Protein AF-A0A931RVU5-F1 (afdb_monomer)

Sequence (579 aa):
MENQNVIKNFRHVGLVVRNIKKSLDFYQNFLGLTIARQDTETGDFISHLAGIDNVTIEWIKLNIPGGGLLELIQHHSHPDPRTNQKPDLSLTNQLGCSHPAFTVSDLQALHDHLTRNGYQCLSEPLHSPDGKVKVLFAYDPDGILLELVEEKAQRGGSKVRIKTKHRIIKDGFVLEKGDLYYQLYEMEPHSAAQAIPITWSKAKDFSVYDDQGNKWIDMTSGIFVANAGHANPAIKAAIQKQLDDDLLFAYNYPTTIRRDLVSRLLSLSSPHFTKVALLNSGSEAVDLAYKLIKNWGNRTNRRHIISLRGSYHGRGLSNDLICGNKNKADWSGVSDPGIHFIDFPYKESDEFNPDHLPPAKDITAFFLETFQGWGAWFYPPKFITKLYDFAKQNGILICFDEMQSGFYRIGPLYGYMTYGEIEPDILCLGKGMASSLPLSAVLSRDEIIDYDKKADLHGTHSGNPLCSAAGLASLNFLSDPKQIEKRTEVMNVFQSELSKLSEFSSIKQVNARGMIAGLIFNESDTATKVALGCINRGVLVVCTFRESIKLAPPLTITADAVYEAVGVIRDCIANTEKA

Foldseek 3Di:
DPDDPQFPDFAAWEAEDADVVVVCCCCCVVVVWAWPDKDKDFDDQVCQQLVHPGKIKIKTWTADVVGHIYIYIYIDPDDDPPDPDDDPDDLCNDGTGSETETEGDDQQVVVVVCVVVPWDWSHHFDADPVRQKTWTWTADPVRRIYIYIYGPPPLPQPCDADDDPQWTDDGSDDQDADPVLVVCCVVDDVVVSPDRRAAFPDFWFQWTAGPVGTIFREQCLVVQQQQVGGPNVLLVVLLVVLVVDPQQFDFPDDDPLLVLLFVLVCVQDDVQFPDKWKDFAQLLLQVLVLVLLVLQCVVLVAQAEEAEQLAARDQDLSRQQRHNDPPSNVVPVDHRPRYHYDYAPQDLPDAADCPPPDDLSRARAYEYECAGSLFRRHHNLRNVVRVQVSCVVSVHAYEYEQANAALCLQQGRGSVVVSPPHDGAKYKYFRLQLSHGGMIMITHHCCRNCVPVPDDSGDRCGSRSSSSSSNSSSSVSSPPPVLSVQLVVLQVLLQVLQVVLVVFPQFPDWDGGRQKIKGFGPFLVLLVQLQVQLVSNRYHWDNSSGRIIMGHGHSSDHSVSSVVSSVSSSVSSVVSVVD

Secondary structure (DSSP, 8-state):
--S---EEEEEEEEEE-S-HHHHHHIIIIIT--EEEEEEEEESHHHHHHHT-TT-EEEEEEEEPTTS-EEEEEEE-SS--TTSSS-----GGG-SEEEEEEEEES-HHHHHHHHHHTT--BSSS-EE-TTSSEEEEEEE-TT--EEEEEEE-----S-S--EE-SS-EE-TT------HHHHHHHHHS-TTT----S----EEEBTEEE-TTS-EEEESSHHHHT-TT-BT-HHHHHHHHHHHSSS-S--TTS--HHHHHHHHHHHHHS-TT--EEEEESSHHHHHHHHHHHHHHHHHHHT--EEEEEBT----SSHHHHHHSBSTTTTGGGT---TTEEEEPP--STT-----TTSSPGGGEEEEEEESEETTTTEEPPHHHHHHHHHHHHHTT-EEEEE-TTTTTTTTSSSSGGGGGSS---SEEEE-GGGTSSS--EEEEE-HHHHTS-TT-----TTTT-HHHHHHHHHHHHHHT-HHHHHHHHHHHHHHHHHHHGGGGSTTEEEEEEETTEEEEEES-HHHHHHHHHHHHHTTEE-EE-SSSEEEE---TT--HHHHHHHHHHHHHHHHHHH--

Radius of gyration: 30.49 Å; Cα contacts (8 Å, |Δi|>4): 1199; chains: 1; bounding box: 70×75×79 Å

Structure (mmCIF, N/CA/C/O backbone):
data_AF-A0A931RVU5-F1
#
_entry.id   AF-A0A931RVU5-F1
#
loop_
_atom_site.group_PDB
_atom_site.id
_atom_site.type_symbol
_atom_site.label_atom_id
_atom_site.label_alt_id
_atom_site.label_comp_id
_atom_site.label_asym_id
_atom_site.label_entity_id
_atom_site.label_seq_id
_atom_site.pdbx_PDB_ins_code
_atom_site.Cartn_x
_atom_site.Cartn_y
_atom_site.Cartn_z
_atom_site.occupancy
_atom_site.B_iso_or_equiv
_atom_site.auth_seq_id
_atom_site.auth_comp_id
_atom_site.auth_asym_id
_atom_site.auth_atom_id
_atom_site.pdbx_PDB_model_num
ATOM 1 N N . MET A 1 1 ? -2.841 25.266 -37.027 1.00 50.09 1 MET A N 1
ATOM 2 C CA . MET A 1 1 ? -2.258 24.774 -35.769 1.00 50.09 1 MET A CA 1
ATOM 3 C C . MET A 1 1 ? -2.836 25.640 -34.675 1.00 50.09 1 MET A C 1
ATOM 5 O O . MET A 1 1 ? -2.288 26.691 -34.395 1.00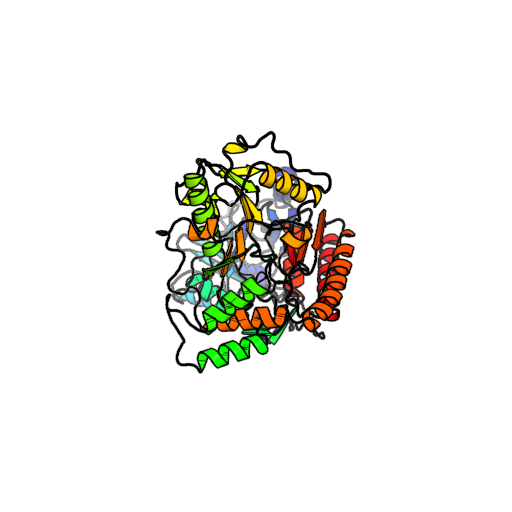 50.09 1 MET A O 1
ATOM 9 N N . GLU A 1 2 ? -4.000 25.267 -34.160 1.00 38.00 2 GLU A N 1
ATOM 10 C CA . GLU A 1 2 ? -4.543 25.867 -32.942 1.00 38.00 2 GLU A CA 1
ATOM 11 C C . GLU A 1 2 ? -4.303 24.844 -31.825 1.00 38.00 2 GLU A C 1
ATOM 13 O O . GLU A 1 2 ? -4.740 23.701 -31.935 1.00 38.00 2 GLU A O 1
ATOM 18 N N . ASN A 1 3 ? -3.526 25.252 -30.816 1.00 42.97 3 ASN A N 1
ATOM 19 C CA . ASN A 1 3 ? -3.247 24.558 -29.551 1.00 42.97 3 ASN A CA 1
ATOM 20 C C . ASN A 1 3 ? -2.567 23.174 -29.594 1.00 42.97 3 ASN A C 1
ATOM 22 O O . ASN A 1 3 ? -3.032 22.229 -28.968 1.00 42.97 3 ASN A O 1
ATOM 26 N N . GLN A 1 4 ? -1.395 23.067 -30.225 1.00 51.97 4 GLN A N 1
ATOM 27 C CA . GLN A 1 4 ? -0.410 22.043 -29.844 1.00 51.97 4 GLN A CA 1
ATOM 28 C C . GLN A 1 4 ? 0.787 22.723 -29.174 1.00 51.97 4 GLN A C 1
ATOM 30 O O . GLN A 1 4 ? 1.226 23.777 -29.632 1.00 51.97 4 GLN A O 1
ATOM 35 N N . ASN A 1 5 ? 1.327 22.128 -28.105 1.00 60.03 5 ASN A N 1
ATOM 36 C CA . ASN A 1 5 ? 2.589 22.554 -27.492 1.00 60.03 5 ASN A CA 1
ATOM 37 C C . ASN A 1 5 ? 3.745 22.306 -28.477 1.00 60.03 5 ASN A C 1
ATOM 39 O O . ASN A 1 5 ? 4.387 21.257 -28.460 1.00 60.03 5 ASN A O 1
ATOM 43 N N . VAL A 1 6 ? 3.973 23.266 -29.375 1.00 78.19 6 VAL A N 1
ATOM 44 C CA . VAL A 1 6 ? 5.024 23.233 -30.404 1.00 78.19 6 VAL A CA 1
ATOM 45 C C . VAL A 1 6 ? 6.414 23.125 -29.768 1.00 78.19 6 VAL A C 1
ATOM 47 O O . VAL A 1 6 ? 7.282 22.411 -30.272 1.00 78.19 6 VAL A O 1
ATOM 50 N N . ILE A 1 7 ? 6.616 23.808 -28.639 1.00 82.62 7 ILE A N 1
ATOM 51 C CA . ILE A 1 7 ? 7.854 23.768 -27.861 1.00 82.62 7 ILE A CA 1
ATOM 52 C C . ILE A 1 7 ? 7.801 22.592 -26.879 1.00 82.62 7 ILE A C 1
ATOM 54 O O . ILE A 1 7 ? 6.942 22.542 -26.002 1.00 82.62 7 ILE A O 1
ATOM 58 N N . LYS A 1 8 ? 8.752 21.661 -27.000 1.00 80.00 8 LYS A N 1
ATOM 59 C CA . LYS A 1 8 ? 8.914 20.505 -26.104 1.00 80.00 8 LYS A CA 1
ATOM 60 C C . LYS A 1 8 ? 9.754 20.827 -24.871 1.00 80.00 8 LYS A C 1
ATOM 62 O O . LYS A 1 8 ? 9.466 20.318 -23.792 1.00 80.00 8 LYS A O 1
ATOM 67 N N . ASN A 1 9 ? 10.829 21.598 -25.038 1.00 81.44 9 ASN A N 1
ATOM 68 C CA . ASN A 1 9 ? 11.761 21.908 -23.955 1.00 81.44 9 ASN A CA 1
ATOM 69 C C . ASN A 1 9 ? 12.603 23.157 -24.259 1.00 81.44 9 ASN A C 1
ATOM 71 O O . ASN A 1 9 ? 12.844 23.479 -25.424 1.00 81.44 9 ASN A O 1
ATOM 75 N N . PHE A 1 10 ? 13.117 23.798 -23.210 1.00 84.69 10 PHE A N 1
ATOM 76 C CA . PHE A 1 10 ? 14.217 24.753 -23.309 1.00 84.69 10 PHE A CA 1
ATOM 77 C C . PHE A 1 10 ? 15.541 23.998 -23.488 1.00 84.69 10 PHE A C 1
ATOM 79 O O . PHE A 1 10 ? 15.830 23.061 -22.742 1.00 84.69 10 PHE A O 1
ATOM 86 N N . ARG A 1 11 ? 16.340 24.375 -24.490 1.00 86.62 11 ARG A N 1
ATOM 87 C CA . ARG A 1 11 ? 17.546 23.634 -24.883 1.00 86.62 11 ARG A CA 1
ATOM 88 C C . ARG A 1 11 ? 18.805 24.248 -24.278 1.00 86.62 11 ARG A C 1
ATOM 90 O O . ARG A 1 11 ? 19.521 23.555 -23.562 1.00 86.62 11 ARG A O 1
ATOM 97 N N . HIS A 1 12 ? 19.091 25.510 -24.590 1.00 91.88 12 HIS A N 1
ATOM 98 C CA . HIS A 1 12 ? 20.263 26.242 -24.097 1.00 91.88 12 HIS A CA 1
ATOM 99 C C . HIS A 1 12 ? 20.146 27.753 -24.360 1.00 91.88 12 HIS A C 1
ATOM 101 O O . HIS A 1 12 ? 19.219 28.201 -25.034 1.00 91.88 12 HIS A O 1
ATOM 107 N N . VAL A 1 13 ? 21.093 28.527 -23.823 1.00 92.69 13 VAL A N 1
ATOM 108 C CA . VAL A 1 13 ? 21.330 29.937 -24.189 1.00 92.69 13 VAL A CA 1
ATOM 109 C C . VAL A 1 13 ? 22.665 30.049 -24.921 1.00 92.69 13 VAL A C 1
ATOM 111 O O . VAL A 1 13 ? 23.670 29.563 -24.401 1.00 92.69 13 VAL A O 1
ATOM 114 N N . GLY A 1 14 ? 22.687 30.718 -26.074 1.00 91.94 14 GLY A N 1
ATOM 115 C CA . GLY A 1 14 ? 23.895 31.005 -26.849 1.00 91.94 14 GLY A CA 1
ATOM 116 C C . GLY A 1 14 ? 24.477 32.391 -26.560 1.00 91.94 14 GLY A C 1
ATOM 117 O O . GLY A 1 14 ? 23.832 33.419 -26.797 1.00 91.94 14 GLY A O 1
ATOM 118 N N . LEU A 1 15 ? 25.724 32.438 -26.087 1.00 91.31 15 LEU A N 1
ATOM 119 C CA . LEU A 1 15 ? 26.508 33.653 -25.876 1.00 91.31 15 LEU A CA 1
ATOM 120 C C . LEU A 1 15 ? 27.627 33.762 -26.911 1.00 91.31 15 LEU A C 1
ATOM 122 O O . LEU A 1 15 ? 28.592 32.996 -26.881 1.00 91.31 15 LEU A O 1
ATOM 126 N N . VAL A 1 16 ? 27.567 34.780 -27.765 1.00 88.56 16 VAL A N 1
ATOM 127 C CA . VAL A 1 16 ? 28.699 35.110 -28.634 1.00 88.56 16 VAL A CA 1
ATOM 128 C C . VAL A 1 16 ? 29.755 35.831 -27.802 1.00 88.56 16 VAL A C 1
ATOM 130 O O . VAL A 1 16 ? 29.465 36.813 -27.110 1.00 88.56 16 VAL A O 1
ATOM 133 N N . VAL A 1 17 ? 30.993 35.346 -27.866 1.00 88.31 17 VAL A N 1
ATOM 134 C CA . VAL A 1 17 ? 32.137 35.822 -27.090 1.00 88.31 17 VAL A CA 1
ATOM 135 C C . VAL A 1 17 ? 33.296 36.229 -27.993 1.00 88.31 17 VAL A C 1
ATOM 137 O O . VAL A 1 17 ? 33.533 35.678 -29.061 1.00 88.31 17 VAL A O 1
ATOM 140 N N . ARG A 1 18 ? 34.071 37.211 -27.523 1.00 84.06 18 ARG A N 1
ATOM 141 C CA . ARG A 1 18 ? 35.236 37.745 -28.248 1.00 84.06 18 ARG A CA 1
ATOM 142 C C . ARG A 1 18 ? 36.437 36.800 -28.245 1.00 84.06 18 ARG A C 1
ATOM 144 O O . ARG A 1 18 ? 37.265 36.854 -29.145 1.00 84.06 18 ARG A O 1
ATOM 151 N N . ASN A 1 19 ? 36.599 36.041 -27.167 1.00 87.19 19 ASN A N 1
ATOM 152 C CA . ASN A 1 19 ? 37.714 35.124 -26.982 1.00 87.19 19 ASN A CA 1
ATOM 153 C C . ASN A 1 19 ? 37.222 33.945 -26.151 1.00 87.19 19 ASN A C 1
ATOM 155 O O . ASN A 1 19 ? 37.153 34.025 -24.922 1.00 87.19 19 ASN A O 1
ATOM 159 N N . ILE A 1 20 ? 36.874 32.868 -26.839 1.00 92.62 20 ILE A N 1
ATOM 160 C CA . ILE A 1 20 ? 36.232 31.704 -26.247 1.00 92.62 20 ILE A CA 1
ATOM 161 C C . ILE A 1 20 ? 37.121 31.024 -25.214 1.00 92.62 20 ILE A C 1
ATOM 163 O O . ILE A 1 20 ? 36.619 30.589 -24.188 1.00 92.62 20 ILE A O 1
ATOM 167 N N . LYS A 1 21 ? 38.448 31.057 -25.388 1.00 92.00 21 LYS A N 1
ATOM 168 C CA . LYS A 1 21 ? 39.402 30.518 -24.411 1.00 92.00 21 LYS A CA 1
ATOM 169 C C . LYS A 1 21 ? 39.398 31.298 -23.092 1.00 92.00 21 LYS A C 1
ATOM 171 O O . LYS A 1 21 ? 39.395 30.692 -22.027 1.00 92.00 21 LYS A O 1
ATOM 176 N N . LYS A 1 22 ? 39.377 32.636 -23.147 1.00 92.00 22 LYS A N 1
ATOM 177 C CA . LYS A 1 22 ? 39.280 33.487 -21.944 1.00 92.00 22 LYS A CA 1
ATOM 178 C C . LYS A 1 22 ? 37.919 33.360 -21.268 1.00 92.00 22 LYS A C 1
ATOM 180 O O . LYS A 1 22 ? 37.848 33.330 -20.046 1.00 92.00 22 LYS A O 1
ATOM 185 N N . SER A 1 23 ? 36.847 33.297 -22.054 1.00 93.19 23 SER A N 1
ATOM 186 C CA . SER A 1 23 ? 35.505 33.080 -21.518 1.00 93.19 23 SER A CA 1
ATOM 187 C C . SER A 1 23 ? 35.396 31.706 -20.862 1.00 93.19 23 SER A C 1
ATOM 189 O O . SER A 1 23 ? 34.924 31.622 -19.735 1.00 93.19 23 SER A O 1
ATOM 191 N N . LEU A 1 24 ? 35.893 30.650 -21.509 1.00 93.50 24 LEU A N 1
ATOM 192 C CA . LEU A 1 24 ? 35.914 29.301 -20.955 1.00 93.50 24 LEU A CA 1
ATOM 193 C C . LEU A 1 24 ? 36.654 29.249 -19.617 1.00 93.50 24 LEU A C 1
ATOM 195 O O . LEU A 1 24 ? 36.116 28.692 -18.671 1.00 93.50 24 LEU A O 1
ATOM 199 N N . ASP A 1 25 ? 37.835 29.863 -19.519 1.00 92.56 25 ASP A N 1
ATOM 200 C CA . ASP A 1 25 ? 38.594 29.945 -18.264 1.00 92.56 25 ASP A CA 1
ATOM 201 C C . ASP A 1 25 ? 37.758 30.571 -17.134 1.00 92.56 25 ASP A C 1
ATOM 203 O O . ASP A 1 25 ? 37.659 30.009 -16.046 1.00 92.56 25 ASP A O 1
ATOM 207 N N . PHE A 1 26 ? 37.059 31.675 -17.412 1.00 93.81 26 PHE A N 1
ATOM 208 C CA . PHE A 1 26 ? 36.139 32.287 -16.452 1.00 93.81 26 PHE A CA 1
ATOM 209 C C . PHE A 1 26 ? 34.999 31.338 -16.047 1.00 93.81 26 PHE A C 1
ATOM 211 O O . PHE A 1 26 ? 34.789 31.063 -14.866 1.00 93.81 26 PHE A O 1
ATOM 218 N N . TYR A 1 27 ? 34.264 30.804 -17.020 1.00 93.50 27 TYR A N 1
ATOM 219 C CA . TYR A 1 27 ? 33.088 29.982 -16.746 1.00 93.50 27 TYR A CA 1
ATOM 220 C C . TYR A 1 27 ? 33.432 28.639 -16.087 1.00 93.50 27 TYR A C 1
ATOM 222 O O . TYR A 1 27 ? 32.703 28.180 -15.210 1.00 93.50 27 TYR A O 1
ATOM 230 N N . GLN A 1 28 ? 34.547 28.021 -16.465 1.00 89.19 28 GLN A N 1
ATOM 231 C CA . GLN A 1 28 ? 34.982 26.744 -15.915 1.00 89.19 28 GLN A CA 1
ATOM 232 C C . GLN A 1 28 ? 35.682 26.916 -14.569 1.00 89.19 28 GLN A C 1
ATOM 234 O O . GLN A 1 28 ? 35.285 26.301 -13.583 1.00 89.19 28 GLN A O 1
ATOM 239 N N . ASN A 1 29 ? 36.711 27.762 -14.508 1.00 82.62 29 ASN A N 1
ATOM 240 C CA . ASN A 1 29 ? 37.612 27.793 -13.358 1.00 82.62 29 ASN A CA 1
ATOM 241 C C . ASN A 1 29 ? 37.131 28.732 -12.250 1.00 82.62 29 ASN A C 1
ATOM 243 O O . ASN A 1 29 ? 37.433 28.488 -11.085 1.00 82.62 29 ASN A O 1
ATOM 247 N N . PHE A 1 30 ? 36.361 29.775 -12.584 1.00 83.75 30 PHE A N 1
ATOM 248 C CA . PHE A 1 30 ? 35.812 30.695 -11.582 1.00 83.75 30 PHE A CA 1
ATOM 249 C C . PHE A 1 30 ? 34.357 30.396 -11.233 1.00 83.75 30 PHE A C 1
ATOM 251 O O . PHE A 1 30 ? 33.985 30.507 -10.067 1.00 83.75 30 PHE A O 1
ATOM 258 N N . LEU A 1 31 ? 33.535 30.013 -12.215 1.00 85.94 31 LEU A N 1
ATOM 259 C CA . LEU A 1 31 ? 32.118 29.705 -11.981 1.00 85.94 31 LEU A CA 1
ATOM 260 C C . LEU A 1 31 ? 31.820 28.205 -11.826 1.00 85.94 31 LEU A C 1
ATOM 262 O O . LEU A 1 31 ? 30.695 27.850 -11.481 1.00 85.94 31 LEU A O 1
ATOM 266 N N . GLY A 1 32 ? 32.804 27.326 -12.035 1.00 85.50 32 GLY A N 1
ATOM 267 C CA . GLY A 1 32 ? 32.663 25.887 -11.794 1.00 85.50 32 GLY A CA 1
ATOM 268 C C . GLY A 1 32 ? 31.808 25.142 -12.823 1.00 85.50 32 GLY A C 1
ATOM 269 O O . GLY A 1 32 ? 31.351 24.033 -12.542 1.00 85.50 32 GLY A O 1
ATOM 270 N N . LEU A 1 33 ? 31.558 25.724 -14.002 1.00 92.25 33 LEU A N 1
ATOM 271 C CA . LEU A 1 33 ? 30.842 25.038 -15.079 1.00 92.25 33 LEU A CA 1
ATOM 272 C C . LEU A 1 33 ? 31.722 23.946 -15.701 1.00 92.25 33 LEU A C 1
ATOM 274 O O . LEU A 1 33 ? 32.941 24.077 -15.785 1.00 92.25 33 LEU A O 1
ATOM 278 N N . THR A 1 34 ? 31.113 22.866 -16.186 1.00 88.94 34 THR A N 1
ATOM 279 C CA . THR A 1 34 ? 31.856 21.762 -16.822 1.00 88.94 34 THR A CA 1
ATOM 280 C C . THR A 1 34 ? 31.587 21.706 -18.316 1.00 88.94 34 THR A C 1
ATOM 282 O O . THR A 1 34 ? 30.470 21.964 -18.760 1.00 88.94 34 THR A O 1
ATOM 285 N N . ILE A 1 35 ? 32.605 21.367 -19.110 1.00 92.12 35 ILE A N 1
ATOM 286 C CA . ILE A 1 35 ? 32.458 21.235 -20.563 1.00 92.12 35 ILE A CA 1
ATOM 287 C C . ILE A 1 35 ? 31.606 20.006 -20.873 1.00 92.12 35 ILE A C 1
ATOM 289 O O . ILE A 1 35 ? 31.959 18.888 -20.507 1.00 92.12 35 ILE A O 1
ATOM 293 N N . ALA A 1 36 ? 30.499 20.226 -21.574 1.00 87.56 36 ALA A N 1
ATOM 294 C CA . ALA A 1 36 ? 29.643 19.176 -22.107 1.00 87.56 36 ALA A CA 1
ATOM 295 C C . ALA A 1 36 ? 30.113 18.740 -23.500 1.00 87.56 36 ALA A C 1
ATOM 297 O O . ALA A 1 36 ? 30.217 17.548 -23.786 1.00 87.56 36 ALA A O 1
ATOM 298 N N . ARG A 1 37 ? 30.388 19.710 -24.380 1.00 88.00 37 ARG A N 1
ATOM 299 C CA . ARG A 1 37 ? 30.850 19.477 -25.753 1.00 88.00 37 ARG A CA 1
ATOM 300 C C . ARG A 1 37 ? 31.546 20.722 -26.295 1.00 88.00 37 ARG A C 1
ATOM 302 O O . ARG A 1 37 ? 31.205 21.824 -25.893 1.00 88.00 37 ARG A O 1
ATOM 309 N N . GLN A 1 38 ? 32.479 20.548 -27.219 1.00 90.56 38 GLN A N 1
ATOM 310 C CA . GLN A 1 38 ? 33.113 21.635 -27.962 1.00 90.56 38 GLN A CA 1
ATOM 311 C C . GLN A 1 38 ? 33.357 21.187 -29.398 1.00 90.56 38 GLN A C 1
ATOM 313 O O . GLN A 1 38 ? 33.625 20.002 -29.614 1.00 90.56 38 GLN A O 1
ATOM 318 N N . ASP A 1 39 ? 33.247 22.104 -30.352 1.00 89.44 39 ASP A N 1
ATOM 319 C CA . ASP A 1 39 ? 33.468 21.805 -31.765 1.00 89.44 39 ASP A CA 1
ATOM 320 C C . ASP A 1 39 ? 33.829 23.065 -32.565 1.00 89.44 39 ASP A C 1
ATOM 322 O O . ASP A 1 39 ? 33.677 24.199 -32.098 1.00 89.44 39 ASP A O 1
ATOM 326 N N . THR A 1 40 ? 34.306 22.858 -33.790 1.00 88.94 40 THR A N 1
ATOM 327 C CA . THR A 1 40 ? 34.477 23.921 -34.785 1.00 88.94 40 THR A CA 1
ATOM 328 C C . THR A 1 40 ? 33.674 23.565 -36.025 1.00 88.94 40 THR A C 1
ATOM 330 O O . THR A 1 40 ? 33.887 22.519 -36.634 1.00 88.94 40 THR A O 1
ATOM 333 N N . GLU A 1 41 ? 32.771 24.455 -36.421 1.00 85.12 41 GLU A N 1
ATOM 334 C CA . GLU A 1 41 ? 31.923 24.286 -37.595 1.00 85.12 41 GLU A CA 1
ATOM 335 C C . GLU A 1 41 ? 32.356 25.230 -38.711 1.00 85.12 41 GLU A C 1
ATOM 337 O O . GLU A 1 41 ? 32.598 26.419 -38.502 1.00 85.12 41 GLU A O 1
ATOM 342 N N . THR A 1 42 ? 32.460 24.678 -39.916 1.00 85.69 42 THR A N 1
ATOM 343 C CA . THR A 1 42 ? 32.822 25.396 -41.137 1.00 85.69 42 THR A CA 1
ATOM 344 C C . THR A 1 42 ? 32.111 24.758 -42.331 1.00 85.69 42 THR A C 1
ATOM 346 O O . THR A 1 42 ? 31.774 23.571 -42.295 1.00 85.69 42 THR A O 1
ATOM 349 N N . GLY A 1 43 ? 31.890 25.536 -43.389 1.00 82.69 43 GLY A N 1
ATOM 350 C CA . GLY A 1 43 ? 31.294 25.074 -44.645 1.00 82.69 43 GLY A CA 1
ATOM 351 C C . GLY A 1 43 ? 29.806 25.393 -44.804 1.00 82.69 43 GLY A C 1
ATOM 352 O O . GLY A 1 43 ? 29.201 26.089 -43.988 1.00 82.69 43 GLY A O 1
ATOM 353 N N . ASP A 1 44 ? 29.219 24.871 -45.883 1.00 81.94 44 ASP A N 1
ATOM 354 C CA . ASP A 1 44 ? 27.913 25.305 -46.392 1.00 81.94 44 ASP A CA 1
ATOM 355 C C . ASP A 1 44 ? 26.799 25.240 -45.346 1.00 81.94 44 ASP A C 1
ATOM 357 O O . ASP A 1 44 ? 25.992 26.159 -45.269 1.00 81.94 44 ASP A O 1
ATOM 361 N N . PHE A 1 45 ? 26.762 24.198 -44.510 1.00 83.50 45 PHE A N 1
ATOM 362 C CA . PHE A 1 45 ? 25.720 24.048 -43.492 1.00 83.50 45 PHE A CA 1
ATOM 363 C C . PHE A 1 45 ? 25.632 25.267 -42.568 1.00 83.50 45 PHE A C 1
ATOM 365 O O . PHE A 1 45 ? 24.565 25.867 -42.447 1.00 83.50 45 PHE A O 1
ATOM 372 N N . ILE A 1 46 ? 26.749 25.649 -41.943 1.00 81.94 46 ILE A N 1
ATOM 373 C CA . ILE A 1 46 ? 26.741 26.744 -40.973 1.00 81.94 46 ILE A CA 1
ATOM 374 C C . ILE A 1 46 ? 26.585 28.099 -41.665 1.00 81.94 46 ILE A C 1
ATOM 376 O O . ILE A 1 46 ? 25.946 28.995 -41.120 1.00 81.94 46 ILE A O 1
ATOM 380 N N . SER A 1 47 ? 27.075 28.224 -42.900 1.00 80.50 47 SER A N 1
ATOM 381 C CA . SER A 1 47 ? 26.865 29.422 -43.707 1.00 80.50 47 SER A CA 1
ATOM 382 C C . SER A 1 47 ? 25.400 29.668 -44.047 1.00 80.50 47 SER A C 1
ATOM 384 O O . SER A 1 47 ? 24.910 30.780 -43.854 1.00 80.50 47 SER A O 1
ATOM 386 N N . HIS A 1 48 ? 24.675 28.633 -44.474 1.00 81.06 48 HIS A N 1
ATOM 387 C CA . HIS A 1 48 ? 23.242 28.741 -44.748 1.00 81.06 48 HIS A CA 1
ATOM 388 C C . HIS A 1 48 ? 22.430 28.916 -43.462 1.00 81.06 48 HIS A C 1
ATOM 390 O O . HIS A 1 48 ? 21.487 29.702 -43.437 1.00 81.06 48 HIS A O 1
ATOM 396 N N . LEU A 1 49 ? 22.804 28.218 -42.385 1.00 81.44 49 LEU A N 1
ATOM 397 C CA . LEU A 1 49 ? 22.087 28.293 -41.116 1.00 81.44 49 LEU A CA 1
ATOM 398 C C . LEU A 1 49 ? 22.204 29.683 -40.474 1.00 81.44 49 LEU A C 1
ATOM 400 O O . LEU A 1 49 ? 21.199 30.252 -40.054 1.00 81.44 49 LEU A O 1
ATOM 404 N N . ALA A 1 50 ? 23.417 30.236 -40.412 1.00 75.88 50 ALA A N 1
ATOM 405 C CA . ALA A 1 50 ? 23.677 31.542 -39.811 1.00 75.88 50 ALA A CA 1
ATOM 406 C C . ALA A 1 50 ? 23.356 32.723 -40.745 1.00 75.88 50 ALA A C 1
ATOM 408 O O . ALA A 1 50 ? 23.359 33.870 -40.287 1.00 75.88 50 ALA A O 1
ATOM 409 N N . GLY A 1 51 ? 23.118 32.454 -42.036 1.00 72.44 51 GLY A N 1
ATOM 410 C CA . GLY A 1 51 ? 22.951 33.470 -43.077 1.00 72.44 51 GLY A CA 1
ATOM 411 C C . GLY A 1 51 ? 24.234 34.265 -43.354 1.00 72.44 51 GLY A C 1
ATOM 412 O O . GLY A 1 51 ? 24.158 35.461 -43.622 1.00 72.44 51 GLY A O 1
ATOM 413 N N . ILE A 1 52 ? 25.410 33.636 -43.218 1.00 73.19 52 ILE A N 1
ATOM 414 C CA . ILE A 1 52 ? 26.729 34.277 -43.368 1.00 73.19 52 ILE A CA 1
ATOM 415 C C . ILE A 1 52 ? 27.628 33.419 -44.267 1.00 73.19 52 ILE A C 1
ATOM 417 O O . ILE A 1 52 ? 28.009 32.304 -43.904 1.00 73.19 52 ILE A O 1
ATOM 421 N N . ASP A 1 53 ? 28.042 33.957 -45.411 1.00 72.62 53 ASP A N 1
ATOM 422 C CA . ASP A 1 53 ? 28.903 33.244 -46.359 1.00 72.62 53 ASP A CA 1
ATOM 423 C C . ASP A 1 53 ? 30.301 32.948 -45.787 1.00 72.62 53 ASP A C 1
ATOM 425 O O . ASP A 1 53 ? 30.950 33.810 -45.194 1.00 72.62 53 ASP A O 1
ATOM 429 N N . ASN A 1 54 ? 30.790 31.723 -46.017 1.00 75.19 54 ASN A N 1
ATOM 430 C CA . ASN A 1 54 ? 32.123 31.237 -45.632 1.00 75.19 54 ASN A CA 1
ATOM 431 C C . ASN A 1 54 ? 32.470 31.417 -44.139 1.00 75.19 54 ASN A C 1
ATOM 433 O O . ASN A 1 54 ? 33.616 31.715 -43.784 1.00 75.19 54 ASN A O 1
ATOM 437 N N . VAL A 1 55 ? 31.489 31.240 -43.250 1.00 77.44 55 VAL A N 1
ATOM 438 C CA . VAL A 1 55 ? 31.687 31.400 -41.807 1.00 77.44 55 VAL A CA 1
ATOM 439 C C . VAL A 1 55 ? 3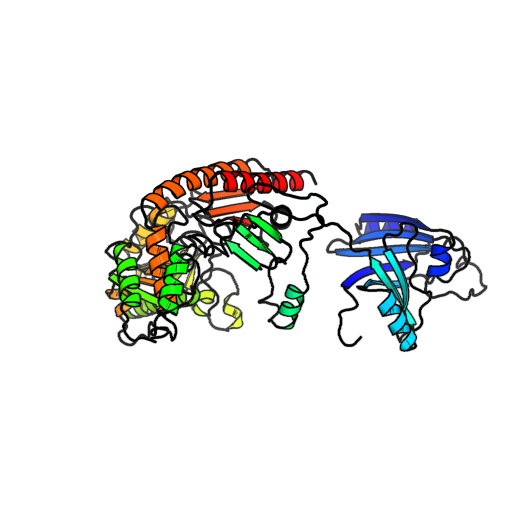2.382 30.176 -41.208 1.00 77.44 55 VAL A C 1
ATOM 441 O O . VAL A 1 55 ? 32.096 29.029 -41.550 1.00 77.44 55 VAL A O 1
ATOM 444 N N . THR A 1 56 ? 33.300 30.432 -40.280 1.00 83.56 56 THR A N 1
ATOM 445 C CA . THR A 1 56 ? 33.838 29.418 -39.370 1.00 83.56 56 THR A CA 1
ATOM 446 C C . THR A 1 56 ? 33.513 29.856 -37.958 1.00 83.56 56 THR A C 1
ATOM 448 O O . THR A 1 56 ? 33.829 30.991 -37.591 1.00 83.56 56 THR A O 1
ATOM 451 N N . ILE A 1 57 ? 32.905 28.973 -37.173 1.00 88.25 57 ILE A N 1
ATOM 452 C CA . ILE A 1 57 ? 32.580 29.218 -35.770 1.00 88.25 57 ILE A CA 1
ATOM 453 C C . ILE A 1 57 ? 33.216 28.154 -34.886 1.00 88.25 57 ILE A C 1
ATOM 455 O O . ILE A 1 57 ? 33.297 26.985 -35.248 1.00 88.25 57 ILE A O 1
ATOM 459 N N . GLU A 1 58 ? 33.651 28.562 -33.707 1.00 91.19 58 GLU A N 1
ATOM 460 C CA . GLU A 1 58 ? 34.024 27.668 -32.619 1.00 91.19 58 GLU A CA 1
ATOM 461 C C . GLU A 1 58 ? 32.986 27.813 -31.518 1.00 91.19 58 GLU A C 1
ATOM 463 O O . GLU A 1 58 ? 32.651 28.936 -31.135 1.00 91.19 58 GLU A O 1
ATOM 468 N N . TRP A 1 59 ? 32.477 26.695 -31.010 1.00 92.75 59 TRP A N 1
ATOM 469 C CA . TRP A 1 59 ? 31.485 26.717 -29.947 1.00 92.75 59 TRP A CA 1
ATOM 470 C C . TRP A 1 59 ? 31.789 25.713 -28.837 1.00 92.75 59 TRP A C 1
ATOM 472 O O . TRP A 1 59 ? 32.378 24.653 -29.059 1.00 92.75 59 TRP A O 1
ATOM 482 N N . ILE A 1 60 ? 31.384 26.057 -27.611 1.00 94.19 60 ILE A N 1
ATOM 483 C CA . ILE A 1 60 ? 31.570 25.241 -26.406 1.00 94.19 60 ILE A CA 1
ATOM 484 C C . ILE A 1 60 ? 30.284 25.242 -25.582 1.00 94.19 60 ILE A C 1
ATOM 486 O O . ILE A 1 60 ? 29.845 26.287 -25.112 1.00 94.19 60 ILE A O 1
ATOM 490 N N . LYS A 1 61 ? 29.714 24.059 -25.346 1.00 93.81 61 LYS A N 1
ATOM 491 C CA . LYS A 1 61 ? 28.579 23.834 -24.443 1.00 93.81 61 LYS A CA 1
ATOM 492 C C . LYS A 1 61 ? 29.068 23.502 -23.045 1.00 93.81 61 LYS A C 1
ATOM 494 O O . LYS A 1 61 ? 29.901 22.611 -22.870 1.00 93.81 61 LYS A O 1
ATOM 499 N N . LEU A 1 62 ? 28.505 24.181 -22.056 1.00 92.75 62 LEU A N 1
ATOM 500 C CA . LEU A 1 62 ? 28.827 24.068 -20.642 1.00 92.75 62 LEU A CA 1
ATOM 501 C C . LEU A 1 62 ? 27.587 23.636 -19.849 1.00 92.75 62 LEU A C 1
ATOM 503 O O . LEU A 1 62 ? 26.504 24.194 -20.034 1.00 92.75 62 LEU A O 1
ATOM 507 N N . ASN A 1 63 ? 27.752 22.666 -18.949 1.00 87.31 63 ASN A N 1
ATOM 508 C CA . ASN A 1 63 ? 26.714 22.240 -18.010 1.00 87.31 63 ASN A CA 1
ATOM 509 C C . ASN A 1 63 ? 26.644 23.199 -16.821 1.00 87.31 63 ASN A C 1
ATOM 511 O O . ASN A 1 63 ? 27.670 23.471 -16.188 1.00 87.31 63 ASN A O 1
ATOM 515 N N . ILE A 1 64 ? 25.430 23.636 -16.479 1.00 86.81 64 ILE A N 1
ATOM 516 C CA . ILE A 1 64 ? 25.156 24.463 -15.301 1.00 86.81 64 ILE A CA 1
ATOM 517 C C . ILE A 1 64 ? 24.749 23.573 -14.114 1.00 86.81 64 ILE A C 1
ATOM 519 O O . ILE A 1 64 ? 23.834 22.754 -14.256 1.00 86.81 64 ILE A O 1
ATOM 523 N N . PRO A 1 65 ? 25.390 23.706 -12.934 1.00 71.00 65 PRO A N 1
ATOM 524 C CA . PRO A 1 65 ? 24.944 23.034 -11.717 1.00 71.00 65 PRO A CA 1
ATOM 525 C C . PRO A 1 65 ? 23.483 23.375 -11.400 1.00 71.00 65 PRO A C 1
ATOM 527 O O . PRO A 1 65 ? 23.117 24.544 -11.321 1.00 71.00 65 PRO A O 1
ATOM 530 N N . GLY A 1 66 ? 22.642 22.354 -11.224 1.00 63.75 66 GLY A N 1
ATOM 531 C CA . GLY A 1 66 ? 21.195 22.527 -11.035 1.00 63.75 66 GLY A CA 1
ATOM 532 C C . GLY A 1 66 ? 20.364 22.485 -12.325 1.00 63.75 66 GLY A C 1
ATOM 533 O O . GLY A 1 66 ? 19.139 22.482 -12.242 1.00 63.75 66 GLY A O 1
ATOM 534 N N . GLY A 1 67 ? 21.005 22.367 -13.494 1.00 75.19 67 GLY A N 1
ATOM 535 C CA . GLY A 1 67 ? 20.352 22.138 -14.785 1.00 75.19 67 GLY A CA 1
ATOM 536 C C . GLY A 1 67 ? 20.500 23.297 -15.774 1.00 75.19 67 GLY A C 1
ATOM 537 O O . GLY A 1 67 ? 20.713 24.445 -15.394 1.00 75.19 67 GLY A O 1
ATOM 538 N N . GLY A 1 68 ? 20.367 22.980 -17.064 1.00 82.31 68 GLY A N 1
ATOM 539 C CA . GLY A 1 68 ? 20.522 23.927 -18.171 1.00 82.31 68 GLY A CA 1
ATOM 540 C C . GLY A 1 68 ? 21.885 23.845 -18.863 1.00 82.31 68 GLY A C 1
ATOM 541 O O . GLY A 1 68 ? 22.848 23.273 -18.346 1.00 82.31 68 GLY A O 1
ATOM 542 N N . LEU A 1 69 ? 21.942 24.413 -20.066 1.00 90.75 69 LEU A N 1
ATOM 543 C CA . LEU A 1 69 ? 23.127 24.439 -20.917 1.00 90.75 69 LEU A CA 1
ATOM 544 C C . LEU A 1 69 ? 23.422 25.874 -21.357 1.00 90.75 69 LEU A C 1
ATOM 546 O O . LEU A 1 69 ? 22.520 26.606 -21.771 1.00 90.75 69 LEU A O 1
ATOM 550 N N . LEU A 1 70 ? 24.698 26.244 -21.289 1.00 92.31 70 LEU A N 1
ATOM 551 C CA . LEU A 1 70 ? 25.232 27.490 -21.830 1.00 92.31 70 LEU A CA 1
ATOM 552 C C . LEU A 1 70 ? 26.112 27.163 -23.033 1.00 92.31 70 LEU A C 1
ATOM 554 O O . LEU A 1 70 ? 27.025 26.354 -22.902 1.00 92.31 70 LEU A O 1
ATOM 558 N N . GLU A 1 71 ? 25.875 27.783 -24.180 1.00 94.94 71 GLU A N 1
ATOM 559 C CA . GLU A 1 71 ? 26.759 27.686 -25.341 1.00 94.94 71 GLU A CA 1
ATOM 560 C C . GLU A 1 71 ? 27.558 28.983 -25.482 1.00 94.94 71 GLU A C 1
ATOM 562 O O . GLU A 1 71 ? 26.997 30.073 -25.487 1.00 94.94 71 GLU A O 1
ATOM 567 N N . LEU A 1 72 ? 28.880 28.874 -25.563 1.00 93.69 72 LEU A N 1
ATOM 568 C CA . LEU A 1 72 ? 29.772 29.968 -25.935 1.00 93.69 72 LEU A CA 1
ATOM 569 C C . LEU A 1 72 ? 30.099 29.830 -27.415 1.00 93.69 72 LEU A C 1
ATOM 571 O O . LEU A 1 72 ? 30.426 28.729 -27.838 1.00 93.69 72 LEU A O 1
ATOM 575 N N . ILE A 1 73 ? 30.062 30.922 -28.174 1.00 91.25 73 ILE A N 1
ATOM 576 C CA . ILE A 1 73 ? 30.287 30.917 -29.626 1.00 91.25 73 ILE A CA 1
ATOM 577 C C . ILE A 1 73 ? 31.300 32.002 -29.984 1.00 91.25 73 ILE A C 1
ATOM 579 O O . ILE A 1 73 ? 31.165 33.147 -29.560 1.00 91.25 73 ILE A O 1
ATOM 583 N N . GLN A 1 74 ? 32.301 31.676 -30.790 1.00 89.00 74 GLN A N 1
ATOM 584 C CA . GLN A 1 74 ? 33.228 32.637 -31.378 1.00 89.00 74 GLN A CA 1
ATOM 585 C C . GLN A 1 74 ? 33.258 32.464 -32.897 1.00 89.00 74 GLN A C 1
ATOM 587 O O . GLN A 1 74 ? 33.534 31.380 -33.402 1.00 89.00 74 GLN A O 1
ATOM 592 N N . HIS A 1 75 ? 33.033 33.554 -33.627 1.00 83.94 75 HIS A N 1
ATOM 593 C CA . HIS A 1 75 ? 33.151 33.596 -35.086 1.00 83.94 75 HIS A CA 1
ATOM 594 C C . HIS A 1 75 ? 34.594 33.922 -35.501 1.00 83.94 75 HIS A C 1
ATOM 596 O O . HIS A 1 75 ? 35.197 34.863 -34.983 1.00 83.94 75 HIS A O 1
ATOM 602 N N . HIS A 1 76 ? 35.154 33.148 -36.435 1.00 77.25 76 HIS A N 1
ATOM 603 C CA . HIS A 1 76 ? 36.552 33.241 -36.885 1.00 77.25 76 HIS A CA 1
ATOM 604 C C . HIS A 1 76 ? 36.724 33.854 -38.287 1.00 77.25 76 HIS A C 1
ATOM 606 O O . HIS A 1 76 ? 37.747 34.491 -38.533 1.00 77.25 76 HIS A O 1
ATOM 612 N N . SER A 1 77 ? 35.758 33.694 -39.205 1.00 64.25 77 SER A N 1
ATOM 613 C CA . SER A 1 77 ? 35.947 34.009 -40.644 1.00 64.25 77 SER A CA 1
ATOM 614 C C . SER A 1 77 ? 35.161 35.212 -41.205 1.00 64.25 77 SER A C 1
ATOM 616 O O . SER A 1 77 ? 35.297 35.486 -42.393 1.00 64.25 77 SER A O 1
ATOM 618 N N . HIS A 1 78 ? 34.406 35.979 -40.401 1.00 56.16 78 HIS A N 1
ATOM 619 C CA . HIS A 1 78 ? 33.783 37.256 -40.822 1.00 56.16 78 HIS A CA 1
ATOM 620 C C . HIS A 1 78 ? 33.350 38.148 -39.625 1.00 56.16 78 HIS A C 1
ATOM 622 O O . HIS A 1 78 ? 32.842 37.623 -38.634 1.00 56.16 78 HIS A O 1
ATOM 628 N N . PRO A 1 79 ? 33.481 39.487 -39.733 1.00 51.25 79 PRO A N 1
ATOM 629 C CA . PRO A 1 79 ? 34.740 40.176 -39.527 1.00 51.25 79 PRO A CA 1
ATOM 630 C C . PRO A 1 79 ? 35.059 40.429 -38.042 1.00 51.25 79 PRO A C 1
ATOM 632 O O . PRO A 1 79 ? 34.228 40.516 -37.140 1.00 51.25 79 PRO A O 1
ATOM 635 N N . ASP A 1 80 ? 36.341 40.639 -37.838 1.00 48.81 80 ASP A N 1
ATOM 636 C CA . ASP A 1 80 ? 36.954 41.156 -36.635 1.00 48.81 80 ASP A CA 1
ATOM 637 C C . ASP A 1 80 ? 36.283 42.458 -36.116 1.00 48.81 80 ASP A C 1
ATOM 639 O O . ASP A 1 80 ? 36.262 43.456 -36.849 1.00 48.81 80 ASP A O 1
ATOM 643 N N . PRO A 1 81 ? 35.826 42.529 -34.844 1.00 46.75 81 PRO A N 1
ATOM 644 C CA . PRO A 1 81 ? 35.256 43.743 -34.240 1.00 46.75 81 PRO A CA 1
ATOM 645 C C . PRO A 1 81 ? 36.236 44.936 -34.139 1.00 46.75 81 PRO A C 1
ATOM 647 O O . PRO A 1 81 ? 35.906 45.957 -33.537 1.00 46.75 81 PRO A O 1
ATOM 650 N N . ARG A 1 82 ? 37.452 44.829 -34.694 1.00 48.41 82 ARG A N 1
ATOM 651 C CA . ARG A 1 82 ? 38.484 45.878 -34.741 1.00 48.41 82 ARG A CA 1
ATOM 652 C C . ARG A 1 82 ? 38.456 46.768 -35.995 1.00 48.41 82 ARG A C 1
ATOM 654 O O . ARG A 1 82 ? 39.207 47.740 -36.028 1.00 48.41 82 ARG A O 1
ATOM 661 N N . THR A 1 83 ? 37.641 46.491 -37.019 1.00 42.03 83 THR A N 1
ATOM 662 C CA . THR A 1 83 ? 37.610 47.311 -38.252 1.00 42.03 83 THR A CA 1
ATOM 663 C C . THR A 1 83 ? 36.393 48.244 -38.291 1.00 42.03 83 THR A C 1
ATOM 665 O O . THR A 1 83 ? 35.261 47.822 -38.110 1.00 42.03 83 THR A O 1
ATOM 668 N N . ASN A 1 84 ? 36.619 49.543 -38.519 1.00 42.12 84 ASN A N 1
ATOM 669 C CA . ASN A 1 84 ? 35.591 50.600 -38.518 1.00 42.12 84 ASN A CA 1
ATOM 670 C C . ASN A 1 84 ? 34.670 50.593 -39.765 1.00 42.12 84 ASN A C 1
ATOM 672 O O . ASN A 1 84 ? 34.004 51.586 -40.054 1.00 42.12 84 ASN A O 1
ATOM 676 N N . GLN A 1 85 ? 34.637 49.498 -40.526 1.00 39.62 85 GLN A N 1
ATOM 677 C CA . GLN A 1 85 ? 33.605 49.266 -41.532 1.00 39.62 85 GLN A CA 1
ATOM 678 C C . GLN A 1 85 ? 32.483 48.504 -40.843 1.00 39.62 85 GLN A C 1
ATOM 680 O O . GLN A 1 85 ? 32.724 47.399 -40.377 1.00 39.62 85 GLN A O 1
ATOM 685 N N . LYS A 1 86 ? 31.279 49.087 -40.761 1.00 39.59 86 LYS A N 1
ATOM 686 C CA . LYS A 1 86 ? 30.087 48.341 -40.344 1.00 39.59 86 LYS A CA 1
ATOM 687 C C . LYS A 1 86 ? 29.891 47.189 -41.331 1.00 39.59 86 LYS A C 1
ATOM 689 O O . LYS A 1 86 ? 29.538 47.465 -42.478 1.00 39.59 86 LYS A O 1
ATOM 694 N N . PRO A 1 87 ? 30.089 45.932 -40.923 1.00 43.12 87 PRO A N 1
ATOM 695 C CA . PRO A 1 87 ? 29.474 44.835 -41.637 1.00 43.12 87 PRO A CA 1
ATOM 696 C C . PRO A 1 87 ? 27.979 44.951 -41.343 1.00 43.12 87 PRO A C 1
ATOM 698 O O . PRO A 1 87 ? 27.587 45.417 -40.267 1.00 43.12 87 PRO A O 1
ATOM 701 N N . ASP A 1 88 ? 27.137 44.545 -42.274 1.00 49.56 88 ASP A N 1
ATOM 702 C CA . ASP A 1 88 ? 25.737 44.285 -41.964 1.00 49.56 88 ASP A CA 1
ATOM 703 C C . ASP A 1 88 ? 25.701 43.054 -41.036 1.00 49.56 88 ASP A C 1
ATOM 705 O O . ASP A 1 88 ? 25.653 41.912 -41.484 1.00 49.56 88 ASP A O 1
ATOM 709 N N . LEU A 1 89 ? 25.957 43.265 -39.738 1.00 51.12 89 LEU A N 1
ATOM 710 C CA . LEU A 1 89 ? 26.049 42.195 -38.750 1.00 51.12 89 LEU A CA 1
ATOM 711 C C . LEU A 1 89 ? 24.632 41.697 -38.483 1.00 51.12 89 LEU A C 1
ATOM 713 O O . LEU A 1 89 ? 23.857 42.364 -37.797 1.00 51.12 89 LEU A O 1
ATOM 717 N N . SER A 1 90 ? 24.311 40.512 -38.991 1.00 57.91 90 SER A N 1
ATOM 718 C CA . SER A 1 90 ? 23.155 39.760 -38.521 1.00 57.91 90 SER A CA 1
ATOM 719 C C . SER A 1 90 ? 23.282 39.507 -37.009 1.00 57.91 90 SER A C 1
ATOM 721 O O . SER A 1 90 ? 24.382 39.345 -36.466 1.00 57.91 90 SER A O 1
ATOM 723 N N . LEU A 1 91 ? 22.144 39.471 -36.304 1.00 64.12 91 LEU A N 1
ATOM 724 C CA . LEU A 1 91 ? 22.071 39.250 -34.847 1.00 64.12 91 LEU A CA 1
ATOM 725 C C . LEU A 1 91 ? 22.795 37.966 -34.377 1.00 64.12 91 LEU A C 1
ATOM 727 O O . LEU A 1 91 ? 23.166 37.862 -33.211 1.00 64.12 91 LEU A O 1
ATOM 731 N N . THR A 1 92 ? 23.063 37.018 -35.281 1.00 69.38 92 THR A N 1
ATOM 732 C CA . THR A 1 92 ? 23.760 35.746 -35.015 1.00 69.38 92 THR A CA 1
ATOM 733 C C . THR A 1 92 ? 25.240 35.910 -34.623 1.00 69.38 92 THR A C 1
ATOM 735 O O . THR A 1 92 ? 25.826 34.986 -34.056 1.00 69.38 92 THR A O 1
ATOM 738 N N . ASN A 1 93 ? 25.863 37.067 -34.889 1.00 72.12 93 ASN A N 1
ATOM 739 C CA . ASN A 1 93 ? 27.281 37.343 -34.588 1.00 72.12 93 ASN A CA 1
ATOM 740 C C . ASN A 1 93 ? 27.477 38.557 -33.648 1.00 72.12 93 ASN A C 1
ATOM 742 O O . ASN A 1 93 ? 28.571 39.109 -33.519 1.00 72.12 93 ASN A O 1
ATOM 746 N N . GLN A 1 94 ? 26.420 39.013 -32.967 1.00 75.75 94 GLN A N 1
ATOM 747 C CA . GLN A 1 94 ? 26.532 40.118 -32.014 1.00 75.75 94 GLN A CA 1
ATOM 748 C C . GLN A 1 94 ? 27.043 39.631 -30.652 1.00 75.75 94 GLN A C 1
ATOM 750 O O . GLN A 1 94 ? 26.477 38.719 -30.060 1.00 75.75 94 GLN A O 1
ATOM 755 N N . LEU A 1 95 ? 28.085 40.281 -30.118 1.00 79.44 95 LEU A N 1
ATOM 756 C CA . LEU A 1 95 ? 28.639 39.973 -28.794 1.00 79.44 95 LEU A CA 1
ATOM 757 C C . LEU A 1 95 ? 27.567 40.058 -27.691 1.00 79.44 95 LEU A C 1
ATOM 759 O O . LEU A 1 95 ? 26.950 41.109 -27.520 1.00 79.44 95 LEU A O 1
ATOM 763 N N . GLY A 1 96 ? 27.441 39.008 -26.876 1.00 80.69 96 GLY A N 1
ATOM 764 C CA . GLY A 1 96 ? 26.466 38.928 -25.784 1.00 80.69 96 GLY A CA 1
ATOM 765 C C . GLY A 1 96 ? 25.488 37.766 -25.951 1.00 80.69 96 GLY A C 1
ATOM 766 O O . GLY A 1 96 ? 25.787 36.796 -26.643 1.00 80.69 96 GLY A O 1
ATOM 767 N N . CYS A 1 97 ? 24.335 37.845 -25.277 1.00 78.12 97 CYS A N 1
ATOM 768 C CA . CYS A 1 97 ? 23.258 36.872 -25.466 1.00 78.12 97 CYS A CA 1
ATOM 769 C C . CYS A 1 97 ? 22.692 37.022 -26.874 1.00 78.12 97 CYS A C 1
ATOM 771 O O . CYS A 1 97 ? 22.137 38.067 -27.202 1.00 78.12 97 CYS A O 1
ATOM 773 N N . SER A 1 98 ? 22.887 35.990 -27.689 1.00 80.56 98 SER A N 1
ATOM 774 C CA . SER A 1 98 ? 22.572 36.018 -29.116 1.00 80.56 98 SER A CA 1
ATOM 775 C C . SER A 1 98 ? 21.272 35.288 -29.435 1.00 80.56 98 SER A C 1
ATOM 777 O O . SER A 1 98 ? 20.528 35.752 -30.290 1.00 80.56 98 SER A O 1
ATOM 779 N N . HIS A 1 99 ? 20.973 34.188 -28.733 1.00 87.94 99 HIS A N 1
ATOM 780 C CA . HIS A 1 99 ? 19.721 33.453 -28.903 1.00 87.94 99 HIS A CA 1
ATOM 781 C C . HIS A 1 99 ? 19.392 32.546 -27.701 1.00 87.94 99 HIS A C 1
ATOM 783 O O . HIS A 1 99 ? 20.290 31.945 -27.099 1.00 87.94 99 HIS A O 1
ATOM 789 N N . PRO A 1 100 ? 18.105 32.390 -27.352 1.00 90.19 100 PRO A N 1
ATOM 790 C CA . PRO A 1 100 ? 17.597 31.200 -26.689 1.00 90.19 100 PRO A CA 1
ATOM 791 C C . PRO A 1 100 ? 17.312 30.090 -27.711 1.00 90.19 100 PRO A C 1
ATOM 793 O O . PRO A 1 100 ? 16.860 30.347 -28.830 1.00 90.19 100 PRO A O 1
ATOM 796 N N . ALA A 1 101 ? 17.526 28.847 -27.290 1.00 92.31 101 ALA A N 1
ATOM 797 C CA . ALA A 1 101 ? 17.276 27.670 -28.105 1.00 92.31 101 ALA A CA 1
ATOM 798 C C . ALA A 1 101 ? 16.161 26.800 -27.521 1.00 92.31 101 ALA A C 1
ATOM 800 O O . ALA A 1 101 ? 16.155 26.496 -26.323 1.00 92.31 101 ALA A O 1
ATOM 801 N N . PHE A 1 102 ? 15.261 26.323 -28.377 1.00 92.12 102 PHE A N 1
ATOM 802 C CA . PHE A 1 102 ? 14.133 25.474 -28.003 1.00 92.12 102 PHE A CA 1
ATOM 803 C C . PHE A 1 102 ? 14.115 24.175 -28.802 1.00 92.12 102 PHE A C 1
ATOM 805 O O . PHE A 1 102 ? 14.412 24.150 -29.995 1.00 92.12 102 PHE A O 1
ATOM 812 N N . THR A 1 103 ? 13.711 23.087 -28.148 1.00 89.25 103 THR A N 1
ATOM 813 C CA . THR A 1 103 ? 13.402 21.833 -28.839 1.00 89.25 103 THR A CA 1
ATOM 814 C C . THR A 1 103 ? 11.943 21.847 -29.278 1.00 89.25 103 THR A C 1
ATOM 816 O O . THR A 1 103 ? 11.068 22.103 -28.449 1.00 89.25 103 THR A O 1
ATOM 819 N N . VAL A 1 104 ? 11.666 21.524 -30.541 1.00 89.38 104 VAL A N 1
ATOM 820 C CA . VAL A 1 104 ? 10.309 21.510 -31.111 1.00 89.38 104 VAL A CA 1
ATOM 821 C C . VAL A 1 104 ? 9.881 20.119 -31.577 1.00 89.38 104 VAL A C 1
ATOM 823 O O . VAL A 1 104 ? 10.703 19.214 -31.738 1.00 89.38 104 VAL A O 1
ATOM 826 N N . SER A 1 105 ? 8.572 19.915 -31.728 1.00 81.00 105 SER A N 1
ATOM 827 C CA . SER A 1 105 ? 7.985 18.630 -32.129 1.00 81.00 105 SER A CA 1
ATOM 828 C C . SER A 1 105 ? 8.091 18.331 -33.626 1.00 81.00 105 SER A C 1
ATOM 830 O O . SER A 1 105 ? 8.395 17.192 -33.972 1.00 81.00 105 SER A O 1
ATOM 832 N N . ASP A 1 106 ? 7.849 19.335 -34.467 1.00 85.44 106 ASP A N 1
ATOM 833 C CA . ASP A 1 106 ? 7.874 19.268 -35.930 1.00 85.44 106 ASP A CA 1
ATOM 834 C C . ASP A 1 106 ? 8.360 20.620 -36.468 1.00 85.44 106 ASP A C 1
ATOM 836 O O . ASP A 1 106 ? 7.642 21.625 -36.417 1.00 85.44 106 ASP A O 1
ATOM 840 N N . LEU A 1 107 ? 9.614 20.666 -36.923 1.00 88.12 107 LEU A N 1
ATOM 841 C CA . LEU A 1 107 ? 10.246 21.919 -37.321 1.00 88.12 107 LEU A CA 1
ATOM 842 C C . LEU A 1 107 ? 9.758 22.413 -38.682 1.00 88.12 107 LEU A C 1
ATOM 844 O O . LEU A 1 107 ? 9.698 23.622 -38.889 1.00 88.12 107 LEU A O 1
ATOM 848 N N . GLN A 1 108 ? 9.366 21.508 -39.587 1.00 88.56 108 GLN A N 1
ATOM 849 C CA . GLN A 1 108 ? 8.851 21.902 -40.900 1.00 88.56 108 GLN A CA 1
ATOM 850 C C . GLN A 1 108 ? 7.455 22.509 -40.775 1.00 88.56 108 GLN A C 1
ATOM 852 O O . GLN A 1 108 ? 7.199 23.582 -41.314 1.00 88.56 108 GLN A O 1
ATOM 857 N N . ALA A 1 109 ? 6.566 21.875 -40.007 1.00 83.94 109 ALA A N 1
ATOM 858 C CA . ALA A 1 109 ? 5.234 22.425 -39.776 1.00 83.94 109 ALA A CA 1
ATOM 859 C C . ALA A 1 109 ? 5.298 23.800 -39.090 1.00 83.94 109 ALA A C 1
ATOM 861 O O . ALA A 1 109 ? 4.517 24.699 -39.425 1.00 83.94 109 ALA A O 1
ATOM 862 N N . LEU A 1 110 ? 6.233 23.970 -38.145 1.00 87.75 110 LEU A N 1
ATOM 863 C CA . LEU A 1 110 ? 6.471 25.245 -37.476 1.00 87.75 110 LEU A CA 1
ATOM 864 C C . LEU A 1 110 ? 6.999 26.307 -38.441 1.00 87.75 110 LEU A C 1
ATOM 866 O O . LEU A 1 110 ? 6.451 27.407 -38.456 1.00 87.75 110 LEU A O 1
ATOM 870 N N . HIS A 1 111 ? 7.997 25.976 -39.263 1.00 91.25 111 HIS A N 1
ATOM 871 C CA . HIS A 1 111 ? 8.509 26.867 -40.303 1.00 91.25 111 HIS A CA 1
ATOM 872 C C . HIS A 1 111 ? 7.372 27.386 -41.195 1.00 91.25 111 HIS A C 1
ATOM 874 O O . HIS A 1 111 ? 7.110 28.587 -41.236 1.00 91.25 111 HIS A O 1
ATOM 880 N N . ASP A 1 112 ? 6.591 26.481 -41.791 1.00 85.81 112 ASP A N 1
ATOM 881 C CA . ASP A 1 112 ? 5.487 26.839 -42.686 1.00 85.81 112 ASP A CA 1
ATOM 882 C C . ASP A 1 112 ? 4.440 27.722 -41.994 1.00 85.81 112 ASP A C 1
ATOM 884 O O . ASP A 1 112 ? 3.727 28.502 -42.629 1.00 85.81 112 ASP A O 1
ATOM 888 N N . HIS A 1 113 ? 4.265 27.570 -40.682 1.00 85.12 113 HIS A N 1
ATOM 889 C CA . HIS A 1 113 ? 3.351 28.395 -39.904 1.00 85.12 113 HIS A CA 1
ATOM 890 C C . HIS A 1 113 ? 3.914 29.779 -39.597 1.00 85.12 113 HIS A C 1
ATOM 892 O O . HIS A 1 113 ? 3.173 30.751 -39.735 1.00 85.12 113 HIS A O 1
ATOM 898 N N . LEU A 1 114 ? 5.191 29.880 -39.231 1.00 87.56 114 LEU A N 1
ATOM 899 C CA . LEU A 1 114 ? 5.872 31.156 -39.025 1.00 87.56 114 LEU A CA 1
ATOM 900 C C . LEU A 1 114 ? 5.826 31.989 -40.311 1.00 87.56 114 LEU A C 1
ATOM 902 O O . LEU A 1 114 ? 5.300 33.103 -40.296 1.00 87.56 114 LEU A O 1
ATOM 906 N N . THR A 1 115 ? 6.228 31.406 -41.442 1.00 87.81 115 THR A N 1
ATOM 907 C CA . THR A 1 115 ? 6.239 32.086 -42.744 1.00 87.81 115 THR A CA 1
ATOM 908 C C . THR A 1 115 ? 4.838 32.520 -43.180 1.00 87.81 115 THR A C 1
ATOM 910 O O . THR A 1 115 ? 4.649 33.654 -43.619 1.00 87.81 115 THR A O 1
ATOM 913 N N . ARG A 1 116 ? 3.815 31.663 -43.016 1.00 88.25 116 ARG A N 1
ATOM 914 C CA . ARG A 1 116 ? 2.418 32.016 -43.354 1.00 88.25 116 ARG A CA 1
ATOM 915 C C . ARG A 1 116 ? 1.864 33.178 -42.535 1.00 88.25 116 ARG A C 1
ATOM 917 O O . ARG A 1 116 ? 0.969 33.865 -43.019 1.00 88.25 116 ARG A O 1
ATOM 924 N N . ASN A 1 117 ? 2.363 33.383 -41.319 1.00 85.75 117 ASN A N 1
ATOM 925 C CA . ASN A 1 117 ? 1.951 34.485 -40.449 1.00 85.75 117 ASN A CA 1
ATOM 926 C C . ASN A 1 117 ? 2.891 35.699 -40.542 1.00 85.75 117 ASN A C 1
ATOM 928 O O . ASN A 1 117 ? 2.761 36.630 -39.753 1.00 85.75 117 ASN A O 1
ATOM 932 N N . GLY A 1 118 ? 3.809 35.715 -41.514 1.00 88.06 118 GLY A N 1
ATOM 933 C CA . GLY A 1 118 ? 4.689 36.853 -41.775 1.00 88.06 118 GLY A CA 1
ATOM 934 C C . GLY A 1 118 ? 5.895 36.962 -40.842 1.00 88.06 118 GLY A C 1
ATOM 935 O O . GLY A 1 118 ? 6.564 37.993 -40.859 1.00 88.06 118 GLY A O 1
ATOM 936 N N . TYR A 1 119 ? 6.195 35.929 -40.050 1.00 88.25 119 TYR A N 1
ATOM 937 C CA . TYR A 1 119 ? 7.424 35.874 -39.257 1.00 88.25 119 TYR A CA 1
ATOM 938 C C . TYR A 1 119 ? 8.615 35.484 -40.133 1.00 88.25 119 TYR A C 1
ATOM 940 O O . TYR A 1 119 ? 8.502 34.643 -41.028 1.00 88.25 119 TYR A O 1
ATOM 948 N N . GLN A 1 120 ? 9.766 36.102 -39.869 1.00 86.38 120 GLN A N 1
ATOM 949 C CA . GLN A 1 120 ? 10.978 35.895 -40.652 1.00 86.38 120 GLN A CA 1
ATOM 950 C C . GLN A 1 120 ? 11.767 34.681 -40.144 1.00 86.38 120 GLN A C 1
ATOM 952 O O . GLN A 1 120 ? 12.116 34.596 -38.966 1.00 86.38 120 GLN A O 1
ATOM 957 N N . CYS A 1 121 ? 12.114 33.785 -41.065 1.00 87.56 121 CYS A N 1
ATOM 958 C CA . CYS A 1 121 ? 13.046 32.678 -40.867 1.00 87.56 121 CYS A CA 1
ATOM 959 C C . CYS A 1 121 ? 14.327 32.938 -41.675 1.00 87.56 121 CYS A C 1
ATOM 961 O O . CYS A 1 121 ? 14.252 33.462 -42.786 1.00 87.56 121 CYS A O 1
ATOM 963 N N . LEU A 1 122 ? 15.499 32.611 -41.119 1.00 83.62 122 LEU A N 1
ATOM 964 C CA . LEU A 1 122 ? 16.790 32.829 -41.796 1.00 83.62 122 LEU A CA 1
ATOM 965 C C . LEU A 1 122 ? 17.072 31.797 -42.893 1.00 83.62 122 LEU A C 1
ATOM 967 O O . LEU A 1 122 ? 17.787 32.086 -43.847 1.00 83.62 122 LEU A O 1
ATOM 971 N N . SER A 1 123 ? 16.516 30.600 -42.755 1.00 83.38 123 SER A N 1
ATOM 972 C CA . SER A 1 123 ? 16.623 29.506 -43.717 1.00 83.38 123 SER A CA 1
ATOM 973 C C . SER A 1 123 ? 15.385 28.615 -43.624 1.00 83.38 123 SER A C 1
ATOM 975 O O . SER A 1 123 ? 14.585 28.757 -42.704 1.00 83.38 123 SER A O 1
ATOM 977 N N . GLU A 1 124 ? 15.221 27.698 -44.574 1.00 88.44 124 GLU A N 1
ATOM 978 C CA . GLU A 1 124 ? 14.377 26.514 -44.366 1.00 88.44 124 GLU A CA 1
ATOM 979 C C . GLU A 1 124 ? 15.015 25.605 -43.297 1.00 88.44 124 GLU A C 1
ATOM 981 O O . GLU A 1 124 ? 16.220 25.706 -43.064 1.00 88.44 124 GLU A O 1
ATOM 986 N N . PRO A 1 125 ? 14.280 24.675 -42.666 1.00 90.62 125 PRO A N 1
ATOM 987 C CA . PRO A 1 125 ? 14.866 23.712 -41.734 1.00 90.62 125 PRO A CA 1
ATOM 988 C C . PRO A 1 125 ? 16.044 22.928 -42.342 1.00 90.62 125 PRO A C 1
ATOM 990 O O . PRO A 1 125 ? 15.882 22.164 -43.296 1.00 90.62 125 PRO A O 1
ATOM 993 N N . LEU A 1 126 ? 17.237 23.067 -41.757 1.00 89.31 126 LEU A N 1
ATOM 994 C CA . LEU A 1 126 ? 18.464 22.424 -42.236 1.00 89.31 126 LEU A CA 1
ATOM 995 C C . LEU A 1 126 ? 18.858 21.245 -41.352 1.00 89.31 126 LEU A C 1
ATOM 997 O O . LEU A 1 126 ? 18.834 21.324 -40.126 1.00 89.31 126 LEU A O 1
ATOM 1001 N N . HIS A 1 127 ? 19.288 20.147 -41.967 1.00 84.56 127 HIS A N 1
ATOM 1002 C CA . HIS A 1 127 ? 19.865 19.021 -41.238 1.00 84.56 127 HIS A CA 1
ATOM 1003 C C . HIS A 1 127 ? 21.306 19.312 -40.821 1.00 84.56 127 HIS A C 1
ATOM 1005 O O . HIS A 1 127 ? 22.110 19.720 -41.657 1.00 84.56 127 HIS A O 1
ATOM 1011 N N . SER A 1 128 ? 21.648 19.015 -39.562 1.00 81.69 128 SER A N 1
ATOM 1012 C CA . SER A 1 128 ? 23.043 19.039 -39.110 1.00 81.69 128 SER A CA 1
ATOM 1013 C C . SER A 1 128 ? 23.919 18.103 -39.957 1.00 81.69 128 SER A C 1
ATOM 1015 O O . SER A 1 128 ? 23.412 17.101 -40.472 1.00 81.69 128 SER A O 1
ATOM 1017 N N . PRO A 1 129 ? 25.242 18.342 -40.062 1.00 74.81 129 PRO A N 1
ATOM 1018 C CA . PRO A 1 129 ? 26.146 17.495 -40.847 1.00 74.81 129 PRO A CA 1
ATOM 1019 C C . PRO A 1 129 ? 26.137 16.015 -40.430 1.00 74.81 129 PRO A C 1
ATOM 1021 O O . PRO A 1 129 ? 26.342 15.129 -41.254 1.00 74.81 129 PRO A O 1
ATOM 1024 N N . ASP A 1 130 ? 25.853 15.725 -39.155 1.00 71.69 130 ASP A N 1
ATOM 1025 C CA . ASP A 1 130 ? 25.702 14.359 -38.637 1.00 71.69 130 ASP A CA 1
ATOM 1026 C C . ASP A 1 130 ? 24.281 13.777 -38.805 1.00 71.69 130 ASP A C 1
ATOM 1028 O O . ASP A 1 130 ? 24.015 12.639 -38.409 1.00 71.69 130 ASP A O 1
ATOM 1032 N N . GLY A 1 131 ? 23.357 14.552 -39.379 1.00 76.38 131 GLY A N 1
ATOM 1033 C CA . GLY A 1 131 ? 21.976 14.186 -39.678 1.00 76.38 131 GLY A CA 1
ATOM 1034 C C . GLY A 1 131 ? 21.110 13.879 -38.454 1.00 76.38 131 GLY A C 1
ATOM 1035 O O . GLY A 1 131 ? 20.052 13.248 -38.609 1.00 76.38 131 GLY A O 1
ATOM 1036 N N . LYS A 1 132 ? 21.560 14.244 -37.243 1.00 73.56 132 LYS A N 1
ATOM 1037 C CA . LYS A 1 132 ? 20.874 13.932 -35.977 1.00 73.56 132 LYS A CA 1
ATOM 1038 C C . LYS A 1 132 ? 19.807 14.949 -35.603 1.00 73.56 132 LYS A C 1
ATOM 1040 O O . LYS A 1 132 ? 18.821 14.566 -34.975 1.00 73.56 132 LYS A O 1
ATOM 1045 N N . VAL A 1 133 ? 19.985 16.206 -35.986 1.00 84.50 133 VAL A N 1
ATOM 1046 C CA . VAL A 1 133 ? 19.024 17.272 -35.700 1.00 84.50 133 VAL A CA 1
ATOM 1047 C C . VAL A 1 133 ? 18.652 18.010 -36.981 1.00 84.50 133 VAL A C 1
ATOM 1049 O O . VAL A 1 133 ? 19.404 17.989 -37.959 1.00 84.50 133 VAL A O 1
ATOM 1052 N N . LYS A 1 134 ? 17.475 18.631 -36.980 1.00 90.38 134 LYS A N 1
ATOM 1053 C CA . LYS A 1 134 ? 17.138 19.732 -37.878 1.00 90.38 134 LYS A CA 1
ATOM 1054 C C . LYS A 1 134 ? 17.169 21.021 -37.074 1.00 90.38 134 LYS A C 1
ATOM 1056 O O . LYS A 1 134 ? 16.702 21.031 -35.935 1.00 90.38 134 LYS A O 1
ATOM 1061 N N . VAL A 1 135 ? 17.709 22.076 -37.661 1.00 91.31 135 VAL A N 1
ATOM 1062 C CA . VAL A 1 135 ? 17.866 23.380 -37.022 1.00 91.31 135 VAL A CA 1
ATOM 1063 C C . VAL A 1 135 ? 17.302 24.452 -37.939 1.00 91.31 135 VAL A C 1
ATOM 1065 O O . VAL A 1 135 ? 17.404 24.359 -39.162 1.00 91.31 135 VAL A O 1
ATOM 1068 N N . LEU A 1 136 ? 16.689 25.453 -37.325 1.00 90.75 136 LEU A N 1
ATOM 1069 C CA . LEU A 1 136 ? 16.132 26.629 -37.966 1.00 90.75 136 LEU A CA 1
ATOM 1070 C C . LEU A 1 136 ? 16.353 27.827 -37.046 1.00 90.75 136 LEU A C 1
ATOM 1072 O O . LEU A 1 136 ? 16.094 27.735 -35.847 1.00 90.75 136 LEU A O 1
ATOM 1076 N N . PHE A 1 137 ? 16.740 28.961 -37.617 1.00 90.88 137 PHE A N 1
ATOM 1077 C CA . PHE A 1 137 ? 16.695 30.243 -36.924 1.00 90.88 137 PHE A CA 1
ATOM 1078 C C . PHE A 1 137 ? 15.496 31.073 -37.391 1.00 90.88 137 PHE A C 1
ATOM 1080 O O . PHE A 1 137 ? 15.250 31.202 -38.593 1.00 90.88 137 PHE A O 1
ATOM 1087 N N . ALA A 1 138 ? 14.768 31.657 -36.441 1.00 90.75 138 ALA A N 1
ATOM 1088 C CA . ALA A 1 138 ? 13.619 32.524 -36.698 1.00 90.75 138 ALA A CA 1
ATOM 1089 C C . ALA A 1 138 ? 13.649 33.769 -35.805 1.00 90.75 138 ALA A C 1
ATOM 1091 O O . ALA A 1 138 ? 14.293 33.761 -34.759 1.00 90.75 138 ALA A O 1
ATOM 1092 N N . TYR A 1 139 ? 12.940 34.820 -36.211 1.00 87.12 139 TYR A N 1
ATOM 1093 C CA . TYR A 1 139 ? 12.780 36.040 -35.422 1.00 87.12 139 TYR A CA 1
ATOM 1094 C C . TYR A 1 139 ? 11.405 36.105 -34.768 1.00 87.12 139 TYR A C 1
ATOM 1096 O O . TYR A 1 139 ? 10.385 35.810 -35.399 1.00 87.12 139 TYR A O 1
ATOM 1104 N N . ASP A 1 140 ? 11.384 36.515 -33.504 1.00 85.88 140 ASP A N 1
ATOM 1105 C CA . ASP A 1 140 ? 10.152 36.854 -32.799 1.00 85.88 140 ASP A CA 1
ATOM 1106 C C . ASP A 1 140 ? 9.628 38.257 -33.211 1.00 85.88 140 ASP A C 1
ATOM 1108 O O . ASP A 1 140 ? 10.272 38.950 -34.008 1.00 85.88 140 ASP A O 1
ATOM 1112 N N . PRO A 1 141 ? 8.452 38.697 -32.715 1.00 83.38 141 PRO A N 1
ATOM 1113 C CA . PRO A 1 141 ? 7.898 40.012 -33.051 1.00 83.38 141 PRO A CA 1
ATOM 1114 C C . PRO A 1 141 ? 8.800 41.205 -32.698 1.00 83.38 141 PRO A C 1
ATOM 1116 O O . PRO A 1 141 ? 8.660 42.264 -33.310 1.00 83.38 141 PRO A O 1
ATOM 1119 N N . ASP A 1 142 ? 9.701 41.042 -31.728 1.00 82.62 142 ASP A N 1
ATOM 1120 C CA . ASP A 1 142 ? 10.608 42.081 -31.238 1.00 82.62 142 ASP A CA 1
ATOM 1121 C C . ASP A 1 142 ? 11.992 42.011 -31.916 1.00 82.62 142 ASP A C 1
ATOM 1123 O O . ASP A 1 142 ? 12.886 42.809 -31.621 1.00 82.62 142 ASP A O 1
ATOM 1127 N N . GLY A 1 143 ? 12.174 41.081 -32.861 1.00 78.38 143 GLY A N 1
ATOM 1128 C CA . GLY A 1 143 ? 13.419 40.876 -33.594 1.00 78.38 143 GLY A CA 1
ATOM 1129 C C . GLY A 1 143 ? 14.458 40.055 -32.831 1.00 78.38 143 GLY A C 1
ATOM 1130 O O . GLY A 1 143 ? 15.622 40.043 -33.227 1.00 78.38 143 GLY A O 1
ATOM 1131 N N . ILE A 1 144 ? 14.079 39.357 -31.758 1.00 81.81 144 ILE A N 1
ATOM 1132 C CA . ILE A 1 144 ? 14.967 38.439 -31.039 1.00 81.81 144 ILE A CA 1
ATOM 1133 C C . ILE A 1 144 ? 15.141 37.171 -31.872 1.00 81.81 144 ILE A C 1
ATOM 1135 O O . ILE A 1 144 ? 14.176 36.559 -32.331 1.00 81.81 144 ILE A O 1
ATOM 1139 N N . LEU A 1 145 ? 16.396 36.769 -32.056 1.00 86.88 145 LEU A N 1
ATOM 1140 C CA . LEU A 1 145 ? 16.755 35.546 -32.757 1.00 86.88 145 LEU A CA 1
ATOM 1141 C C . LEU A 1 145 ? 16.472 34.322 -31.877 1.00 86.88 145 LEU A C 1
ATOM 1143 O O . LEU A 1 145 ? 16.983 34.234 -30.765 1.00 86.88 145 LEU A O 1
ATOM 1147 N N . LEU A 1 146 ? 15.720 33.357 -32.397 1.00 91.00 146 LEU A N 1
ATOM 1148 C CA . LEU A 1 146 ? 15.404 32.083 -31.754 1.00 91.00 146 LEU A CA 1
ATOM 1149 C C . LEU A 1 146 ? 16.054 30.930 -32.521 1.00 91.00 146 LEU A C 1
ATOM 1151 O O . LEU A 1 146 ? 15.888 30.839 -33.738 1.00 91.00 146 LEU A O 1
ATOM 1155 N N . GLU A 1 147 ? 16.724 30.015 -31.816 1.00 92.69 147 GLU A N 1
ATOM 1156 C CA . GLU A 1 147 ? 17.128 28.723 -32.385 1.00 92.69 147 GLU A CA 1
ATOM 1157 C C . GLU A 1 147 ? 16.040 27.677 -32.117 1.00 92.69 147 GLU A C 1
ATOM 1159 O O . GLU A 1 147 ? 15.651 27.421 -30.973 1.00 92.69 147 GLU A O 1
ATOM 1164 N N . LEU A 1 148 ? 15.547 27.043 -33.173 1.00 92.88 148 LEU A N 1
ATOM 1165 C CA . LEU A 1 148 ? 14.508 26.025 -33.114 1.00 92.88 148 LEU A CA 1
ATOM 1166 C C . LEU A 1 148 ? 15.088 24.707 -33.616 1.00 92.88 148 LEU A C 1
ATOM 1168 O O . LEU A 1 148 ? 15.533 24.599 -34.759 1.00 92.88 148 LEU A O 1
ATOM 1172 N N . VAL A 1 149 ? 15.088 23.699 -32.747 1.00 91.62 149 VAL A N 1
ATOM 1173 C CA . VAL A 1 149 ? 15.743 22.417 -33.010 1.00 91.62 149 VAL A CA 1
ATOM 1174 C C . VAL A 1 149 ? 14.734 21.282 -32.934 1.00 91.62 149 VAL A C 1
ATOM 1176 O O . VAL A 1 149 ? 14.135 21.032 -31.891 1.00 91.62 149 VAL A O 1
ATOM 1179 N N . GLU A 1 150 ? 14.585 20.531 -34.018 1.00 89.50 150 GLU A N 1
ATOM 1180 C CA . GLU A 1 150 ? 13.940 19.219 -33.990 1.00 89.50 150 GLU A CA 1
ATOM 1181 C C . GLU A 1 150 ? 15.040 18.170 -33.897 1.00 89.50 150 GLU A C 1
ATOM 1183 O O . GLU A 1 150 ? 15.815 17.940 -34.828 1.00 89.50 150 GLU A O 1
ATOM 1188 N N . GLU A 1 151 ? 15.124 17.509 -32.751 1.00 82.06 151 GLU A N 1
ATOM 1189 C CA . GLU A 1 151 ? 15.939 16.310 -32.658 1.00 82.06 151 GLU A CA 1
ATOM 1190 C C . GLU A 1 151 ? 15.203 15.176 -33.362 1.00 82.06 151 GLU A C 1
ATOM 1192 O O . GLU A 1 151 ? 14.012 14.963 -33.111 1.00 82.06 151 GLU A O 1
ATOM 1197 N N . LYS A 1 152 ? 15.908 14.378 -34.181 1.00 61.56 152 LYS A N 1
ATOM 1198 C CA . LYS A 1 152 ? 15.405 13.026 -34.442 1.00 61.56 152 LYS A CA 1
ATOM 1199 C C . LYS A 1 152 ? 15.162 12.423 -33.077 1.00 61.56 152 LYS A C 1
ATOM 1201 O O . LYS A 1 152 ? 16.112 12.397 -32.294 1.00 61.56 152 LYS A O 1
ATOM 1206 N N . ALA A 1 153 ? 13.932 11.962 -32.825 1.00 46.56 153 ALA A N 1
ATOM 1207 C CA . ALA A 1 153 ? 13.594 11.212 -31.627 1.00 46.56 153 ALA A CA 1
ATOM 1208 C C . ALA A 1 153 ? 14.780 10.303 -31.334 1.00 46.56 153 ALA A C 1
ATOM 1210 O O . ALA A 1 153 ? 15.081 9.400 -32.131 1.00 46.56 153 ALA A O 1
ATOM 1211 N N . GLN A 1 154 ? 15.545 10.623 -30.283 1.00 38.09 154 GLN A N 1
ATOM 1212 C CA . GLN A 1 154 ? 16.609 9.735 -29.892 1.00 38.09 154 GLN A CA 1
ATOM 1213 C C . GLN A 1 154 ? 15.864 8.455 -29.576 1.00 38.09 154 GLN A C 1
ATOM 1215 O O . GLN A 1 154 ? 15.110 8.381 -28.611 1.00 38.09 154 GLN A O 1
ATOM 1220 N N . ARG A 1 155 ? 16.054 7.438 -30.417 1.00 39.22 155 ARG A N 1
ATOM 1221 C CA . ARG A 1 155 ? 15.791 6.050 -30.063 1.00 39.22 155 ARG A CA 1
ATOM 1222 C C . ARG A 1 155 ? 16.800 5.680 -28.965 1.00 39.22 155 ARG A C 1
ATOM 1224 O O . ARG A 1 155 ? 17.671 4.847 -29.173 1.00 39.22 155 ARG A O 1
ATOM 1231 N N . GLY A 1 156 ? 16.717 6.376 -27.833 1.00 36.44 156 GLY A N 1
ATOM 1232 C CA . GLY A 1 156 ? 17.240 6.003 -26.531 1.00 36.44 156 GLY A CA 1
ATOM 1233 C C . GLY A 1 156 ? 16.303 5.009 -25.850 1.00 36.44 156 GLY A C 1
ATOM 1234 O O . GLY A 1 156 ? 16.509 4.658 -24.695 1.00 36.44 156 GLY A O 1
ATOM 1235 N N . GLY A 1 157 ? 15.296 4.510 -26.574 1.00 40.44 157 GLY A N 1
ATOM 1236 C CA . GLY A 1 157 ? 14.677 3.247 -26.239 1.00 40.44 157 GLY A CA 1
ATOM 1237 C C . GLY A 1 157 ? 15.760 2.187 -26.228 1.00 40.44 157 GLY A C 1
ATOM 1238 O O . GLY A 1 157 ? 16.589 2.118 -27.141 1.00 40.44 157 GLY A O 1
ATOM 1239 N N . SER A 1 158 ? 15.782 1.397 -25.163 1.00 43.19 158 SER A N 1
ATOM 1240 C CA . SER A 1 158 ? 16.654 0.240 -25.055 1.00 43.19 158 SER A CA 1
ATOM 1241 C C . SER A 1 158 ? 16.636 -0.521 -26.390 1.00 43.19 158 SER A C 1
ATOM 1243 O O . SER A 1 158 ? 15.610 -1.073 -26.783 1.00 43.19 158 SER A O 1
ATOM 1245 N N . LYS A 1 159 ? 17.776 -0.578 -27.100 1.00 46.19 159 LYS A N 1
ATOM 1246 C CA . LYS A 1 159 ? 17.964 -1.464 -28.272 1.00 46.19 159 LYS A CA 1
ATOM 1247 C C . LYS A 1 159 ? 17.882 -2.951 -27.894 1.00 46.19 159 LYS A C 1
ATOM 1249 O O . LYS A 1 159 ? 18.133 -3.819 -28.724 1.00 46.19 159 LYS A O 1
ATOM 1254 N N . VAL A 1 160 ? 17.603 -3.254 -26.629 1.00 59.81 160 VAL A N 1
ATOM 1255 C CA . VAL A 1 160 ? 17.487 -4.606 -26.115 1.00 59.81 160 VAL A CA 1
ATOM 1256 C C . VAL A 1 160 ? 16.024 -5.010 -26.167 1.00 59.81 160 VAL A C 1
ATOM 1258 O O . VAL A 1 160 ? 15.254 -4.707 -25.254 1.00 59.81 160 VAL A O 1
ATOM 1261 N N . ARG A 1 161 ? 15.666 -5.769 -27.205 1.00 84.00 161 ARG A N 1
ATOM 1262 C CA . ARG A 1 161 ? 14.506 -6.651 -27.151 1.00 84.00 161 ARG A CA 1
ATOM 1263 C C . ARG A 1 161 ? 14.635 -7.546 -25.930 1.00 84.00 161 ARG A C 1
ATOM 1265 O O . ARG A 1 161 ? 15.548 -8.367 -25.845 1.00 84.00 161 ARG A O 1
ATOM 1272 N N . ILE A 1 162 ? 13.689 -7.450 -25.012 1.00 93.44 162 ILE A N 1
ATOM 1273 C CA . ILE A 1 162 ? 13.588 -8.393 -23.905 1.00 93.44 162 ILE A CA 1
ATOM 1274 C C . ILE A 1 162 ? 12.444 -9.336 -24.231 1.00 93.44 162 ILE A C 1
ATOM 1276 O O . ILE A 1 162 ? 11.316 -8.915 -24.471 1.00 93.44 162 ILE A O 1
ATOM 1280 N N . LYS A 1 163 ? 12.724 -10.635 -24.240 1.00 96.12 163 LYS A N 1
ATOM 1281 C CA . LYS A 1 163 ? 11.688 -11.661 -24.292 1.00 96.12 163 LYS A CA 1
ATOM 1282 C C . LYS A 1 163 ? 12.131 -12.834 -23.440 1.00 96.12 163 LYS A C 1
ATOM 1284 O O . LYS A 1 163 ? 12.998 -13.603 -23.839 1.00 96.12 163 LYS A O 1
ATOM 1289 N N . THR A 1 164 ? 11.519 -12.959 -22.277 1.00 96.56 164 THR A N 1
ATOM 1290 C CA . THR A 1 164 ? 11.744 -14.064 -21.347 1.00 96.56 164 THR A CA 1
ATOM 1291 C C . THR A 1 164 ? 10.422 -14.779 -21.079 1.00 96.56 164 THR A C 1
ATOM 1293 O O . THR A 1 164 ? 9.415 -14.536 -21.753 1.00 96.56 164 THR A O 1
ATOM 1296 N N . LYS A 1 165 ? 10.409 -15.677 -20.091 1.00 95.56 165 LYS A N 1
ATOM 1297 C CA . LYS A 1 165 ? 9.183 -16.329 -19.630 1.00 95.56 165 LYS A CA 1
ATOM 1298 C C . LYS A 1 165 ? 8.188 -15.309 -19.060 1.00 95.56 165 LYS A C 1
ATOM 1300 O O . LYS A 1 165 ? 6.990 -15.373 -19.359 1.00 95.56 165 LYS A O 1
ATOM 1305 N N . HIS A 1 166 ? 8.673 -14.347 -18.273 1.00 98.06 166 HIS A N 1
ATOM 1306 C CA . HIS A 1 166 ? 7.805 -13.476 -17.480 1.00 98.06 166 HIS A CA 1
ATOM 1307 C C . HIS A 1 166 ? 7.716 -12.032 -17.970 1.00 98.06 166 HIS A C 1
ATOM 1309 O O . HIS A 1 166 ? 6.736 -11.373 -17.639 1.00 98.06 166 HIS A O 1
ATOM 1315 N N . ARG A 1 167 ? 8.624 -11.566 -18.834 1.00 97.19 167 ARG A N 1
ATOM 1316 C CA . ARG A 1 167 ? 8.615 -10.190 -19.366 1.00 97.19 167 ARG A CA 1
ATOM 1317 C C . ARG A 1 167 ? 8.873 -10.126 -20.868 1.00 97.19 167 ARG A C 1
ATOM 1319 O O . ARG A 1 167 ? 9.565 -10.963 -21.450 1.00 97.19 167 ARG A O 1
ATOM 1326 N N . ILE A 1 168 ? 8.296 -9.109 -21.497 1.00 97.56 16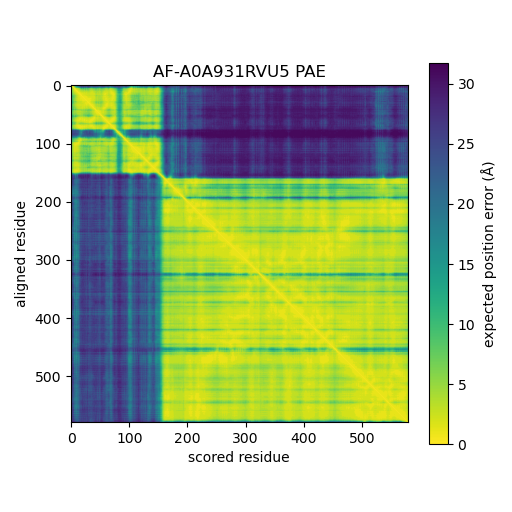8 ILE A N 1
ATOM 1327 C CA . ILE A 1 168 ? 8.455 -8.789 -22.914 1.00 97.56 168 ILE A CA 1
ATOM 1328 C C . ILE A 1 168 ? 8.616 -7.275 -23.008 1.00 97.56 168 ILE A C 1
ATOM 1330 O O . ILE A 1 168 ? 7.686 -6.561 -22.672 1.00 97.56 168 ILE A O 1
ATOM 1334 N N . ILE A 1 169 ? 9.757 -6.787 -23.480 1.00 95.69 169 ILE A N 1
ATOM 1335 C CA . ILE A 1 169 ? 9.938 -5.375 -23.833 1.00 95.69 169 ILE A CA 1
ATOM 1336 C C . ILE A 1 169 ? 10.340 -5.325 -25.300 1.00 95.69 169 ILE A C 1
ATOM 1338 O O . ILE A 1 169 ? 11.307 -5.967 -25.721 1.00 95.69 169 ILE A O 1
ATOM 1342 N N . LYS A 1 170 ? 9.512 -4.652 -26.092 1.00 91.94 170 LYS A N 1
ATOM 1343 C CA . LYS A 1 170 ? 9.648 -4.511 -27.536 1.00 91.94 170 LYS A CA 1
ATOM 1344 C C . LYS A 1 170 ? 10.833 -3.613 -27.865 1.00 91.94 170 LYS A C 1
ATOM 1346 O O . LYS A 1 170 ? 11.203 -2.728 -27.098 1.00 91.94 170 LYS A O 1
ATOM 1351 N N . ASP A 1 171 ? 11.410 -3.857 -29.035 1.00 84.56 171 ASP A N 1
ATOM 1352 C CA . ASP A 1 171 ? 12.480 -3.020 -29.562 1.00 84.56 171 ASP A CA 1
ATOM 1353 C C . ASP A 1 171 ? 12.018 -1.571 -29.691 1.00 84.56 171 ASP A C 1
ATOM 1355 O O . ASP A 1 171 ? 10.959 -1.302 -30.257 1.00 84.56 171 ASP A O 1
ATOM 1359 N N . GLY A 1 172 ? 12.832 -0.648 -29.181 1.00 75.19 172 GLY A N 1
ATOM 1360 C CA . GLY A 1 172 ? 12.529 0.778 -29.237 1.00 75.19 172 GLY A CA 1
ATOM 1361 C C . GLY A 1 172 ? 11.523 1.259 -28.193 1.00 75.19 172 GLY A C 1
ATOM 1362 O O . GLY A 1 172 ? 11.143 2.421 -28.269 1.00 75.19 172 GLY A O 1
ATOM 1363 N N . PHE A 1 173 ? 11.127 0.429 -27.218 1.00 85.12 173 PHE A N 1
ATOM 1364 C CA . PHE A 1 173 ? 10.376 0.907 -26.055 1.00 85.12 173 PHE A CA 1
ATOM 1365 C C . PHE A 1 173 ? 11.160 2.008 -25.328 1.00 85.12 173 PHE A C 1
ATOM 1367 O O . PHE A 1 173 ? 12.332 1.819 -24.983 1.00 85.12 173 PHE A O 1
ATOM 1374 N N . VAL A 1 174 ? 10.489 3.130 -25.076 1.00 79.69 174 VAL A N 1
ATOM 1375 C CA . VAL A 1 174 ? 10.977 4.253 -24.274 1.00 79.69 174 VAL A CA 1
ATOM 1376 C C . VAL A 1 174 ? 9.996 4.455 -23.127 1.00 79.69 174 VAL A C 1
ATOM 1378 O O . VAL A 1 174 ? 8.787 4.507 -23.344 1.00 79.69 174 VAL A O 1
ATOM 1381 N N . LEU A 1 175 ? 10.509 4.590 -21.905 1.00 84.50 175 LEU A N 1
ATOM 1382 C CA . LEU A 1 175 ? 9.703 5.022 -20.768 1.00 84.50 175 LEU A CA 1
ATOM 1383 C C . LEU A 1 175 ? 9.451 6.535 -20.858 1.00 84.50 175 LEU A C 1
ATOM 1385 O O . LEU A 1 175 ? 10.123 7.328 -20.200 1.00 84.50 175 LEU A O 1
ATOM 1389 N N . GLU A 1 176 ? 8.500 6.928 -21.698 1.00 81.12 176 GLU A N 1
ATOM 1390 C CA . GLU A 1 176 ? 8.117 8.319 -21.933 1.00 81.12 176 GLU A CA 1
ATOM 1391 C C . GLU A 1 176 ? 6.601 8.504 -21.910 1.00 81.12 176 GLU A C 1
ATOM 1393 O O . GLU A 1 176 ? 5.827 7.562 -22.076 1.00 81.12 176 GLU A O 1
ATOM 1398 N N . LYS A 1 177 ? 6.172 9.744 -21.665 1.00 79.19 177 LYS A N 1
ATOM 1399 C CA . LYS A 1 177 ? 4.755 10.113 -21.648 1.00 79.19 177 LYS A CA 1
ATOM 1400 C C . LYS A 1 177 ? 4.185 9.939 -23.057 1.00 79.19 177 LYS A C 1
ATOM 1402 O O . LYS A 1 177 ? 4.580 10.660 -23.965 1.00 79.19 177 LYS A O 1
ATOM 1407 N N . GLY A 1 178 ? 3.279 8.979 -23.224 1.00 74.50 178 GLY A N 1
ATOM 1408 C CA . GLY A 1 178 ? 2.515 8.800 -24.460 1.00 74.50 178 GLY A CA 1
ATOM 1409 C C . GLY A 1 178 ? 1.270 9.690 -24.516 1.00 74.50 178 GLY A C 1
ATOM 1410 O O . GLY A 1 178 ? 0.925 10.357 -23.539 1.00 74.50 178 GLY A O 1
ATOM 1411 N N . ASP A 1 179 ? 0.552 9.647 -25.637 1.00 81.50 179 ASP A N 1
ATOM 1412 C CA . ASP A 1 179 ? -0.622 10.497 -25.895 1.00 81.50 179 ASP A CA 1
ATOM 1413 C C . ASP A 1 179 ? -1.690 10.404 -24.798 1.00 81.50 179 ASP A C 1
ATOM 1415 O O . ASP A 1 179 ? -2.180 11.427 -24.327 1.00 81.50 179 ASP A O 1
ATOM 1419 N N . LEU A 1 180 ? -1.999 9.190 -24.320 1.00 82.75 180 LEU A N 1
ATOM 1420 C CA . LEU A 1 180 ? -2.975 8.988 -23.241 1.00 82.75 180 LEU A CA 1
ATOM 1421 C C . LEU A 1 180 ? -2.568 9.712 -21.949 1.00 82.75 180 LEU A C 1
ATOM 1423 O O . LEU A 1 180 ? -3.419 10.256 -21.249 1.00 82.75 180 LEU A O 1
ATOM 1427 N N . TYR A 1 181 ? -1.270 9.737 -21.634 1.00 82.56 181 TYR A N 1
ATOM 1428 C CA . TYR A 1 181 ? -0.777 10.446 -20.458 1.00 82.56 181 TYR A CA 1
ATOM 1429 C C . TYR A 1 181 ? -1.010 11.955 -20.600 1.00 82.56 181 TYR A C 1
ATOM 1431 O O . TYR A 1 181 ? -1.451 12.591 -19.648 1.00 82.56 181 TYR A O 1
ATOM 1439 N N . TYR A 1 182 ? -0.735 12.532 -21.775 1.00 80.62 182 TYR A N 1
ATOM 1440 C CA . TYR A 1 182 ? -0.958 13.960 -22.019 1.00 80.62 182 TYR A CA 1
ATOM 1441 C C . TYR A 1 182 ? -2.441 14.325 -22.012 1.00 80.62 182 TYR A C 1
ATOM 1443 O O . TYR A 1 182 ? -2.811 15.308 -21.380 1.00 80.62 182 TYR A O 1
ATOM 1451 N N . GLN A 1 183 ? -3.292 13.491 -22.612 1.00 85.75 183 GLN A N 1
ATOM 1452 C CA . GLN A 1 183 ? -4.744 13.662 -22.557 1.00 85.75 183 GLN A CA 1
ATOM 1453 C C . GLN A 1 183 ? -5.246 13.696 -21.106 1.00 85.75 183 GLN A C 1
ATOM 1455 O O . GLN A 1 183 ? -6.002 14.589 -20.734 1.00 85.75 183 GLN A O 1
ATOM 1460 N N . LEU A 1 184 ? -4.801 12.761 -20.258 1.00 84.44 184 LEU A N 1
ATOM 1461 C CA . LEU A 1 184 ? -5.149 12.778 -18.834 1.00 84.44 184 LEU A CA 1
ATOM 1462 C C . LEU A 1 184 ? -4.570 13.997 -18.116 1.00 84.44 184 LEU A C 1
ATOM 1464 O O . LEU A 1 184 ? -5.263 14.598 -17.310 1.00 84.44 184 LEU A O 1
ATOM 1468 N N . TYR A 1 185 ? -3.335 14.396 -18.420 1.00 82.88 185 TYR A N 1
ATOM 1469 C CA . TYR A 1 185 ? -2.715 15.577 -17.819 1.00 82.88 185 TYR A CA 1
ATOM 1470 C C . TYR A 1 185 ? -3.483 16.875 -18.122 1.00 82.88 185 TYR A C 1
ATOM 1472 O O . TYR A 1 185 ? -3.518 17.767 -17.281 1.00 82.88 185 TYR A O 1
ATOM 1480 N N . GLU A 1 186 ? -4.106 16.976 -19.298 1.00 85.94 186 GLU A N 1
ATOM 1481 C CA . GLU A 1 186 ? -4.958 18.109 -19.681 1.00 85.94 186 GLU A CA 1
ATOM 1482 C C . GLU A 1 186 ? -6.343 18.073 -19.015 1.00 85.94 186 GLU A C 1
ATOM 1484 O O . GLU A 1 186 ? -6.925 19.123 -18.744 1.00 85.94 186 GLU A O 1
ATOM 1489 N N . MET A 1 187 ? -6.884 16.877 -18.762 1.00 89.56 187 MET A N 1
ATOM 1490 C CA . MET A 1 187 ? -8.243 16.693 -18.232 1.00 89.56 187 MET A CA 1
ATOM 1491 C C . MET A 1 187 ? -8.304 16.556 -16.705 1.00 89.56 187 MET A C 1
ATOM 1493 O O . MET A 1 187 ? -9.335 16.856 -16.101 1.00 89.56 187 MET A O 1
ATOM 1497 N N . GLU A 1 188 ? -7.231 16.089 -16.070 1.00 90.12 188 GLU A N 1
ATOM 1498 C CA . GLU A 1 188 ? -7.145 15.862 -14.630 1.00 90.12 188 GLU A CA 1
ATOM 1499 C C . GLU A 1 188 ? -6.310 16.943 -13.931 1.00 90.12 188 GLU A C 1
ATOM 1501 O O . GLU A 1 188 ? -5.386 17.516 -14.511 1.00 90.12 188 GLU A O 1
ATOM 1506 N N . PRO A 1 189 ? -6.558 17.201 -12.633 1.00 87.62 189 PRO A N 1
ATOM 1507 C CA . PRO A 1 189 ? -5.666 18.039 -11.847 1.00 87.62 189 PRO A CA 1
ATOM 1508 C C . PRO A 1 189 ? -4.221 17.524 -11.911 1.00 87.62 189 PRO A C 1
ATOM 1510 O O . PRO A 1 189 ? -3.966 16.338 -11.699 1.00 87.62 189 PRO A O 1
ATOM 1513 N N . HIS A 1 190 ? -3.246 18.422 -12.092 1.00 80.44 190 HIS A N 1
ATOM 1514 C CA . HIS A 1 190 ? -1.824 18.051 -12.187 1.00 80.44 190 HIS A CA 1
ATOM 1515 C C . HIS A 1 190 ? -1.323 17.198 -11.003 1.00 80.44 190 HIS A C 1
ATOM 1517 O O . HIS A 1 190 ? -0.400 16.398 -11.150 1.00 80.44 190 HIS A O 1
ATOM 1523 N N . SER A 1 191 ? -1.916 17.365 -9.817 1.00 80.88 191 SER A N 1
ATOM 1524 C CA . SER A 1 191 ? -1.588 16.602 -8.606 1.00 80.88 191 SER A CA 1
ATOM 1525 C C . SER A 1 191 ? -2.105 15.155 -8.616 1.00 80.88 191 SER A C 1
ATOM 1527 O O . SER A 1 191 ? -1.613 14.344 -7.829 1.00 80.88 191 SER A O 1
ATOM 1529 N N . ALA A 1 192 ? -3.056 14.821 -9.492 1.00 79.19 192 ALA A N 1
ATOM 1530 C CA . ALA A 1 192 ? -3.539 13.462 -9.738 1.00 79.19 192 ALA A CA 1
ATOM 1531 C C . ALA A 1 192 ? -2.713 12.742 -10.824 1.00 79.19 192 ALA A C 1
ATOM 1533 O O . ALA A 1 192 ? -2.487 11.538 -10.726 1.00 79.19 192 ALA A O 1
ATOM 1534 N N . ALA A 1 193 ? -2.157 13.487 -11.784 1.00 61.94 193 ALA A N 1
ATOM 1535 C CA . ALA A 1 193 ? -1.461 12.953 -12.959 1.00 61.94 193 ALA A CA 1
ATOM 1536 C C . ALA A 1 193 ? 0.013 12.515 -12.729 1.00 61.94 193 ALA A C 1
ATOM 1538 O O . ALA A 1 193 ? 0.781 12.342 -13.681 1.00 61.94 193 ALA A O 1
ATOM 1539 N N . GLN A 1 194 ? 0.461 12.314 -11.483 1.00 63.00 194 GLN A N 1
ATOM 1540 C CA . GLN A 1 194 ? 1.849 11.920 -11.161 1.00 63.00 194 GLN A CA 1
ATOM 1541 C C . GLN A 1 194 ? 2.095 10.404 -11.292 1.00 63.00 194 GLN A C 1
ATOM 1543 O O . GLN A 1 194 ? 2.518 9.740 -10.345 1.00 63.00 194 GLN A O 1
ATOM 1548 N N . ALA A 1 195 ? 1.824 9.841 -12.469 1.00 68.81 195 ALA A N 1
ATOM 1549 C CA . ALA A 1 195 ? 2.066 8.429 -12.754 1.00 68.81 195 ALA A CA 1
ATOM 1550 C C . ALA A 1 195 ? 3.409 8.195 -13.465 1.00 68.81 195 ALA A C 1
ATOM 1552 O O . ALA A 1 195 ? 3.872 9.022 -14.254 1.00 68.81 195 ALA A O 1
ATOM 1553 N N . ILE A 1 196 ? 4.008 7.022 -13.228 1.00 82.44 196 ILE A N 1
ATOM 1554 C CA . ILE A 1 196 ? 5.018 6.462 -14.137 1.00 82.44 196 ILE A CA 1
ATOM 1555 C C . ILE A 1 196 ? 4.363 6.354 -15.524 1.00 82.44 196 ILE A C 1
ATOM 1557 O O . ILE A 1 196 ? 3.242 5.844 -15.593 1.00 82.44 196 ILE A O 1
ATOM 1561 N N . PRO A 1 197 ? 5.008 6.814 -16.611 1.00 83.81 197 PRO A N 1
ATOM 1562 C CA . PRO A 1 197 ? 4.362 6.944 -17.914 1.00 83.81 197 PRO A CA 1
ATOM 1563 C C . PRO A 1 197 ? 4.250 5.588 -18.632 1.00 83.81 197 PRO A C 1
ATOM 1565 O O . PRO A 1 197 ? 4.910 5.330 -19.631 1.00 83.81 197 PRO A O 1
ATOM 1568 N N . ILE A 1 198 ? 3.430 4.692 -18.084 1.00 87.75 198 ILE A N 1
ATOM 1569 C CA . ILE A 1 198 ? 3.089 3.392 -18.663 1.00 87.75 198 ILE A CA 1
ATOM 1570 C C . ILE A 1 198 ? 1.575 3.271 -18.700 1.00 87.75 198 ILE A C 1
ATOM 1572 O O . ILE A 1 198 ? 0.913 3.281 -17.662 1.00 87.75 198 ILE A O 1
ATOM 1576 N N . THR A 1 199 ? 1.041 3.073 -19.898 1.00 89.50 199 THR A N 1
ATOM 1577 C CA . THR A 1 199 ? -0.364 2.730 -20.093 1.00 89.50 199 THR A CA 1
ATOM 1578 C C . THR A 1 199 ? -0.590 1.270 -19.724 1.00 89.50 199 THR A C 1
ATOM 1580 O O . THR A 1 199 ? 0.025 0.375 -20.297 1.00 89.50 199 THR A O 1
ATOM 1583 N N . TRP A 1 200 ? -1.490 1.003 -18.780 1.00 92.62 200 TRP A N 1
ATOM 1584 C CA . TRP A 1 200 ? -1.940 -0.359 -18.493 1.00 92.62 200 TRP A CA 1
ATOM 1585 C C . TRP A 1 200 ? -3.153 -0.674 -19.367 1.00 92.62 200 TRP A C 1
ATOM 1587 O O . TRP A 1 200 ? -4.220 -0.098 -19.176 1.00 92.62 200 TRP A O 1
ATOM 1597 N N . SER A 1 201 ? -3.016 -1.617 -20.296 1.00 94.94 201 SER A N 1
ATOM 1598 C CA . SER A 1 201 ? -4.145 -2.131 -21.086 1.00 94.94 201 SER A CA 1
ATOM 1599 C C . SER A 1 201 ? -4.765 -3.374 -20.445 1.00 94.94 201 SER A C 1
ATOM 1601 O O . SER A 1 201 ? -5.952 -3.663 -20.611 1.00 94.94 201 SER A O 1
ATOM 1603 N N . LYS A 1 202 ? -3.951 -4.146 -19.714 1.00 96.62 202 LYS A N 1
ATOM 1604 C CA . LYS A 1 202 ? -4.340 -5.423 -19.116 1.00 96.62 202 LYS A CA 1
ATOM 1605 C C . LYS A 1 202 ? -3.414 -5.782 -17.963 1.00 96.62 202 LYS A C 1
ATOM 1607 O O . LYS A 1 202 ? -2.206 -5.595 -18.043 1.00 96.62 202 LYS A O 1
ATOM 1612 N N . ALA A 1 203 ? -3.963 -6.431 -16.943 1.00 97.88 203 ALA A N 1
ATOM 1613 C CA . ALA A 1 203 ? -3.184 -7.119 -15.923 1.00 97.88 203 ALA A CA 1
ATOM 1614 C C . ALA A 1 203 ? -3.770 -8.512 -15.659 1.00 97.88 203 ALA A C 1
ATOM 1616 O O . ALA A 1 203 ? -4.985 -8.716 -15.712 1.00 97.88 203 ALA A O 1
ATOM 1617 N N . LYS A 1 204 ? -2.902 -9.500 -15.435 1.00 97.88 204 LYS A N 1
ATOM 1618 C CA . LYS A 1 204 ? -3.286 -10.875 -15.101 1.00 97.88 204 LYS A CA 1
ATOM 1619 C C . LYS A 1 204 ? -2.256 -11.472 -14.160 1.00 97.88 204 LYS A C 1
ATOM 1621 O O . LYS A 1 204 ? -1.080 -11.541 -14.512 1.00 97.88 204 LYS A O 1
ATOM 1626 N N . ASP A 1 205 ? -2.728 -11.972 -13.027 1.00 98.12 205 ASP A N 1
ATOM 1627 C CA . ASP A 1 205 ? -1.905 -12.530 -11.963 1.00 98.12 205 ASP A CA 1
ATOM 1628 C C . ASP A 1 205 ? -0.836 -11.518 -11.506 1.00 98.12 205 ASP A C 1
ATOM 1630 O O . ASP A 1 205 ? -1.200 -10.471 -10.982 1.00 98.12 205 ASP A O 1
ATOM 1634 N N . PHE A 1 206 ? 0.447 -11.759 -11.775 1.00 98.38 206 PHE A N 1
ATOM 1635 C CA . PHE A 1 206 ? 1.567 -10.844 -11.507 1.00 98.38 206 PHE A CA 1
ATOM 1636 C C . PHE A 1 206 ? 2.148 -10.205 -12.779 1.00 98.38 206 PHE A C 1
ATOM 1638 O O . PHE A 1 206 ? 3.282 -9.736 -12.781 1.00 98.38 206 PHE A O 1
ATOM 1645 N N . SER A 1 207 ? 1.415 -10.227 -13.894 1.00 98.56 207 SER A N 1
ATOM 1646 C CA . SER A 1 207 ? 1.842 -9.629 -15.163 1.00 98.56 207 SER A CA 1
ATOM 1647 C C . SER A 1 207 ? 0.990 -8.423 -15.536 1.00 98.56 207 SER A C 1
ATOM 1649 O O . SER A 1 207 ? -0.239 -8.507 -15.522 1.00 98.56 207 SER A O 1
ATOM 1651 N N . VAL A 1 208 ? 1.647 -7.354 -15.971 1.00 98.31 208 VAL A N 1
ATOM 1652 C CA . VAL A 1 208 ? 1.024 -6.135 -16.506 1.00 98.31 208 VAL A CA 1
ATOM 1653 C C . VAL A 1 208 ? 1.409 -5.979 -17.967 1.00 98.31 208 VAL A C 1
ATOM 1655 O O . VAL A 1 208 ? 2.527 -6.320 -18.341 1.00 98.31 208 VAL A O 1
ATOM 1658 N N . TYR A 1 209 ? 0.488 -5.486 -18.784 1.00 97.44 209 TYR A N 1
ATOM 1659 C CA . TYR A 1 209 ? 0.655 -5.299 -20.217 1.00 97.44 209 TYR A CA 1
ATOM 1660 C C . TYR A 1 209 ? 0.209 -3.894 -20.609 1.00 97.44 209 TYR A C 1
ATOM 1662 O O . TYR A 1 209 ? -0.771 -3.380 -20.061 1.00 97.44 209 TYR A O 1
ATOM 1670 N N . ASP A 1 210 ? 0.893 -3.321 -21.591 1.00 94.44 210 ASP A N 1
ATOM 1671 C CA . ASP A 1 210 ? 0.440 -2.122 -22.290 1.00 94.44 210 ASP A CA 1
ATOM 1672 C C . ASP A 1 210 ? -0.296 -2.492 -23.585 1.00 94.44 210 ASP A C 1
ATOM 1674 O O . ASP A 1 210 ? -0.544 -3.665 -23.887 1.00 94.44 210 ASP A O 1
ATOM 1678 N N . ASP A 1 211 ? -0.730 -1.488 -24.331 1.00 90.19 211 ASP A N 1
ATOM 1679 C CA . ASP A 1 211 ? -1.396 -1.620 -25.627 1.00 90.19 211 ASP A CA 1
ATOM 1680 C C . ASP A 1 211 ? -0.422 -1.881 -26.794 1.00 90.19 211 ASP A C 1
ATOM 1682 O O . ASP A 1 211 ? -0.851 -2.267 -27.881 1.00 90.19 211 ASP A O 1
ATOM 1686 N N . GLN A 1 212 ? 0.889 -1.775 -26.561 1.00 89.69 212 GLN A N 1
ATOM 1687 C CA . GLN A 1 212 ? 1.955 -2.018 -27.544 1.00 89.69 212 GLN A CA 1
ATOM 1688 C C . GLN A 1 212 ? 2.525 -3.449 -27.472 1.00 89.69 212 GLN A C 1
ATOM 1690 O O . GLN A 1 212 ? 3.400 -3.851 -28.252 1.00 89.69 212 GLN A O 1
ATOM 1695 N N . GLY A 1 213 ? 2.005 -4.270 -26.556 1.00 92.56 213 GLY A N 1
ATOM 1696 C CA . GLY A 1 213 ? 2.384 -5.670 -26.389 1.00 92.56 213 GLY A CA 1
ATOM 1697 C C . GLY A 1 213 ? 3.664 -5.875 -25.579 1.00 92.56 213 GLY A C 1
ATOM 1698 O O . GLY A 1 213 ? 4.290 -6.938 -25.697 1.00 92.56 213 GLY A O 1
ATOM 1699 N N . ASN A 1 214 ? 4.054 -4.885 -24.779 1.00 96.25 214 ASN A N 1
ATOM 1700 C CA . ASN A 1 214 ? 5.005 -5.053 -23.693 1.00 96.25 214 ASN A CA 1
ATOM 1701 C C . ASN A 1 214 ? 4.334 -5.780 -22.514 1.00 96.25 214 ASN A C 1
ATOM 1703 O O .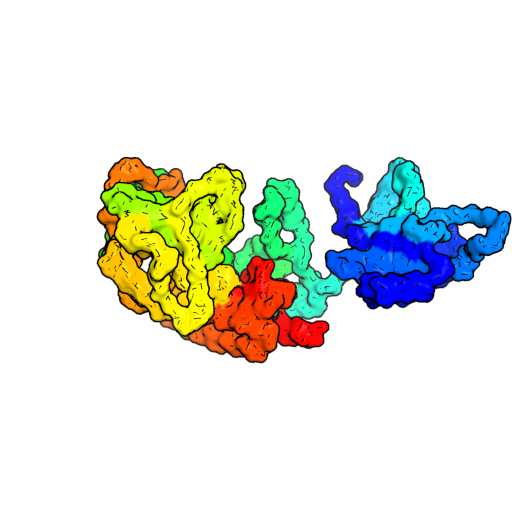 ASN A 1 214 ? 3.111 -5.796 -22.357 1.00 96.25 214 ASN A O 1
ATOM 1707 N N . LYS A 1 215 ? 5.152 -6.444 -21.702 1.00 97.75 215 LYS A N 1
ATOM 1708 C CA . LYS A 1 215 ? 4.760 -7.244 -20.545 1.00 97.75 215 LYS A CA 1
ATOM 1709 C C . LYS A 1 215 ? 5.787 -7.048 -19.437 1.00 97.75 215 LYS A C 1
ATOM 1711 O O . LYS A 1 215 ? 6.956 -7.393 -19.622 1.00 97.75 215 LYS A O 1
ATOM 1716 N N . TRP A 1 216 ? 5.328 -6.608 -18.275 1.00 98.44 216 TRP A N 1
ATOM 1717 C CA . TRP A 1 216 ? 6.134 -6.461 -17.071 1.00 98.44 216 TRP A CA 1
ATOM 1718 C C . TRP A 1 216 ? 5.786 -7.510 -16.020 1.00 98.44 216 TRP A C 1
ATOM 1720 O O . TRP A 1 216 ? 4.628 -7.917 -15.897 1.00 98.44 216 TRP A O 1
ATOM 1730 N N . ILE A 1 217 ? 6.785 -7.883 -15.217 1.00 98.81 217 ILE A N 1
ATOM 1731 C CA . ILE A 1 217 ? 6.566 -8.498 -13.905 1.00 98.81 217 ILE A CA 1
ATOM 1732 C C . ILE A 1 217 ? 6.134 -7.388 -12.944 1.00 98.81 217 ILE A C 1
ATOM 1734 O O . ILE A 1 217 ? 6.843 -6.393 -12.794 1.00 98.81 217 ILE A O 1
ATOM 1738 N N . ASP A 1 218 ? 4.983 -7.546 -12.299 1.00 98.62 218 ASP A N 1
ATOM 1739 C CA . ASP A 1 218 ? 4.454 -6.583 -11.339 1.00 98.62 218 ASP A CA 1
ATOM 1740 C C . ASP A 1 218 ? 4.934 -6.883 -9.916 1.00 98.62 218 ASP A C 1
ATOM 1742 O O . ASP A 1 218 ? 4.419 -7.781 -9.248 1.00 98.62 218 ASP A O 1
ATOM 1746 N N . MET A 1 219 ? 5.890 -6.086 -9.430 1.00 98.50 219 MET A N 1
ATOM 1747 C CA . MET A 1 219 ? 6.343 -6.100 -8.037 1.00 98.50 219 MET A CA 1
ATOM 1748 C C . MET A 1 219 ? 5.650 -5.023 -7.194 1.00 98.50 219 MET A C 1
ATOM 1750 O O . MET A 1 219 ? 6.131 -4.692 -6.117 1.00 98.50 219 MET A O 1
ATOM 1754 N N . THR A 1 220 ? 4.533 -4.454 -7.654 1.00 97.06 220 THR A N 1
ATOM 1755 C CA . THR A 1 220 ? 3.798 -3.373 -6.971 1.00 97.06 220 THR A CA 1
ATOM 1756 C C . THR A 1 220 ? 2.431 -3.809 -6.454 1.00 97.06 220 THR A C 1
ATOM 1758 O O . THR A 1 220 ? 1.936 -3.216 -5.493 1.00 97.06 220 THR A O 1
ATOM 1761 N N . SER A 1 221 ? 1.809 -4.794 -7.119 1.00 96.88 221 SER A N 1
ATOM 1762 C CA . SER A 1 221 ? 0.412 -5.210 -6.930 1.00 96.88 221 SER A CA 1
ATOM 1763 C C . SER A 1 221 ? -0.580 -4.039 -6.892 1.00 96.88 221 SER A C 1
ATOM 1765 O O . SER A 1 221 ? -1.552 -4.060 -6.135 1.00 96.88 221 SER A O 1
ATOM 1767 N N . GLY A 1 222 ? -0.330 -2.991 -7.687 1.00 94.25 222 GLY A N 1
ATOM 1768 C CA . GLY A 1 222 ? -1.166 -1.787 -7.708 1.00 94.25 222 GLY A CA 1
ATOM 1769 C C . GLY A 1 222 ? -1.177 -1.060 -6.362 1.00 94.25 222 GLY A C 1
ATOM 1770 O O . GLY A 1 222 ? -2.237 -0.718 -5.849 1.00 94.25 222 GLY A O 1
ATOM 1771 N N . ILE A 1 223 ? 0.001 -0.887 -5.753 1.00 93.69 223 ILE A N 1
ATOM 1772 C CA . ILE A 1 223 ? 0.160 -0.379 -4.381 1.00 93.69 223 ILE A CA 1
ATOM 1773 C C . ILE A 1 223 ? -0.585 -1.276 -3.383 1.00 93.69 223 ILE A C 1
ATOM 1775 O O . ILE A 1 223 ? -1.369 -0.816 -2.557 1.00 93.69 223 ILE A O 1
ATOM 1779 N N . PHE A 1 224 ? -0.277 -2.574 -3.443 1.00 94.44 224 PHE A N 1
ATOM 1780 C CA . PHE A 1 224 ? -0.608 -3.580 -2.425 1.00 94.44 224 PHE A CA 1
ATOM 1781 C C . PHE A 1 224 ? -2.094 -3.956 -2.397 1.00 94.44 224 PHE A C 1
ATOM 1783 O O . PHE A 1 224 ? -2.604 -4.445 -1.390 1.00 94.44 224 PHE A O 1
ATOM 1790 N N . VAL A 1 225 ? -2.795 -3.710 -3.505 1.00 97.62 225 VAL A N 1
ATOM 1791 C CA . VAL A 1 225 ? -4.205 -4.056 -3.683 1.00 97.62 225 VAL A CA 1
ATOM 1792 C C . VAL A 1 225 ? -4.330 -5.487 -4.181 1.00 97.62 225 VAL A C 1
ATOM 1794 O O . VAL A 1 225 ? -5.032 -6.272 -3.564 1.00 97.62 225 VAL A O 1
ATOM 1797 N N . ALA A 1 226 ? -3.629 -5.870 -5.247 1.00 97.94 226 ALA A N 1
ATOM 1798 C CA . ALA A 1 226 ? -3.804 -7.160 -5.919 1.00 97.94 226 ALA A CA 1
ATOM 1799 C C . ALA A 1 226 ? -3.120 -8.339 -5.187 1.00 97.94 226 ALA A C 1
ATOM 1801 O O . ALA A 1 226 ? -2.387 -9.114 -5.801 1.00 97.94 226 ALA A O 1
ATOM 1802 N N . ASN A 1 227 ? -3.342 -8.499 -3.874 1.00 97.44 227 ASN A N 1
ATOM 1803 C CA . ASN A 1 227 ? -2.769 -9.595 -3.079 1.00 97.44 227 ASN A CA 1
ATOM 1804 C C . ASN A 1 227 ? -3.105 -10.968 -3.681 1.00 97.44 227 ASN A C 1
ATOM 1806 O O . ASN A 1 227 ? -2.214 -11.804 -3.804 1.00 97.44 227 ASN A O 1
ATOM 1810 N N . ALA A 1 228 ? -4.352 -11.189 -4.106 1.00 98.06 228 ALA A N 1
ATOM 1811 C CA . ALA A 1 228 ? -4.790 -12.441 -4.728 1.00 98.06 228 ALA A CA 1
ATOM 1812 C C . ALA A 1 228 ? -4.415 -12.586 -6.223 1.00 98.06 228 ALA A C 1
ATOM 1814 O O . ALA A 1 228 ? -4.851 -13.547 -6.862 1.00 98.06 228 ALA A O 1
ATOM 1815 N N . GLY A 1 229 ? -3.645 -11.652 -6.794 1.00 98.06 229 GLY A N 1
ATOM 1816 C CA . GLY A 1 229 ? -3.344 -11.603 -8.228 1.00 98.06 229 GLY A CA 1
ATOM 1817 C C . GLY A 1 229 ? -4.370 -10.809 -9.032 1.00 98.06 229 GLY A C 1
ATOM 1818 O O . GLY A 1 229 ? -5.575 -10.857 -8.776 1.00 98.06 229 GLY A O 1
ATOM 1819 N N . HIS A 1 230 ? -3.889 -10.085 -10.045 1.00 98.44 230 HIS A N 1
ATOM 1820 C CA . HIS A 1 230 ? -4.739 -9.328 -10.964 1.00 98.44 230 HIS A CA 1
ATOM 1821 C C . HIS A 1 230 ? -5.715 -10.251 -11.691 1.00 98.44 230 HIS A C 1
ATOM 1823 O O . HIS A 1 230 ? -5.323 -11.296 -12.216 1.00 98.44 230 HIS A O 1
ATOM 1829 N N . ALA A 1 231 ? -6.983 -9.845 -11.769 1.00 97.31 231 ALA A N 1
ATOM 1830 C CA . ALA A 1 231 ? -8.033 -10.600 -12.453 1.00 97.31 231 ALA A CA 1
ATOM 1831 C C . ALA A 1 231 ? -8.103 -12.085 -12.025 1.00 97.31 231 ALA A C 1
ATOM 1833 O O . ALA A 1 231 ? -8.289 -12.970 -12.867 1.00 97.31 231 ALA A O 1
ATOM 1834 N N . ASN A 1 232 ? -7.936 -12.359 -10.723 1.00 98.38 232 ASN A N 1
ATOM 1835 C CA . ASN A 1 232 ? -8.033 -13.707 -10.166 1.00 98.38 232 ASN A CA 1
ATOM 1836 C C . ASN A 1 232 ? -9.349 -14.389 -10.612 1.00 98.38 232 ASN A C 1
ATOM 1838 O O . ASN A 1 232 ? -10.420 -13.803 -10.421 1.00 98.38 232 ASN A O 1
ATOM 1842 N N . PRO A 1 233 ? -9.310 -15.611 -11.181 1.00 98.25 233 PRO A N 1
ATOM 1843 C CA . PRO A 1 233 ? -10.502 -16.271 -11.712 1.00 98.25 233 PRO A CA 1
ATOM 1844 C C . PRO A 1 233 ? -11.630 -16.473 -10.695 1.00 98.25 233 PRO A C 1
ATOM 1846 O O . PRO A 1 233 ? -12.792 -16.315 -11.058 1.00 98.25 233 PRO A O 1
ATOM 1849 N N . ALA A 1 234 ? -11.311 -16.780 -9.433 1.00 98.31 234 ALA A N 1
ATOM 1850 C CA . ALA A 1 234 ? -12.317 -16.990 -8.392 1.00 98.31 234 ALA A CA 1
ATOM 1851 C C . ALA A 1 234 ? -13.034 -15.679 -8.035 1.00 98.31 234 ALA A C 1
ATOM 1853 O O . ALA A 1 234 ? -14.259 -15.643 -7.935 1.00 98.31 234 ALA A O 1
ATOM 1854 N N . ILE A 1 235 ? -12.275 -14.586 -7.917 1.00 98.69 235 ILE A N 1
ATOM 1855 C CA . ILE A 1 235 ? -12.824 -13.251 -7.649 1.00 98.69 235 ILE A CA 1
ATOM 1856 C C . ILE A 1 235 ? -13.641 -12.766 -8.849 1.00 98.69 235 ILE A C 1
ATOM 1858 O O . ILE A 1 235 ? -14.763 -12.298 -8.683 1.00 98.69 235 ILE A O 1
ATOM 1862 N N . LYS A 1 236 ? -13.122 -12.934 -10.071 1.00 98.44 236 LYS A N 1
ATOM 1863 C CA . LYS A 1 236 ? -13.829 -12.553 -11.298 1.00 98.44 236 LYS A CA 1
ATOM 1864 C C . LYS A 1 236 ? -15.156 -13.299 -11.442 1.00 98.44 236 LYS A C 1
ATOM 1866 O O . LYS A 1 236 ? -16.156 -12.665 -11.757 1.00 98.44 236 LYS A O 1
ATOM 1871 N N . ALA A 1 237 ? -15.176 -14.604 -11.172 1.00 98.62 237 ALA A N 1
ATOM 1872 C CA . ALA A 1 237 ? -16.403 -15.395 -11.202 1.00 98.62 237 ALA A CA 1
ATOM 1873 C C . ALA A 1 237 ? -17.424 -14.915 -10.156 1.00 98.62 237 ALA A C 1
ATOM 1875 O O . ALA A 1 237 ? -18.611 -14.838 -10.460 1.00 98.62 237 ALA A O 1
ATOM 1876 N N . ALA A 1 238 ? -16.979 -14.544 -8.950 1.00 98.62 238 ALA A N 1
ATOM 1877 C CA . ALA A 1 238 ? -17.860 -13.991 -7.920 1.00 98.62 238 ALA A CA 1
ATOM 1878 C C . ALA A 1 238 ? -18.440 -12.622 -8.312 1.00 98.62 238 ALA A C 1
ATOM 1880 O O . ALA A 1 238 ? -19.629 -12.386 -8.113 1.00 98.62 238 ALA A O 1
ATOM 1881 N N . ILE A 1 239 ? -17.623 -11.750 -8.912 1.00 98.50 239 ILE A N 1
ATOM 1882 C CA . ILE A 1 239 ? -18.064 -10.457 -9.454 1.00 98.50 239 ILE A CA 1
ATOM 1883 C C . ILE A 1 239 ? -19.090 -10.675 -10.568 1.00 98.50 239 ILE A C 1
ATOM 1885 O O . ILE A 1 239 ? -20.158 -10.085 -10.517 1.00 98.50 239 ILE A O 1
ATOM 1889 N N . GLN A 1 240 ? -18.800 -11.541 -11.544 1.00 98.44 240 GLN A N 1
ATOM 1890 C CA . GLN A 1 240 ? -19.719 -11.849 -12.647 1.00 98.44 240 GLN A CA 1
ATOM 1891 C C . GLN A 1 240 ? -21.050 -12.391 -12.132 1.00 98.44 240 GLN A C 1
ATOM 1893 O O . GLN A 1 240 ? -22.094 -11.860 -12.479 1.00 98.44 240 GLN A O 1
ATOM 1898 N N . LYS A 1 241 ? -21.007 -13.358 -11.211 1.00 98.38 241 LYS A N 1
ATOM 1899 C CA . LYS A 1 241 ? -22.214 -13.898 -10.586 1.00 98.38 241 LYS A CA 1
ATOM 1900 C C . LYS A 1 241 ? -23.059 -12.810 -9.916 1.00 98.38 241 LYS A C 1
ATOM 1902 O O . LYS A 1 241 ? -24.275 -12.871 -9.994 1.00 98.38 241 LYS A O 1
ATOM 1907 N N . GLN A 1 242 ? -22.429 -11.851 -9.238 1.00 98.19 242 GLN A N 1
ATOM 1908 C CA . GLN A 1 242 ? -23.147 -10.756 -8.587 1.00 98.19 242 GLN A CA 1
ATOM 1909 C C . GLN A 1 242 ? -23.632 -9.688 -9.581 1.00 98.19 242 GLN A C 1
ATOM 1911 O O . GLN A 1 242 ? -24.614 -9.022 -9.279 1.00 98.19 242 GLN A O 1
ATOM 1916 N N . LEU A 1 243 ? -22.975 -9.521 -10.736 1.00 97.62 243 LEU A N 1
ATOM 1917 C CA . LEU A 1 243 ? -23.449 -8.669 -11.838 1.00 97.62 243 LEU A CA 1
ATOM 1918 C C . LEU A 1 243 ? -24.665 -9.261 -12.557 1.00 97.62 243 LEU A C 1
ATOM 1920 O O . LEU A 1 243 ? -25.502 -8.503 -13.032 1.00 97.62 243 LEU A O 1
ATOM 1924 N N . ASP A 1 244 ? -24.743 -10.589 -12.633 1.00 97.94 244 ASP A N 1
ATOM 1925 C CA . ASP A 1 244 ? -25.873 -11.319 -13.217 1.00 97.94 244 ASP A CA 1
ATOM 1926 C C . ASP A 1 244 ? -27.089 -11.395 -12.261 1.00 97.94 244 ASP A C 1
ATOM 1928 O O . ASP A 1 244 ? -28.132 -11.930 -12.631 1.00 97.94 244 ASP A O 1
ATOM 1932 N N . ASP A 1 245 ? -26.954 -10.891 -11.028 1.00 96.44 245 ASP A N 1
ATOM 1933 C CA . ASP A 1 245 ? -28.001 -10.817 -10.000 1.00 96.44 245 ASP A CA 1
ATOM 1934 C C . ASP A 1 245 ? -28.675 -9.427 -10.015 1.00 96.44 245 ASP A C 1
ATOM 1936 O O . ASP A 1 245 ? -28.047 -8.417 -10.337 1.00 96.44 245 ASP A O 1
ATOM 1940 N N . ASP A 1 246 ? -29.943 -9.351 -9.608 1.00 96.75 246 ASP A N 1
ATOM 1941 C CA . ASP A 1 246 ? -30.709 -8.101 -9.532 1.00 96.75 246 ASP A CA 1
ATOM 1942 C C . ASP A 1 246 ? -30.245 -7.184 -8.376 1.00 96.75 246 ASP A C 1
ATOM 1944 O O . ASP A 1 246 ? -30.496 -5.974 -8.376 1.00 96.75 246 ASP A O 1
ATOM 1948 N N . LEU A 1 247 ? -29.552 -7.729 -7.365 1.00 96.50 247 LEU A N 1
ATOM 1949 C CA . LEU A 1 247 ? -29.121 -6.994 -6.171 1.00 96.50 247 LEU A CA 1
ATOM 1950 C C . LEU A 1 247 ? -27.756 -6.302 -6.348 1.00 96.50 247 LEU A C 1
ATOM 1952 O O . LEU A 1 247 ? -26.769 -6.653 -5.704 1.00 96.50 247 LEU A O 1
ATOM 1956 N N . LEU A 1 248 ? -27.694 -5.261 -7.179 1.00 95.69 248 LEU A N 1
ATOM 1957 C CA . LEU A 1 248 ? -26.447 -4.512 -7.434 1.00 95.69 248 LEU A CA 1
ATOM 1958 C C . LEU A 1 248 ? -26.152 -3.405 -6.406 1.00 95.69 248 LEU A C 1
ATOM 1960 O O . LEU A 1 248 ? -25.008 -2.968 -6.240 1.00 95.69 248 LEU A O 1
ATOM 1964 N N . PHE A 1 249 ? -27.178 -2.943 -5.691 1.00 96.56 249 PHE A N 1
ATOM 1965 C CA . PHE A 1 249 ? -27.078 -1.884 -4.692 1.00 96.56 249 PHE A CA 1
ATOM 1966 C C . PHE A 1 249 ? -28.107 -2.094 -3.583 1.00 96.56 249 PHE A C 1
ATOM 1968 O O . PHE A 1 249 ? -29.238 -2.489 -3.849 1.00 96.56 249 PHE A O 1
ATOM 1975 N N . ALA A 1 250 ? -27.717 -1.817 -2.337 1.00 93.25 250 ALA A N 1
ATOM 1976 C CA . ALA A 1 250 ? -28.584 -2.048 -1.185 1.00 93.25 250 ALA A CA 1
ATOM 1977 C C . ALA A 1 250 ? -28.411 -1.031 -0.043 1.00 93.25 250 ALA A C 1
ATOM 1979 O O . ALA A 1 250 ? -28.827 -1.339 1.067 1.00 93.25 250 ALA A O 1
ATOM 1980 N N . TYR A 1 251 ? -27.818 0.153 -0.276 1.00 91.31 251 TYR A N 1
ATOM 1981 C CA . TYR A 1 251 ? -27.475 1.134 0.777 1.00 91.31 251 TYR A CA 1
ATOM 1982 C C . TYR A 1 251 ? -27.102 0.442 2.114 1.00 91.31 251 TYR A C 1
ATOM 1984 O O . TYR A 1 251 ? -26.243 -0.438 2.125 1.00 91.31 251 TYR A O 1
ATOM 1992 N N . ASN A 1 252 ? -27.786 0.753 3.222 1.00 87.50 252 ASN A N 1
ATOM 1993 C CA . ASN A 1 252 ? -27.585 0.106 4.517 1.00 87.50 252 ASN A CA 1
ATOM 1994 C C . ASN A 1 252 ? -28.531 -1.092 4.792 1.00 87.50 252 ASN A C 1
ATOM 1996 O O . ASN A 1 252 ? -28.485 -1.694 5.872 1.00 87.50 252 ASN A O 1
ATOM 2000 N N . TYR A 1 253 ? -29.380 -1.480 3.837 1.00 94.38 253 TYR A N 1
ATOM 2001 C CA . TYR A 1 253 ? -30.258 -2.639 3.997 1.00 94.38 253 TYR A CA 1
AT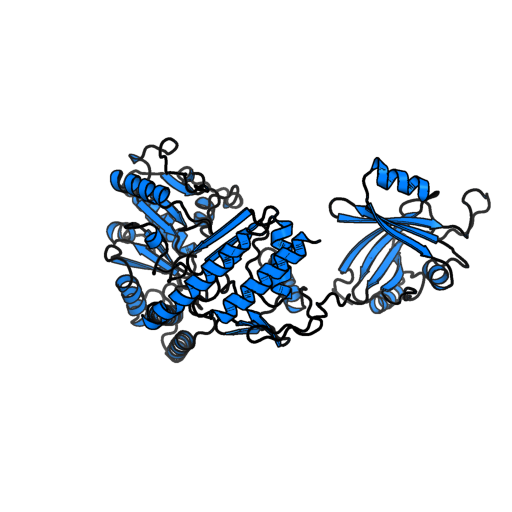OM 2002 C C . TYR A 1 253 ? -29.437 -3.935 4.110 1.00 94.38 253 TYR A C 1
ATOM 2004 O O . TYR A 1 253 ? -28.406 -4.095 3.451 1.00 94.38 253 TYR A O 1
ATOM 2012 N N . PRO A 1 254 ? -29.852 -4.879 4.971 1.00 95.44 254 PRO A N 1
ATOM 2013 C CA . PRO A 1 254 ? -29.158 -6.148 5.115 1.00 95.44 254 PRO A CA 1
ATOM 2014 C C . PRO A 1 254 ? -29.262 -6.979 3.838 1.00 95.44 254 PRO A C 1
ATOM 2016 O O . PRO A 1 254 ? -30.338 -7.153 3.276 1.00 95.44 254 PRO A O 1
ATOM 2019 N N . THR A 1 255 ? -28.132 -7.546 3.425 1.00 97.31 255 THR A N 1
ATOM 2020 C CA . THR A 1 255 ? -28.052 -8.502 2.321 1.00 97.31 255 THR A CA 1
ATOM 2021 C C . THR A 1 255 ? -27.295 -9.741 2.777 1.00 97.31 255 THR A C 1
ATOM 2023 O O . THR A 1 255 ? -26.425 -9.671 3.654 1.00 97.31 255 THR A O 1
ATOM 2026 N N . THR A 1 256 ? -27.610 -10.883 2.170 1.00 97.62 256 THR A N 1
ATOM 2027 C CA . THR A 1 256 ? -26.922 -12.151 2.439 1.00 97.62 256 THR A CA 1
ATOM 2028 C C . THR A 1 256 ? -25.422 -12.027 2.184 1.00 97.62 256 THR A C 1
ATOM 2030 O O . THR A 1 256 ? -24.628 -12.384 3.046 1.00 97.62 256 THR A O 1
ATOM 2033 N N . ILE A 1 257 ? -25.025 -11.423 1.060 1.00 98.12 257 ILE A N 1
ATOM 2034 C CA . ILE A 1 257 ? -23.609 -11.295 0.696 1.00 98.12 257 ILE A CA 1
ATOM 2035 C C . ILE A 1 257 ? -22.826 -10.374 1.644 1.00 98.12 257 ILE A C 1
ATOM 2037 O O . ILE A 1 257 ? -21.683 -10.675 1.989 1.00 98.12 257 ILE A O 1
ATOM 2041 N N . ARG A 1 258 ? -23.448 -9.290 2.138 1.00 97.88 258 ARG A N 1
ATOM 2042 C CA . ARG A 1 258 ? -22.845 -8.410 3.151 1.00 97.88 258 ARG A CA 1
ATOM 2043 C C . ARG A 1 258 ? -22.659 -9.148 4.474 1.00 97.88 258 ARG A C 1
ATOM 2045 O O . ARG A 1 258 ? -21.591 -9.063 5.075 1.00 97.88 258 ARG A O 1
ATOM 2052 N N . ARG A 1 259 ? -23.684 -9.888 4.918 1.00 98.19 259 ARG A N 1
ATOM 2053 C CA . ARG A 1 259 ? -23.607 -10.740 6.115 1.00 98.19 259 ARG A CA 1
ATOM 2054 C C . ARG A 1 259 ? -22.476 -11.758 5.977 1.00 98.19 259 ARG A C 1
ATOM 2056 O O . ARG A 1 259 ? -21.671 -11.871 6.890 1.00 98.19 259 ARG A O 1
ATOM 2063 N N . ASP A 1 260 ? -22.396 -12.457 4.850 1.00 98.69 260 ASP A N 1
ATOM 2064 C CA . ASP A 1 260 ? -21.411 -13.521 4.636 1.00 98.69 260 ASP A CA 1
ATOM 2065 C C . ASP A 1 260 ? -19.975 -12.986 4.654 1.00 98.69 260 ASP A C 1
ATOM 2067 O O . ASP A 1 260 ? -19.104 -13.596 5.275 1.00 98.69 260 ASP A O 1
ATOM 2071 N N . LEU A 1 261 ? -19.729 -11.812 4.060 1.00 98.69 261 LEU A N 1
ATOM 2072 C CA . LEU A 1 261 ? -18.440 -11.124 4.170 1.00 98.69 261 LEU A CA 1
ATOM 2073 C C . LEU A 1 261 ? -18.102 -10.769 5.628 1.00 98.69 261 LEU A C 1
ATOM 2075 O O . LEU A 1 261 ? -17.001 -11.072 6.089 1.00 98.69 261 LEU A O 1
ATOM 2079 N N . VAL A 1 262 ? -19.031 -10.142 6.359 1.00 98.50 262 VAL A N 1
ATOM 2080 C CA . VAL A 1 262 ? -18.819 -9.756 7.767 1.00 98.50 262 VAL A CA 1
ATOM 2081 C C . VAL A 1 262 ? -18.544 -10.983 8.634 1.00 98.50 262 VAL A C 1
ATOM 2083 O O . VAL A 1 262 ? -17.567 -11.004 9.382 1.00 98.50 262 VAL A O 1
ATOM 2086 N N . SER A 1 263 ? -19.356 -12.033 8.499 1.00 98.62 263 SER A N 1
ATOM 2087 C CA . SER A 1 263 ? -19.163 -13.296 9.211 1.00 98.62 263 SER A CA 1
ATOM 2088 C C . SER A 1 263 ? -17.822 -13.935 8.867 1.00 98.62 263 SER A C 1
ATOM 2090 O O . SER A 1 263 ? -17.142 -14.434 9.762 1.00 98.62 263 SER A O 1
ATOM 2092 N N . ARG A 1 264 ? -17.399 -13.883 7.598 1.00 98.62 264 ARG A N 1
ATOM 2093 C CA . ARG A 1 264 ? -16.100 -14.414 7.183 1.00 98.62 264 ARG A CA 1
ATOM 2094 C C . ARG A 1 264 ? -14.941 -13.645 7.818 1.00 98.62 264 ARG A C 1
ATOM 2096 O O . ARG A 1 264 ? -14.040 -14.288 8.349 1.00 98.62 264 ARG A O 1
ATOM 2103 N N . LEU A 1 265 ? -14.971 -12.311 7.806 1.00 98.38 265 LEU A N 1
ATOM 2104 C CA . LEU A 1 265 ? -13.946 -11.473 8.444 1.00 98.38 265 LEU A CA 1
ATOM 2105 C C . LEU A 1 265 ? -13.809 -11.778 9.939 1.00 98.38 265 LEU A C 1
ATOM 2107 O O . LEU A 1 265 ? -12.697 -12.015 10.407 1.00 98.38 265 LEU A O 1
ATOM 2111 N N . LEU A 1 266 ? -14.933 -11.834 10.660 1.00 98.56 266 LEU A N 1
ATOM 2112 C CA . LEU A 1 266 ? -14.955 -12.179 12.084 1.00 98.56 266 LEU A CA 1
ATOM 2113 C C . LEU A 1 266 ? -14.422 -13.594 12.332 1.00 98.56 266 LEU A C 1
ATOM 2115 O O . LEU A 1 266 ? -13.604 -13.782 13.220 1.00 98.56 266 LEU A O 1
ATOM 2119 N N . SER A 1 267 ? -14.814 -14.577 11.512 1.00 98.25 267 SER A N 1
ATOM 2120 C CA . SER A 1 267 ? -14.370 -15.971 11.676 1.00 98.25 267 SER A CA 1
ATOM 2121 C C . SER A 1 267 ? -12.870 -16.189 11.462 1.00 98.25 267 SER A C 1
ATOM 2123 O O . SER A 1 267 ? -12.311 -17.149 11.982 1.00 98.25 267 SER A O 1
ATOM 2125 N N . LEU A 1 268 ? -12.229 -15.333 10.660 1.00 97.50 268 LEU A N 1
ATOM 2126 C CA . LEU A 1 268 ? -10.793 -15.398 10.386 1.00 97.50 268 LEU A CA 1
ATOM 2127 C C . LEU A 1 268 ? -9.970 -14.599 11.405 1.00 97.50 268 LEU A C 1
ATOM 2129 O O . LEU A 1 268 ? -8.776 -14.846 11.559 1.00 97.50 268 LEU A O 1
ATOM 2133 N N . SER A 1 269 ? -10.603 -13.630 12.058 1.00 97.81 269 SER A N 1
ATOM 2134 C CA . SER A 1 269 ? -9.986 -12.740 13.035 1.00 97.81 269 SER A CA 1
ATOM 2135 C C . SER A 1 269 ? -9.933 -13.367 14.426 1.00 97.81 269 SER A C 1
ATOM 2137 O O . SER A 1 269 ? -10.628 -14.338 14.723 1.00 97.81 269 SER A O 1
ATOM 2139 N N . SER A 1 270 ? -9.113 -12.788 15.305 1.00 95.75 270 SER A N 1
ATOM 2140 C CA . SER A 1 270 ? -9.103 -13.166 16.718 1.00 95.75 270 SER A CA 1
ATOM 2141 C C . SER A 1 270 ? -10.493 -12.959 17.355 1.00 95.75 270 SER A C 1
ATOM 2143 O O . SER A 1 270 ? -11.134 -11.944 17.065 1.00 95.75 270 SER A O 1
ATOM 2145 N N . PRO A 1 271 ? -10.958 -13.859 18.247 1.00 96.19 271 PRO A N 1
ATOM 2146 C CA . PRO A 1 271 ? -12.329 -13.841 18.777 1.00 96.19 271 PRO A CA 1
ATOM 2147 C C . PRO A 1 271 ? -12.729 -12.585 19.562 1.00 96.19 271 PRO A C 1
ATOM 2149 O O . PRO A 1 271 ? -13.918 -12.353 19.773 1.00 96.19 271 PRO A O 1
ATOM 2152 N N . HIS A 1 272 ? -11.762 -11.784 20.020 1.00 96.06 272 HIS A N 1
ATOM 2153 C CA . HIS A 1 272 ? -12.034 -10.533 20.730 1.00 96.06 272 HIS A CA 1
ATOM 2154 C C . HIS A 1 272 ? -12.590 -9.437 19.810 1.00 96.06 272 HIS A C 1
ATOM 2156 O O . HIS A 1 272 ? -13.226 -8.499 20.291 1.00 96.06 272 HIS A O 1
ATOM 2162 N N . PHE A 1 273 ? -12.399 -9.551 18.492 1.00 98.19 273 PHE A N 1
ATOM 2163 C CA . PHE A 1 273 ? -13.114 -8.729 17.522 1.00 98.19 273 PHE A CA 1
ATOM 2164 C C . PHE A 1 273 ? -14.526 -9.271 17.339 1.00 98.19 273 PHE A C 1
ATOM 2166 O O . PHE A 1 273 ? -14.726 -10.346 16.781 1.00 98.19 273 PHE A O 1
ATOM 2173 N N . THR A 1 274 ? -15.520 -8.507 17.785 1.00 97.94 274 THR A N 1
ATOM 2174 C CA . THR A 1 274 ? -16.926 -8.934 17.763 1.00 97.94 274 THR A CA 1
ATOM 2175 C C . THR A 1 274 ? -17.761 -8.198 16.718 1.00 97.94 274 THR A C 1
ATOM 2177 O O . THR A 1 274 ? -18.898 -8.594 16.448 1.00 97.94 274 THR A O 1
ATOM 2180 N N . LYS A 1 275 ? -17.220 -7.136 16.105 1.00 97.56 275 LYS A N 1
ATOM 2181 C CA . LYS A 1 275 ? -17.945 -6.249 15.188 1.00 97.56 275 LYS A CA 1
ATOM 2182 C C . LYS A 1 275 ? -17.081 -5.782 14.017 1.00 97.56 275 LYS A C 1
ATOM 2184 O O . LYS A 1 275 ? -15.865 -5.637 14.134 1.00 97.56 275 LYS A O 1
ATOM 2189 N N . VAL A 1 276 ? -17.749 -5.515 12.894 1.00 97.50 276 VAL A N 1
ATOM 2190 C CA . VAL A 1 276 ? -17.163 -4.996 11.650 1.00 97.50 276 VAL A CA 1
ATOM 2191 C C . VAL A 1 276 ? -18.016 -3.837 11.147 1.00 97.50 276 VAL A C 1
ATOM 2193 O O . VAL A 1 276 ? -19.228 -3.996 10.996 1.00 97.50 276 VAL A O 1
ATOM 2196 N N . ALA A 1 277 ? -17.386 -2.716 10.808 1.00 97.31 277 ALA A N 1
ATOM 2197 C CA . ALA A 1 277 ? -17.981 -1.679 9.968 1.00 97.31 277 ALA A CA 1
ATOM 2198 C C . ALA A 1 277 ? -17.343 -1.731 8.575 1.00 97.31 277 ALA A C 1
ATOM 2200 O O . ALA A 1 277 ? -16.120 -1.695 8.469 1.00 97.31 277 ALA A O 1
ATOM 2201 N N . LEU A 1 278 ? -18.152 -1.841 7.516 1.00 97.75 278 LEU A N 1
ATOM 2202 C CA . LEU A 1 278 ? -17.678 -1.862 6.126 1.00 97.75 278 LEU A CA 1
ATOM 2203 C C . LEU A 1 278 ? -17.721 -0.461 5.509 1.00 97.75 278 LEU A C 1
ATOM 2205 O O . LEU A 1 278 ? -18.676 0.290 5.699 1.00 97.75 278 LEU A O 1
ATOM 2209 N N . LEU A 1 279 ? -16.695 -0.134 4.732 1.00 97.19 279 LEU A N 1
ATOM 2210 C CA . LEU A 1 279 ? -16.455 1.165 4.098 1.00 97.19 279 LEU A CA 1
ATOM 2211 C C . LEU A 1 279 ? -15.860 0.940 2.691 1.00 97.19 279 LEU A C 1
ATOM 2213 O O . LEU A 1 279 ? -15.783 -0.203 2.227 1.00 97.19 279 LEU A O 1
ATOM 2217 N N . ASN A 1 280 ? -15.480 2.002 1.976 1.00 96.12 280 ASN A N 1
ATOM 2218 C CA . ASN A 1 280 ? -15.031 1.907 0.579 1.00 96.12 280 ASN A CA 1
ATOM 2219 C C . ASN A 1 280 ? -13.507 2.039 0.453 1.00 96.12 280 ASN A C 1
ATOM 2221 O O . ASN A 1 280 ? -12.858 1.282 -0.270 1.00 96.12 280 ASN A O 1
ATOM 2225 N N . SER A 1 281 ? -12.927 3.014 1.149 1.00 97.00 281 SER A N 1
ATOM 2226 C CA . SER A 1 281 ? -11.518 3.388 1.061 1.00 97.00 281 SER A CA 1
ATOM 2227 C C . SER A 1 281 ? -10.794 3.240 2.395 1.00 97.00 281 SER A C 1
ATOM 2229 O O . SER A 1 281 ? -11.393 3.274 3.472 1.00 97.00 281 SER A O 1
ATOM 2231 N N . GLY A 1 282 ? -9.467 3.123 2.340 1.00 97.12 282 GLY A N 1
ATOM 2232 C CA . GLY A 1 282 ? -8.661 3.098 3.559 1.00 97.12 282 GLY A CA 1
ATOM 2233 C C . GLY A 1 282 ? -8.744 4.394 4.368 1.00 97.12 282 GLY A C 1
ATOM 2234 O O . GLY A 1 282 ? -8.710 4.344 5.593 1.00 97.12 282 GLY A O 1
ATOM 2235 N N . SER A 1 283 ? -8.917 5.540 3.699 1.00 96.94 283 SER A N 1
ATOM 2236 C CA . SER A 1 283 ? -9.066 6.827 4.385 1.00 96.94 283 SER A CA 1
ATOM 2237 C C . SER A 1 283 ? -10.345 6.897 5.215 1.00 96.94 283 SER A C 1
ATOM 2239 O O . SER A 1 283 ? -10.275 7.363 6.346 1.00 96.94 283 SER A O 1
ATOM 2241 N N . GLU A 1 284 ? -11.464 6.359 4.721 1.00 97.44 284 GLU A N 1
ATOM 2242 C CA . GLU A 1 284 ? -12.702 6.253 5.510 1.00 97.44 284 GLU A CA 1
ATOM 2243 C C . GLU A 1 284 ? -12.527 5.335 6.727 1.00 97.44 284 GLU A C 1
ATOM 2245 O O . GLU A 1 284 ? -13.020 5.649 7.805 1.00 97.44 284 GLU A O 1
ATOM 2250 N N . ALA A 1 285 ? -11.824 4.205 6.584 1.00 97.81 285 ALA A N 1
ATOM 2251 C CA . ALA A 1 285 ? -11.611 3.283 7.703 1.00 97.81 285 ALA A CA 1
ATOM 2252 C C . ALA A 1 285 ? -10.772 3.922 8.815 1.00 97.81 285 ALA A C 1
ATOM 2254 O O . ALA A 1 285 ? -11.099 3.802 9.994 1.00 97.81 285 ALA A O 1
ATOM 2255 N N . VAL A 1 286 ? -9.728 4.654 8.437 1.00 97.62 286 VAL A N 1
ATOM 2256 C CA . VAL A 1 286 ? -8.921 5.422 9.384 1.00 97.62 286 VAL A CA 1
ATOM 2257 C C . VAL A 1 286 ? -9.721 6.569 10.009 1.00 97.62 286 VAL A C 1
ATOM 2259 O O . VAL A 1 286 ? -9.610 6.783 11.214 1.00 97.62 286 VAL A O 1
ATOM 2262 N N . ASP A 1 287 ? -10.532 7.293 9.232 1.00 96.75 287 ASP A N 1
ATOM 2263 C CA . ASP A 1 287 ? -11.391 8.366 9.756 1.00 96.75 287 ASP A CA 1
ATOM 2264 C C . ASP A 1 287 ? -12.385 7.822 10.791 1.00 96.75 287 ASP A C 1
ATOM 2266 O O . ASP A 1 287 ? -12.516 8.365 11.892 1.00 96.75 287 ASP A O 1
ATOM 2270 N N . LEU A 1 288 ? -13.000 6.673 10.495 1.00 97.06 288 LEU A N 1
ATOM 2271 C CA . LEU A 1 288 ? -13.859 5.970 11.435 1.00 97.06 288 LEU A CA 1
ATOM 2272 C C . LEU A 1 288 ? -13.088 5.553 12.696 1.00 97.06 288 LEU A C 1
ATOM 2274 O O . LEU A 1 288 ? -13.553 5.818 13.802 1.00 97.06 288 LEU A O 1
ATOM 2278 N N . ALA A 1 289 ? -11.906 4.946 12.569 1.00 97.69 289 ALA A N 1
ATOM 2279 C CA . ALA A 1 289 ? -11.093 4.572 13.728 1.00 97.69 289 ALA A CA 1
ATOM 2280 C C . ALA A 1 289 ? -10.722 5.789 14.590 1.00 97.69 289 ALA A C 1
ATOM 2282 O O . ALA A 1 289 ? -10.842 5.740 15.815 1.00 97.69 289 ALA A O 1
ATOM 2283 N N . TYR A 1 290 ? -10.354 6.907 13.962 1.00 96.75 290 TYR A N 1
ATOM 2284 C CA . TYR A 1 290 ? -10.110 8.172 14.646 1.00 96.75 290 TYR A CA 1
ATOM 2285 C C . TYR A 1 290 ? -11.353 8.648 15.413 1.00 96.75 290 TYR A C 1
ATOM 2287 O O . TYR A 1 290 ? -11.261 8.950 16.604 1.00 96.75 290 TYR A O 1
ATOM 2295 N N . LYS A 1 291 ? -12.535 8.633 14.785 1.00 96.00 291 LYS A N 1
ATOM 2296 C CA . LYS A 1 291 ? -13.814 8.970 15.434 1.00 96.00 291 LYS A CA 1
ATOM 2297 C C . LYS A 1 291 ? -14.104 8.071 16.640 1.00 96.00 291 LYS A C 1
ATOM 2299 O O . LYS A 1 291 ? -14.455 8.584 17.704 1.00 96.00 291 LYS A O 1
ATOM 2304 N N . LEU A 1 292 ? -13.919 6.755 16.509 1.00 97.31 292 LEU A N 1
ATOM 2305 C CA . LEU A 1 292 ? -14.102 5.797 17.608 1.00 97.31 292 LEU A CA 1
ATOM 2306 C C . LEU A 1 292 ? -13.163 6.099 18.780 1.00 97.31 292 LEU A C 1
ATOM 2308 O O . LEU A 1 292 ? -13.602 6.136 19.930 1.00 97.31 292 LEU A O 1
ATOM 2312 N N . ILE A 1 293 ? -11.893 6.393 18.493 1.00 97.69 293 ILE A N 1
ATOM 2313 C CA . ILE A 1 293 ? -10.902 6.769 19.504 1.00 97.69 293 ILE A CA 1
ATOM 2314 C C . ILE A 1 293 ? -11.306 8.074 20.198 1.00 97.69 293 ILE A C 1
ATOM 2316 O O . ILE A 1 293 ? -11.305 8.127 21.424 1.00 97.69 293 ILE A O 1
ATOM 2320 N N . LYS A 1 294 ? -11.706 9.124 19.468 1.00 96.00 294 LYS A N 1
ATOM 2321 C CA . LYS A 1 294 ? -12.146 10.392 20.085 1.00 96.00 294 LYS A CA 1
ATOM 2322 C C . LYS A 1 294 ? -13.387 10.201 20.959 1.00 96.00 294 LYS A C 1
ATOM 2324 O O . LYS A 1 294 ? -13.433 10.731 22.069 1.00 96.00 294 LYS A O 1
ATOM 2329 N N . ASN A 1 295 ? -14.352 9.397 20.515 1.00 95.38 295 ASN A N 1
ATOM 2330 C CA . ASN A 1 295 ? -15.537 9.057 21.302 1.00 95.38 295 ASN A CA 1
ATOM 2331 C C . ASN A 1 295 ? -15.178 8.289 22.582 1.00 95.38 295 ASN A C 1
ATOM 2333 O O . ASN A 1 295 ? -15.700 8.602 23.656 1.00 95.38 295 ASN A O 1
ATOM 2337 N N . TRP A 1 296 ? -14.245 7.338 22.496 1.00 96.38 296 TRP A N 1
ATOM 2338 C CA . TRP A 1 296 ? -13.718 6.641 23.666 1.00 96.38 296 TRP A CA 1
ATOM 2339 C C . TRP A 1 296 ? -12.977 7.584 24.619 1.00 96.38 296 TRP A C 1
ATOM 2341 O O . TRP A 1 296 ? -13.148 7.506 25.836 1.00 96.38 296 TRP A O 1
ATOM 2351 N N . GLY A 1 297 ? -12.198 8.524 24.084 1.00 96.94 297 GLY A N 1
ATOM 2352 C CA . GLY A 1 297 ? -11.537 9.565 24.869 1.00 96.94 297 GLY A CA 1
ATOM 2353 C C . GLY A 1 297 ? -12.542 10.416 25.641 1.00 96.94 297 GLY A C 1
ATOM 2354 O O . GLY A 1 297 ? -12.417 10.559 26.853 1.00 96.94 297 GLY A O 1
ATOM 2355 N N . ASN A 1 298 ? -13.613 10.869 24.985 1.00 94.94 298 ASN A N 1
ATOM 2356 C CA . ASN A 1 298 ? -14.689 11.620 25.637 1.00 94.94 298 ASN A CA 1
ATOM 2357 C C . ASN A 1 298 ? -15.358 10.810 26.760 1.00 94.94 298 ASN A C 1
ATOM 2359 O O . ASN A 1 298 ? -15.601 11.342 27.840 1.00 94.94 298 ASN A O 1
ATOM 2363 N N . ARG A 1 299 ? -15.606 9.511 26.537 1.00 95.00 299 ARG A N 1
ATOM 2364 C CA . ARG A 1 299 ? -16.136 8.587 27.556 1.00 95.00 299 ARG A CA 1
ATOM 2365 C C . ARG A 1 299 ? -15.222 8.463 28.770 1.00 95.00 299 ARG A C 1
ATOM 2367 O O . ARG A 1 299 ? -15.697 8.385 29.898 1.00 95.00 299 ARG A O 1
ATOM 2374 N N . THR A 1 300 ? -13.920 8.370 28.526 1.00 96.06 300 THR A N 1
ATOM 2375 C CA . THR A 1 300 ? -12.918 8.047 29.550 1.00 96.06 300 THR A CA 1
ATOM 2376 C C . THR A 1 300 ? -12.212 9.284 30.104 1.00 96.06 300 THR A C 1
ATOM 2378 O O . THR A 1 300 ? -11.306 9.154 30.923 1.00 96.06 300 THR A O 1
ATOM 2381 N N . ASN A 1 301 ? -12.647 10.480 29.691 1.00 97.06 301 ASN A N 1
ATOM 2382 C CA . ASN A 1 301 ? -12.022 11.768 29.988 1.00 97.06 301 ASN A CA 1
ATOM 2383 C C . ASN A 1 301 ? -10.524 11.815 29.618 1.00 97.06 301 ASN A C 1
ATOM 2385 O O . ASN A 1 301 ? -9.706 12.402 30.325 1.00 97.06 301 ASN A O 1
ATOM 2389 N N . ARG A 1 302 ? -10.178 11.192 28.488 1.00 98.06 302 ARG A N 1
ATOM 2390 C CA . ARG A 1 302 ? -8.834 11.144 27.903 1.00 98.06 302 ARG A CA 1
ATOM 2391 C C . ARG A 1 302 ? -8.803 11.907 26.591 1.00 98.06 302 ARG A C 1
ATOM 2393 O O . ARG A 1 302 ? -9.810 12.000 25.890 1.00 98.06 302 ARG A O 1
ATOM 2400 N N . ARG A 1 303 ? -7.651 12.480 26.251 1.00 96.38 303 ARG A N 1
ATOM 2401 C CA . ARG A 1 303 ? -7.554 13.424 25.124 1.00 96.38 303 ARG A CA 1
ATOM 2402 C C . ARG A 1 303 ? -6.479 13.065 24.119 1.00 96.38 303 ARG A C 1
ATOM 2404 O O . ARG A 1 303 ? -6.583 13.513 22.978 1.00 96.38 303 ARG A O 1
ATOM 2411 N N . HIS A 1 304 ? -5.465 12.304 24.530 1.00 98.44 304 HIS A N 1
ATOM 2412 C CA . HIS A 1 304 ? -4.249 12.179 23.744 1.00 98.44 304 HIS A CA 1
ATOM 2413 C C . HIS A 1 304 ? -4.227 10.942 22.847 1.00 98.44 304 HIS A C 1
ATOM 2415 O O . HIS A 1 304 ? -4.554 9.842 23.281 1.00 98.44 304 HIS A O 1
ATOM 2421 N N . ILE A 1 305 ? -3.815 11.122 21.595 1.00 98.56 305 ILE A N 1
ATOM 2422 C CA . ILE A 1 305 ? -3.560 10.040 20.640 1.00 98.56 305 ILE A CA 1
ATOM 2423 C C . ILE A 1 305 ? -2.080 10.097 20.286 1.00 98.56 305 ILE A C 1
ATOM 2425 O O . ILE A 1 305 ? -1.584 11.158 19.911 1.00 98.56 305 ILE A O 1
ATOM 2429 N N . ILE A 1 306 ? -1.377 8.976 20.413 1.00 98.31 306 ILE A N 1
ATOM 2430 C CA . ILE A 1 306 ? 0.039 8.874 20.067 1.00 98.31 306 ILE A CA 1
ATOM 2431 C C . ILE A 1 306 ? 0.168 8.216 18.690 1.00 98.31 306 ILE A C 1
ATOM 2433 O O . ILE A 1 306 ? -0.317 7.104 18.492 1.00 98.31 306 ILE A O 1
ATOM 2437 N N . SER A 1 307 ? 0.824 8.895 17.752 1.00 96.75 307 SER A N 1
ATOM 2438 C CA . SER A 1 307 ? 1.135 8.417 16.396 1.00 96.75 307 SER A CA 1
ATOM 2439 C C . SER A 1 307 ? 2.642 8.549 16.122 1.00 96.75 307 SER A C 1
ATOM 2441 O O . SER A 1 307 ? 3.407 9.013 16.972 1.00 96.75 307 SER A O 1
ATOM 2443 N N . LEU A 1 308 ? 3.102 8.112 14.950 1.00 95.19 308 LEU A N 1
ATOM 2444 C CA . LEU A 1 308 ? 4.523 8.056 14.594 1.00 95.19 308 LEU A CA 1
ATOM 2445 C C . LEU A 1 308 ? 4.896 9.142 13.593 1.00 95.19 308 LEU A C 1
ATOM 2447 O O . LEU A 1 308 ? 4.220 9.324 12.583 1.00 95.19 308 LEU A O 1
ATOM 2451 N N . ARG A 1 309 ? 6.040 9.803 13.801 1.00 93.50 309 ARG A N 1
ATOM 2452 C CA . ARG A 1 309 ? 6.635 10.676 12.778 1.00 93.50 309 ARG A CA 1
ATOM 2453 C C . ARG A 1 309 ? 6.947 9.878 11.518 1.00 93.50 309 ARG A C 1
ATOM 2455 O O . ARG A 1 309 ? 7.591 8.837 11.591 1.00 93.50 309 ARG A O 1
ATOM 2462 N N . GLY A 1 310 ? 6.514 10.382 10.364 1.00 89.81 310 GLY A N 1
ATOM 2463 C CA . GLY A 1 310 ? 6.651 9.709 9.069 1.00 89.81 310 GLY A CA 1
ATOM 2464 C C . GLY A 1 310 ? 5.536 8.713 8.720 1.00 89.81 310 GLY A C 1
ATOM 2465 O O . GLY A 1 310 ? 5.608 8.116 7.644 1.00 89.81 310 GLY A O 1
ATOM 2466 N N . SER A 1 311 ? 4.513 8.547 9.572 1.00 93.25 311 SER A N 1
ATOM 2467 C CA . SER A 1 311 ? 3.366 7.679 9.274 1.00 93.25 311 SER A CA 1
ATOM 2468 C C . SER A 1 311 ? 2.508 8.184 8.107 1.00 93.25 311 SER A C 1
ATOM 2470 O O . SER A 1 311 ? 2.500 9.376 7.766 1.00 93.25 311 SER A O 1
ATOM 2472 N N . TYR A 1 312 ? 1.775 7.260 7.485 1.00 93.69 312 TYR A N 1
ATOM 2473 C CA . TYR A 1 312 ? 0.791 7.542 6.445 1.00 93.69 312 TYR A CA 1
ATOM 2474 C C . TYR A 1 312 ? -0.510 6.773 6.688 1.00 93.69 312 TYR A C 1
ATOM 2476 O O . TYR A 1 312 ? -0.541 5.549 6.618 1.00 93.69 312 TYR A O 1
ATOM 2484 N N . HIS A 1 313 ? -1.608 7.511 6.844 1.00 95.25 313 HIS A N 1
ATOM 2485 C CA . HIS A 1 313 ? -2.931 6.967 7.155 1.00 95.25 313 HIS A CA 1
ATOM 2486 C C . HIS A 1 313 ? -4.032 7.440 6.190 1.00 95.25 313 HIS A C 1
ATOM 2488 O O . HIS A 1 313 ? -5.220 7.270 6.459 1.00 95.25 313 HIS A O 1
ATOM 2494 N N . GLY A 1 314 ? -3.673 8.052 5.053 1.00 93.50 314 GLY A N 1
ATOM 2495 C CA . GLY A 1 314 ? -4.632 8.500 4.035 1.00 93.50 314 GLY A CA 1
ATOM 2496 C C . GLY A 1 314 ? -4.474 9.958 3.606 1.00 93.50 314 GLY A C 1
ATOM 2497 O O . GLY A 1 314 ? -3.366 10.502 3.615 1.00 93.50 314 GLY A O 1
ATOM 2498 N N . ARG A 1 315 ? -5.583 10.551 3.140 1.00 90.94 315 ARG A N 1
ATOM 2499 C CA . ARG A 1 315 ? -5.633 11.923 2.590 1.00 90.94 315 ARG A CA 1
ATOM 2500 C C . ARG A 1 315 ? -6.843 12.760 3.039 1.00 90.94 315 ARG A C 1
ATOM 2502 O O . ARG A 1 315 ? -6.978 13.887 2.583 1.00 90.94 315 ARG A O 1
ATOM 2509 N N . GLY A 1 316 ? -7.753 12.220 3.852 1.00 92.94 316 GLY A N 1
ATOM 2510 C CA . GLY A 1 316 ? -8.815 13.020 4.468 1.00 92.94 316 GLY A CA 1
ATOM 2511 C C . GLY A 1 316 ? -8.271 13.868 5.618 1.00 92.94 316 GLY A C 1
ATOM 2512 O O . GLY A 1 316 ? -7.150 13.654 6.073 1.00 92.94 316 GLY A O 1
ATOM 2513 N N . LEU A 1 317 ? -9.066 14.820 6.110 1.00 94.81 317 LEU A N 1
ATOM 2514 C CA . LEU A 1 317 ? -8.621 15.755 7.147 1.00 94.81 317 LEU A CA 1
ATOM 2515 C C . LEU A 1 317 ? -8.154 15.043 8.427 1.00 94.81 317 LEU A C 1
ATOM 2517 O O . LEU A 1 317 ? -7.058 15.306 8.911 1.00 94.81 317 LEU A O 1
ATOM 2521 N N . SER A 1 318 ? -8.951 14.114 8.961 1.00 94.12 318 SER A N 1
ATOM 2522 C CA . SER A 1 318 ? -8.561 13.324 10.138 1.00 94.12 318 SER A CA 1
ATOM 2523 C C . SER A 1 318 ? -7.307 12.493 9.875 1.00 94.12 318 SER A C 1
ATOM 2525 O O . SER A 1 318 ? -6.436 12.422 10.737 1.00 94.12 318 SER A O 1
ATOM 2527 N N . ASN A 1 319 ? -7.178 11.925 8.670 1.00 94.94 319 ASN A N 1
ATOM 2528 C CA . ASN A 1 319 ? -6.004 11.168 8.250 1.00 94.94 319 ASN A CA 1
ATOM 2529 C C . ASN A 1 319 ? -4.757 12.055 8.263 1.00 94.94 319 ASN A C 1
ATOM 2531 O O . ASN A 1 319 ? -3.741 11.664 8.826 1.00 94.94 319 ASN A O 1
ATOM 2535 N N . ASP A 1 320 ? -4.836 13.241 7.658 1.00 94.38 320 ASP A N 1
ATOM 2536 C CA . ASP A 1 320 ? -3.735 14.200 7.603 1.00 94.38 320 ASP A CA 1
ATOM 2537 C C . ASP A 1 320 ? -3.366 14.715 9.006 1.00 94.38 320 ASP A C 1
ATOM 2539 O O . ASP A 1 320 ? -2.181 14.902 9.271 1.00 94.38 320 ASP A O 1
ATOM 2543 N N . LEU A 1 321 ? -4.338 14.865 9.919 1.00 94.06 321 LEU A N 1
ATOM 2544 C CA . LEU A 1 321 ? -4.097 15.228 11.324 1.00 94.06 321 LEU A CA 1
ATOM 2545 C C . LEU A 1 321 ? -3.316 14.151 12.092 1.00 94.06 321 LEU A C 1
ATOM 2547 O O . LEU A 1 321 ? -2.454 14.493 12.898 1.00 94.06 321 LEU A O 1
ATOM 2551 N N . ILE A 1 322 ? -3.594 12.863 11.857 1.00 94.12 322 ILE A N 1
ATOM 2552 C CA . ILE A 1 322 ? -2.899 11.752 12.538 1.00 94.12 322 ILE A CA 1
ATOM 2553 C C . ILE A 1 322 ? -1.649 11.252 11.797 1.00 94.12 322 ILE A C 1
ATOM 2555 O O . ILE A 1 322 ? -0.932 10.395 12.319 1.00 94.12 322 ILE A O 1
ATOM 2559 N N . CYS A 1 323 ? -1.374 11.751 10.587 1.00 92.06 323 CYS A N 1
ATOM 2560 C CA . CYS A 1 323 ? -0.150 11.456 9.843 1.00 92.06 323 CYS A CA 1
ATOM 2561 C C . CYS A 1 323 ? 1.024 12.258 10.408 1.00 92.06 323 CYS A C 1
ATOM 2563 O O . CYS A 1 323 ? 0.995 13.484 10.427 1.00 92.06 323 CYS A O 1
ATOM 2565 N N . GLY A 1 324 ? 2.124 11.594 10.757 1.00 81.12 324 GLY A N 1
ATOM 2566 C CA . GLY A 1 324 ? 3.295 12.261 11.333 1.00 81.12 324 GLY A CA 1
ATOM 2567 C C . GLY A 1 324 ? 4.200 12.995 10.345 1.00 81.12 324 GLY A C 1
ATOM 2568 O O . GLY A 1 324 ? 5.399 13.106 10.602 1.00 81.12 324 GLY A O 1
ATOM 2569 N N . ASN A 1 325 ? 3.677 13.463 9.210 1.00 81.06 325 ASN A N 1
ATOM 2570 C CA . ASN A 1 325 ? 4.410 14.327 8.284 1.00 81.06 325 ASN A CA 1
ATOM 2571 C C . ASN A 1 325 ? 4.029 15.785 8.555 1.00 81.06 325 ASN A C 1
ATOM 2573 O O . ASN A 1 325 ? 2.848 16.124 8.588 1.00 81.06 325 ASN A O 1
ATOM 2577 N N . LYS A 1 326 ? 5.031 16.655 8.723 1.00 70.94 326 LYS A N 1
ATOM 2578 C CA . LYS A 1 326 ? 4.798 18.088 8.943 1.00 70.94 326 LYS A CA 1
ATOM 2579 C C . LYS A 1 326 ? 3.965 18.677 7.799 1.00 70.94 326 LYS A C 1
ATOM 2581 O O . LYS A 1 326 ? 4.150 18.304 6.642 1.00 70.94 326 LYS A O 1
ATOM 2586 N N . ASN A 1 327 ? 3.081 19.604 8.147 1.00 77.25 327 ASN A N 1
ATOM 2587 C CA . ASN A 1 327 ? 2.306 20.445 7.234 1.00 77.25 327 ASN A CA 1
ATOM 2588 C C . ASN A 1 327 ? 1.195 19.740 6.437 1.00 77.25 327 ASN A C 1
ATOM 2590 O O . ASN A 1 327 ? 0.541 20.347 5.591 1.00 77.25 327 ASN A O 1
ATOM 2594 N N . LYS A 1 328 ? 0.956 18.452 6.700 1.00 81.56 328 LYS A N 1
ATOM 2595 C CA . LYS A 1 328 ? -0.039 17.639 5.990 1.00 81.56 328 LYS A CA 1
ATOM 2596 C C . LYS A 1 328 ? -1.460 18.196 6.084 1.00 81.56 328 LYS A C 1
ATOM 2598 O O . LYS A 1 328 ? -2.166 18.165 5.086 1.00 81.56 328 LYS A O 1
ATOM 2603 N N . ALA A 1 329 ? -1.848 18.713 7.248 1.00 87.62 329 ALA A N 1
ATOM 2604 C CA . ALA A 1 329 ? -3.177 19.268 7.497 1.00 87.62 329 ALA A CA 1
ATOM 2605 C C . ALA A 1 329 ? -3.253 20.800 7.329 1.00 87.62 329 ALA A C 1
ATOM 2607 O O . ALA A 1 329 ? -4.342 21.360 7.454 1.00 87.62 329 ALA A O 1
ATOM 2608 N N . ASP A 1 330 ? -2.141 21.486 7.026 1.00 89.25 330 ASP A N 1
ATOM 2609 C CA . ASP A 1 330 ? -2.063 22.961 7.021 1.00 89.25 330 ASP A CA 1
ATOM 2610 C C . ASP A 1 330 ? -3.056 23.602 6.049 1.00 89.25 330 ASP A C 1
ATOM 2612 O O . ASP A 1 330 ? -3.598 24.670 6.326 1.00 89.25 330 ASP A O 1
ATOM 2616 N N . TRP A 1 331 ? -3.355 22.916 4.941 1.00 90.62 331 TRP A N 1
ATOM 2617 C CA . TRP A 1 331 ? -4.334 23.353 3.943 1.00 90.62 331 TRP A CA 1
ATOM 2618 C C . TRP A 1 331 ? -5.738 23.579 4.525 1.00 90.62 331 TRP A C 1
ATOM 2620 O O . TRP A 1 331 ? -6.525 24.325 3.947 1.00 90.62 331 TRP A O 1
ATOM 2630 N N . SER A 1 332 ? -6.059 22.938 5.651 1.00 92.44 332 SER A N 1
ATOM 2631 C CA . SER A 1 332 ? -7.370 23.021 6.298 1.00 92.44 332 SER A CA 1
ATOM 2632 C C . SER A 1 332 ? -7.468 24.113 7.367 1.00 92.44 332 SER A C 1
ATOM 2634 O O . SER A 1 332 ? -8.574 24.475 7.764 1.00 92.44 332 SER A O 1
ATOM 2636 N N . GLY A 1 333 ? -6.335 24.601 7.888 1.00 92.25 333 GLY A N 1
ATOM 2637 C CA . GLY A 1 333 ? -6.291 25.455 9.082 1.00 92.25 333 GLY A CA 1
ATOM 2638 C C . GLY A 1 333 ? -6.747 24.773 10.385 1.00 92.25 333 GLY A C 1
ATOM 2639 O O . GLY A 1 333 ? -6.826 25.431 11.423 1.00 92.25 333 GLY A O 1
ATOM 2640 N N . VAL A 1 334 ? -7.049 23.471 10.360 1.00 92.38 334 VAL A N 1
ATOM 2641 C CA . VAL A 1 334 ? -7.472 22.690 11.528 1.00 92.38 334 VAL A CA 1
ATOM 2642 C C . VAL A 1 334 ? -6.260 22.018 12.166 1.00 92.38 334 VAL A C 1
ATOM 2644 O O . VAL A 1 334 ? -5.392 21.480 11.485 1.00 92.38 334 VAL A O 1
ATOM 2647 N N . SER A 1 335 ? -6.227 22.008 13.497 1.00 91.19 335 SER A N 1
ATOM 2648 C CA . SER A 1 335 ? -5.270 21.233 14.286 1.00 91.19 335 SER A CA 1
ATOM 2649 C C . SER A 1 335 ? -5.993 20.487 15.407 1.00 91.19 335 SER A C 1
ATOM 2651 O O . SER A 1 335 ? -7.003 20.967 15.925 1.00 91.19 335 SER A O 1
ATOM 2653 N N . ASP A 1 336 ? -5.481 19.315 15.787 1.00 92.50 336 ASP A N 1
ATOM 2654 C CA . ASP A 1 336 ? -5.900 18.618 17.005 1.00 92.50 336 ASP A CA 1
ATOM 2655 C C . ASP A 1 336 ? -4.723 18.588 17.996 1.00 92.50 336 ASP A C 1
ATOM 2657 O O . ASP A 1 336 ? -3.802 17.785 17.828 1.00 92.50 336 ASP A O 1
ATOM 2661 N N . PRO A 1 337 ? -4.734 19.429 19.049 1.00 92.94 337 PRO A N 1
ATOM 2662 C CA . PRO A 1 337 ? -3.664 19.463 20.050 1.00 92.94 337 PRO A CA 1
ATOM 2663 C C . PRO A 1 337 ? -3.601 18.188 20.910 1.00 92.94 337 PRO A C 1
ATOM 2665 O O . PRO A 1 337 ? -2.688 18.022 21.719 1.00 92.94 337 PRO A O 1
ATOM 2668 N N . GLY A 1 338 ? -4.578 17.286 20.778 1.00 95.44 338 GLY A N 1
ATOM 2669 C CA . GLY A 1 338 ? -4.556 15.965 21.388 1.00 95.44 338 GLY A CA 1
ATOM 2670 C C . GLY A 1 338 ? -3.607 14.983 20.699 1.00 95.44 338 GLY A C 1
ATOM 2671 O O . GLY A 1 338 ? -3.293 13.959 21.298 1.00 95.44 338 GLY A O 1
ATOM 2672 N N . ILE A 1 339 ? -3.133 15.254 19.483 1.00 96.00 339 ILE A N 1
ATOM 2673 C CA . ILE A 1 339 ? -2.271 14.322 18.748 1.00 96.00 339 ILE A CA 1
ATOM 2674 C C . ILE A 1 339 ? -0.803 14.598 19.074 1.00 96.00 339 ILE A C 1
ATOM 2676 O O . ILE A 1 339 ? -0.307 15.711 18.912 1.00 96.00 339 ILE A O 1
ATOM 2680 N N . HIS A 1 340 ? -0.096 13.556 19.504 1.00 95.88 340 HIS A N 1
ATOM 2681 C CA . HIS A 1 340 ? 1.333 13.589 19.804 1.00 95.88 340 HIS A CA 1
ATOM 2682 C C . HIS A 1 340 ? 2.073 12.616 18.901 1.00 95.88 340 HIS A C 1
ATOM 2684 O O . HIS A 1 340 ? 1.604 11.507 18.650 1.00 95.88 340 HIS A O 1
ATOM 2690 N N . PHE A 1 341 ? 3.257 13.016 18.446 1.00 95.31 341 PHE A N 1
ATOM 2691 C CA . PHE A 1 341 ? 4.090 12.184 17.587 1.00 95.31 341 PHE A CA 1
ATOM 2692 C C . PHE A 1 341 ? 5.378 11.783 18.293 1.00 95.31 341 PHE A C 1
ATOM 2694 O O . PHE A 1 341 ? 6.137 12.653 18.730 1.00 95.31 341 PHE A O 1
ATOM 2701 N N . ILE A 1 342 ? 5.646 10.481 18.338 1.00 95.62 342 ILE A N 1
ATOM 2702 C CA . ILE A 1 342 ? 6.957 9.939 18.712 1.00 95.62 342 ILE A CA 1
ATOM 2703 C C . ILE A 1 342 ? 7.738 9.526 17.465 1.00 95.62 342 ILE A C 1
ATOM 2705 O O . ILE A 1 342 ? 7.168 9.345 16.386 1.00 95.62 342 ILE A O 1
ATOM 2709 N N . ASP A 1 343 ? 9.056 9.417 17.595 1.00 94.88 343 ASP A N 1
ATOM 2710 C CA . ASP A 1 343 ? 9.907 8.952 16.503 1.00 94.88 343 ASP A CA 1
ATOM 2711 C C . ASP A 1 343 ? 9.733 7.454 16.260 1.00 94.88 343 ASP A C 1
ATOM 2713 O O . ASP A 1 343 ? 9.435 6.682 17.173 1.00 94.88 343 ASP A O 1
ATOM 2717 N N . PHE A 1 344 ? 9.925 7.045 15.007 1.00 94.62 344 PHE A N 1
ATOM 2718 C CA . PHE A 1 344 ? 9.946 5.632 14.664 1.00 94.62 344 PHE A CA 1
ATOM 2719 C C . PHE A 1 344 ? 11.242 4.973 15.183 1.00 94.62 344 PHE A C 1
ATOM 2721 O O . PHE A 1 344 ? 12.319 5.547 14.997 1.00 94.62 344 PHE A O 1
ATOM 2728 N N . PRO A 1 345 ? 11.170 3.782 15.807 1.00 95.25 345 PRO A N 1
ATOM 2729 C CA . PRO A 1 345 ? 12.335 3.066 16.331 1.00 95.25 345 PRO A CA 1
ATOM 2730 C C . PRO A 1 345 ? 13.105 2.370 15.200 1.00 95.25 345 PRO A C 1
ATOM 2732 O O . PRO A 1 345 ? 12.877 1.202 14.895 1.00 95.25 345 PRO A O 1
ATOM 2735 N N . TYR A 1 346 ? 13.985 3.101 14.519 1.00 92.75 346 TYR A N 1
ATOM 2736 C CA . TYR A 1 346 ? 14.689 2.585 13.341 1.00 92.75 346 TYR A CA 1
ATOM 2737 C C . TYR A 1 346 ? 15.774 1.544 13.656 1.00 92.75 346 TYR A C 1
ATOM 2739 O O . TYR A 1 346 ? 16.179 0.817 12.749 1.00 92.75 346 TYR A O 1
ATOM 2747 N N . LYS A 1 347 ? 16.294 1.479 14.889 1.00 93.44 347 LYS A N 1
ATOM 2748 C CA . LYS A 1 347 ? 17.339 0.513 15.262 1.00 93.44 347 LYS A CA 1
ATOM 2749 C C . LYS A 1 347 ? 16.720 -0.684 15.964 1.00 93.44 347 LYS A C 1
ATOM 2751 O O . LYS A 1 347 ? 15.879 -0.523 16.835 1.00 93.44 347 LYS A O 1
ATOM 2756 N N . GLU A 1 348 ? 17.245 -1.879 15.707 1.00 90.56 348 GLU A N 1
ATOM 2757 C CA . GLU A 1 348 ? 16.788 -3.102 16.390 1.00 90.56 348 GLU A CA 1
ATOM 2758 C C . GLU A 1 348 ? 16.975 -3.078 17.917 1.00 90.56 348 GLU A C 1
ATOM 2760 O O . GLU A 1 348 ? 16.304 -3.807 18.645 1.00 90.56 348 GLU A O 1
ATOM 2765 N N . SER A 1 349 ? 17.884 -2.237 18.421 1.00 94.19 349 SER A N 1
ATOM 2766 C CA . SER A 1 349 ? 18.089 -2.015 19.855 1.00 94.19 349 SER A CA 1
ATOM 2767 C C . SER A 1 349 ? 17.103 -1.027 20.482 1.00 94.19 349 SER A C 1
ATOM 2769 O O . SER A 1 349 ? 17.120 -0.875 21.701 1.00 94.19 349 SER A O 1
ATOM 2771 N N . ASP A 1 350 ? 16.322 -0.302 19.678 1.00 95.44 350 ASP A N 1
ATOM 2772 C CA . ASP A 1 350 ? 15.392 0.700 20.186 1.00 95.44 350 ASP A CA 1
ATOM 2773 C C . ASP A 1 350 ? 14.237 0.011 20.924 1.00 95.44 350 ASP A C 1
ATOM 2775 O O . ASP A 1 350 ? 13.652 -0.977 20.473 1.00 95.44 350 ASP A O 1
ATOM 2779 N N . GLU A 1 351 ? 13.890 0.558 22.082 1.00 95.38 351 GLU A N 1
ATOM 2780 C CA . GLU A 1 351 ? 12.821 0.062 22.938 1.00 95.38 351 GLU A CA 1
ATOM 2781 C C . GLU A 1 351 ? 11.857 1.205 23.259 1.00 95.38 351 GLU A C 1
ATOM 2783 O O . GLU A 1 351 ? 12.239 2.375 23.291 1.00 95.38 351 GLU A O 1
ATOM 2788 N N . PHE A 1 352 ? 10.587 0.870 23.479 1.00 97.25 352 PHE A N 1
ATOM 2789 C CA . PHE A 1 352 ? 9.577 1.872 23.794 1.00 97.25 352 PHE A CA 1
ATOM 2790 C C . PHE A 1 352 ? 9.872 2.534 25.147 1.00 97.25 352 PHE A C 1
ATOM 2792 O O . PHE A 1 352 ? 10.058 1.839 26.149 1.00 97.25 352 PHE A O 1
ATOM 2799 N N . ASN A 1 353 ? 9.880 3.872 25.165 1.00 95.31 353 ASN A N 1
ATOM 2800 C CA . ASN A 1 353 ? 10.025 4.687 26.367 1.00 95.31 353 ASN A CA 1
ATOM 2801 C C . ASN A 1 353 ? 8.856 5.695 26.482 1.00 95.31 353 ASN A C 1
ATOM 2803 O O . ASN A 1 353 ? 8.714 6.550 25.603 1.00 95.31 353 ASN A O 1
ATOM 2807 N N . PRO A 1 354 ? 8.037 5.632 27.551 1.00 95.94 354 PRO A N 1
ATOM 2808 C CA . PRO A 1 354 ? 6.929 6.556 27.765 1.00 95.94 354 PRO A CA 1
ATOM 2809 C C . PRO A 1 354 ? 7.315 7.917 28.382 1.00 95.94 354 PRO A C 1
ATOM 2811 O O . PRO A 1 354 ? 6.437 8.767 28.489 1.00 95.94 354 PRO A O 1
ATOM 2814 N N . ASP A 1 355 ? 8.572 8.161 28.777 1.00 92.94 355 ASP A N 1
ATOM 2815 C CA . ASP A 1 355 ? 8.991 9.336 29.575 1.00 92.94 355 ASP A CA 1
ATOM 2816 C C . ASP A 1 355 ? 8.622 10.704 28.967 1.00 92.94 355 ASP A C 1
ATOM 2818 O O . ASP A 1 355 ? 8.436 11.686 29.686 1.00 92.94 355 ASP A O 1
ATOM 2822 N N . HIS A 1 356 ? 8.520 10.784 27.639 1.00 91.56 356 HIS A N 1
ATOM 2823 C CA . HIS A 1 356 ? 8.194 12.016 26.910 1.00 91.56 356 HIS A CA 1
ATOM 2824 C C . HIS A 1 356 ? 6.734 12.090 26.446 1.00 91.56 356 HIS A C 1
ATOM 2826 O O . HIS A 1 356 ? 6.364 13.004 25.708 1.00 91.56 356 HIS A O 1
ATOM 2832 N N . LEU A 1 357 ? 5.906 11.125 26.845 1.00 97.00 357 LEU A N 1
ATOM 2833 C CA . LEU A 1 357 ? 4.483 11.121 26.541 1.00 97.00 357 LEU A CA 1
ATOM 2834 C C . LEU A 1 357 ? 3.702 11.968 27.557 1.00 97.00 357 LEU A C 1
ATOM 2836 O O . LEU A 1 357 ? 4.165 12.204 28.677 1.00 97.00 357 LEU A O 1
ATOM 2840 N N . PRO A 1 358 ? 2.476 12.398 27.211 1.00 97.50 358 PRO A N 1
ATOM 2841 C CA . PRO A 1 358 ? 1.522 12.875 28.203 1.00 97.50 358 PRO A CA 1
ATOM 2842 C C . PRO A 1 358 ? 1.303 11.844 29.326 1.00 97.50 358 PRO A C 1
ATOM 2844 O O . PRO A 1 358 ? 1.575 10.656 29.132 1.00 97.50 358 PRO A O 1
ATOM 2847 N N . PRO A 1 359 ? 0.754 12.247 30.487 1.00 97.81 359 PRO A N 1
ATOM 2848 C CA . PRO A 1 359 ? 0.438 11.303 31.552 1.00 97.81 359 PRO A CA 1
ATOM 2849 C C . PRO A 1 359 ? -0.413 10.144 31.022 1.00 97.81 359 PRO A C 1
ATOM 2851 O O . PRO A 1 359 ? -1.422 10.374 30.359 1.00 97.81 359 PRO A O 1
ATOM 2854 N N . ALA A 1 360 ? -0.041 8.900 31.341 1.00 97.94 360 ALA A N 1
ATOM 2855 C CA . ALA A 1 360 ? -0.674 7.701 30.776 1.00 97.94 360 ALA A CA 1
ATOM 2856 C C . ALA A 1 360 ? -2.209 7.691 30.923 1.00 97.94 360 ALA A C 1
ATOM 2858 O O . ALA A 1 360 ? -2.929 7.297 30.009 1.00 97.94 360 ALA A O 1
ATOM 2859 N N . LYS A 1 361 ? -2.712 8.210 32.052 1.00 97.75 361 LYS A N 1
ATOM 2860 C CA . LYS A 1 361 ? -4.146 8.363 32.340 1.00 97.75 361 LYS A CA 1
ATOM 2861 C C . LYS A 1 361 ? -4.899 9.263 31.351 1.00 97.75 361 LYS A C 1
ATOM 2863 O O . LYS A 1 361 ? -6.111 9.123 31.242 1.00 97.75 361 LYS A O 1
ATOM 2868 N N . ASP A 1 362 ? -4.199 10.159 30.656 1.00 98.31 362 ASP A N 1
ATOM 2869 C CA . ASP A 1 362 ? -4.753 11.127 29.707 1.00 98.31 362 ASP A CA 1
ATOM 2870 C C . ASP A 1 362 ? -4.605 10.648 28.244 1.00 98.31 362 ASP A C 1
ATOM 2872 O O . ASP A 1 362 ? -5.142 11.282 27.327 1.00 98.31 362 ASP A O 1
ATOM 2876 N N . ILE A 1 363 ? -3.908 9.522 28.017 1.00 98.75 363 ILE A N 1
ATOM 2877 C CA . ILE A 1 363 ? -3.716 8.902 26.700 1.00 98.75 363 ILE A CA 1
ATOM 2878 C C . ILE A 1 363 ? -4.886 7.975 26.368 1.00 98.75 363 ILE A C 1
ATOM 2880 O O . ILE A 1 363 ? -5.172 6.988 27.048 1.00 98.75 363 ILE A O 1
ATOM 2884 N N . THR A 1 364 ? -5.560 8.286 25.272 1.00 98.75 364 THR A N 1
ATOM 2885 C CA . THR A 1 364 ? -6.673 7.516 24.732 1.00 98.75 364 THR A CA 1
ATOM 2886 C C . THR A 1 364 ? -6.192 6.329 23.908 1.00 98.75 364 THR A C 1
ATOM 2888 O O . THR A 1 364 ? -6.692 5.225 24.116 1.00 98.75 364 THR A O 1
ATOM 2891 N N . ALA A 1 365 ? -5.248 6.538 22.981 1.00 98.81 365 ALA A N 1
ATOM 2892 C CA . ALA A 1 365 ? -4.809 5.484 22.068 1.00 98.81 365 ALA A CA 1
ATOM 2893 C C . ALA A 1 365 ? -3.380 5.654 21.532 1.00 98.81 365 ALA A C 1
ATOM 2895 O O . ALA A 1 365 ? -2.907 6.777 21.359 1.00 98.81 365 ALA A O 1
ATOM 2896 N N . PHE A 1 366 ? -2.756 4.534 21.166 1.00 98.75 366 PHE A N 1
ATOM 2897 C CA . PHE A 1 366 ? -1.694 4.458 20.165 1.00 98.75 366 PHE A CA 1
ATOM 2898 C C . PHE A 1 366 ? -2.310 4.141 18.795 1.00 98.75 366 PHE A C 1
ATOM 2900 O O . PHE A 1 366 ? -3.101 3.206 18.679 1.00 98.75 366 PHE A O 1
ATOM 2907 N N . PHE A 1 367 ? -1.951 4.906 17.764 1.00 98.62 367 PHE A N 1
ATOM 2908 C CA . PHE A 1 367 ? -2.387 4.708 16.380 1.00 98.62 367 PHE A CA 1
ATOM 2909 C C . PHE A 1 367 ? -1.163 4.407 15.513 1.00 98.62 367 PHE A C 1
ATOM 2911 O O . PHE A 1 367 ? -0.326 5.279 15.287 1.00 98.62 367 PHE A O 1
ATOM 2918 N N . LEU A 1 368 ? -1.036 3.162 15.059 1.00 97.69 368 LEU A N 1
ATOM 2919 C CA . LEU A 1 368 ? 0.191 2.633 14.465 1.00 97.69 368 LEU A CA 1
ATOM 2920 C C . LEU A 1 368 ? -0.106 2.024 13.094 1.00 97.69 368 LEU A C 1
ATOM 2922 O O . LEU A 1 368 ? -1.059 1.273 12.959 1.00 97.69 368 LEU A O 1
ATOM 2926 N N . GLU A 1 369 ? 0.732 2.246 12.084 1.00 97.31 369 GLU A N 1
ATOM 2927 C CA . GLU A 1 369 ? 0.857 1.244 11.010 1.00 97.31 369 GLU A CA 1
ATOM 2928 C C . GLU A 1 369 ? 1.578 0.011 11.578 1.00 97.31 369 GLU A C 1
ATOM 2930 O O . GLU A 1 369 ? 2.372 0.160 12.507 1.00 97.31 369 GLU A O 1
ATOM 2935 N N . THR A 1 370 ? 1.387 -1.188 11.015 1.00 95.44 370 THR A N 1
ATOM 2936 C CA . THR A 1 370 ? 2.219 -2.361 11.373 1.00 95.44 370 THR A CA 1
ATOM 2937 C C . THR A 1 370 ? 3.687 -2.160 10.995 1.00 95.44 370 THR A C 1
ATOM 2939 O O . THR A 1 370 ? 4.586 -2.650 11.667 1.00 95.44 370 THR A O 1
ATOM 2942 N N . PHE A 1 371 ? 3.942 -1.444 9.908 1.00 95.56 371 PHE A N 1
ATOM 2943 C CA . PHE A 1 371 ? 5.266 -1.033 9.459 1.00 95.56 371 PHE A CA 1
ATOM 2944 C C . PHE A 1 371 ? 5.113 0.316 8.759 1.00 95.56 371 PHE A C 1
ATOM 2946 O O . PHE A 1 371 ? 4.069 0.578 8.163 1.00 95.56 371 PHE A O 1
ATOM 2953 N N . GLN A 1 372 ? 6.136 1.167 8.772 1.00 92.56 372 GLN A N 1
ATOM 2954 C CA . GLN A 1 372 ? 6.043 2.436 8.055 1.00 92.56 372 GLN A CA 1
ATOM 2955 C C . GLN A 1 372 ? 6.094 2.232 6.546 1.00 92.56 372 GLN A C 1
ATOM 2957 O O . GLN A 1 372 ? 7.094 1.769 5.980 1.00 92.56 372 GLN A O 1
ATOM 2962 N N . GLY A 1 373 ? 5.005 2.634 5.890 1.00 89.44 373 GLY A N 1
ATOM 2963 C CA . GLY A 1 373 ? 4.736 2.329 4.497 1.00 89.44 373 GLY A CA 1
ATOM 2964 C C . GLY A 1 373 ? 5.866 2.662 3.526 1.00 89.44 373 GLY A C 1
ATOM 2965 O O . GLY A 1 373 ? 6.159 1.845 2.660 1.00 89.44 373 GLY A O 1
ATOM 2966 N N . TRP A 1 374 ? 6.478 3.846 3.607 1.00 86.56 374 TRP A N 1
ATOM 2967 C CA . TRP A 1 374 ? 7.368 4.373 2.557 1.00 86.56 374 TRP A CA 1
ATOM 2968 C C . TRP A 1 374 ? 8.684 3.586 2.387 1.00 86.56 374 TRP A C 1
ATOM 2970 O O . TRP A 1 374 ? 9.203 3.511 1.277 1.00 86.56 374 TRP A O 1
ATOM 2980 N N . GLY A 1 375 ? 9.202 2.974 3.453 1.00 89.44 375 GLY A N 1
ATOM 2981 C CA . GLY A 1 375 ? 10.471 2.232 3.445 1.00 89.44 375 GLY A CA 1
ATOM 2982 C C . GLY A 1 375 ? 10.342 0.770 3.870 1.00 89.44 375 GLY A C 1
ATOM 2983 O O . GLY A 1 375 ? 11.355 0.098 4.044 1.00 89.44 375 GLY A O 1
ATOM 2984 N N . ALA A 1 376 ? 9.108 0.290 4.071 1.00 94.19 376 ALA A N 1
ATOM 2985 C CA . ALA A 1 376 ? 8.830 -0.996 4.709 1.00 94.19 376 ALA A CA 1
ATOM 2986 C C . ALA A 1 376 ? 9.593 -1.163 6.040 1.00 94.19 376 ALA A C 1
ATOM 2988 O O . ALA A 1 376 ? 10.147 -2.223 6.314 1.00 94.19 376 ALA A O 1
ATOM 2989 N N . TRP A 1 377 ? 9.666 -0.100 6.847 1.00 95.62 377 TRP A N 1
ATOM 2990 C CA . TRP A 1 377 ? 10.363 -0.135 8.133 1.00 95.62 377 TRP A CA 1
ATOM 2991 C C . TRP A 1 377 ? 9.505 -0.852 9.170 1.00 95.62 377 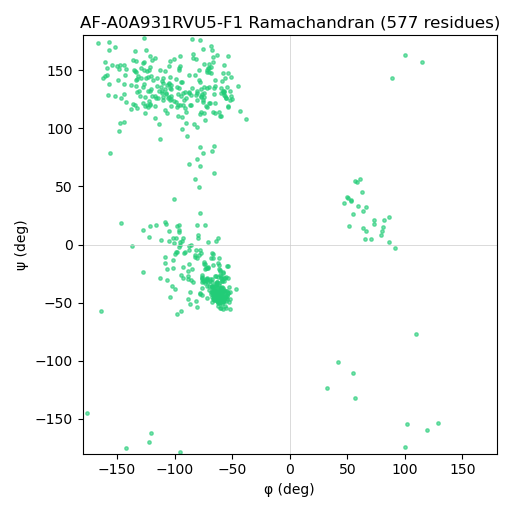TRP A C 1
ATOM 2993 O O . TRP A 1 377 ? 8.428 -0.374 9.527 1.00 95.62 377 TRP A O 1
ATOM 3003 N N . PHE A 1 378 ? 9.978 -2.004 9.634 1.00 95.69 378 PHE A N 1
ATOM 3004 C CA . PHE A 1 378 ? 9.331 -2.785 10.683 1.00 95.69 378 PHE A CA 1
ATOM 3005 C C . PHE A 1 378 ? 9.804 -2.316 12.054 1.00 95.69 378 PHE A C 1
ATOM 3007 O O . PHE A 1 378 ? 10.963 -1.950 12.217 1.00 95.69 378 PHE A O 1
ATOM 3014 N N . TYR A 1 379 ? 8.917 -2.356 13.045 1.00 96.50 379 TYR A N 1
ATOM 3015 C CA . TYR A 1 379 ? 9.322 -2.104 14.423 1.00 96.50 379 TYR A CA 1
ATOM 3016 C C . TYR A 1 379 ? 10.212 -3.239 14.949 1.00 96.50 379 TYR A C 1
ATOM 3018 O O . TYR A 1 379 ? 9.947 -4.408 14.634 1.00 96.50 379 TYR A O 1
ATOM 3026 N N . PRO A 1 380 ? 11.173 -2.932 15.833 1.00 95.62 380 PRO A N 1
ATOM 3027 C CA . PRO A 1 380 ? 11.814 -3.935 16.666 1.00 95.62 380 PRO A CA 1
ATOM 3028 C C . PRO A 1 380 ? 10.747 -4.658 17.505 1.00 95.62 380 PRO A C 1
ATOM 3030 O O . PRO A 1 380 ? 9.921 -3.987 18.136 1.00 95.62 380 PRO A O 1
ATOM 3033 N N . PRO A 1 381 ? 10.734 -6.003 17.576 1.00 92.44 381 PRO A N 1
ATOM 3034 C CA . PRO A 1 381 ? 9.702 -6.731 18.318 1.00 92.44 381 PRO A CA 1
ATOM 3035 C C . PRO A 1 381 ? 9.556 -6.268 19.773 1.00 92.44 381 PRO A C 1
ATOM 3037 O O . PRO A 1 381 ? 8.443 -6.043 20.241 1.00 92.44 381 PRO A O 1
ATOM 3040 N N . LYS A 1 382 ? 10.680 -6.016 20.461 1.00 94.06 382 LYS A N 1
ATOM 3041 C CA . LYS A 1 382 ? 10.681 -5.528 21.849 1.00 94.06 382 LYS A CA 1
ATOM 3042 C C . LYS A 1 382 ? 10.010 -4.168 22.017 1.00 94.06 382 LYS A C 1
ATOM 3044 O O . LYS A 1 382 ? 9.388 -3.937 23.051 1.00 94.06 382 LYS A O 1
ATOM 3049 N N . PHE A 1 383 ? 10.139 -3.272 21.037 1.00 97.44 383 PHE A N 1
ATOM 3050 C CA . PHE A 1 383 ? 9.481 -1.970 21.082 1.00 97.44 383 PHE A CA 1
ATOM 3051 C C . PHE A 1 383 ? 7.964 -2.150 21.150 1.00 97.44 383 PHE A C 1
ATOM 3053 O O . PHE A 1 383 ? 7.318 -1.596 22.036 1.00 97.44 383 PHE A O 1
ATOM 3060 N N . ILE A 1 384 ? 7.411 -2.974 20.255 1.00 97.25 384 ILE A N 1
ATOM 3061 C CA . ILE A 1 384 ? 5.969 -3.216 20.199 1.00 97.25 384 ILE A CA 1
ATOM 3062 C C . ILE A 1 384 ? 5.482 -3.960 21.442 1.00 97.25 384 ILE A C 1
ATOM 3064 O O . ILE A 1 384 ? 4.469 -3.554 22.004 1.00 97.25 384 ILE A O 1
ATOM 3068 N N . THR A 1 385 ? 6.197 -4.987 21.917 1.00 95.81 385 THR A N 1
ATOM 3069 C CA . THR A 1 385 ? 5.811 -5.699 23.147 1.00 95.81 385 THR A CA 1
ATOM 3070 C C . THR A 1 385 ? 5.751 -4.748 24.346 1.00 95.81 385 THR A C 1
ATOM 3072 O O . THR A 1 385 ? 4.744 -4.710 25.044 1.00 95.81 385 THR A O 1
ATOM 3075 N N . LYS A 1 386 ? 6.767 -3.895 24.547 1.00 97.31 386 LYS A N 1
ATOM 3076 C CA . LYS A 1 386 ? 6.771 -2.923 25.655 1.00 97.31 386 LYS A CA 1
ATOM 3077 C C . LYS A 1 386 ? 5.690 -1.849 25.526 1.00 97.31 386 LYS A C 1
ATOM 3079 O O . LYS A 1 386 ? 5.093 -1.469 26.532 1.00 97.31 386 LYS A O 1
ATOM 3084 N N . LEU A 1 387 ? 5.438 -1.355 24.312 1.00 98.19 387 LEU A N 1
ATOM 3085 C CA . LEU A 1 387 ? 4.350 -0.410 24.047 1.00 98.19 387 LEU A CA 1
ATOM 3086 C C . LEU A 1 387 ? 2.997 -1.046 24.371 1.00 98.19 387 LEU A C 1
ATOM 3088 O O . LEU A 1 387 ? 2.168 -0.424 25.033 1.00 98.19 387 LEU A O 1
ATOM 3092 N N . TYR A 1 388 ? 2.795 -2.291 23.938 1.00 98.31 388 TYR A N 1
ATOM 3093 C CA . TYR A 1 388 ? 1.586 -3.061 24.200 1.00 98.31 388 TYR A CA 1
ATOM 3094 C C . TYR A 1 388 ? 1.362 -3.279 25.700 1.00 98.31 388 TYR A C 1
ATOM 3096 O O . TYR A 1 388 ? 0.277 -2.978 26.198 1.00 98.31 388 TYR A O 1
ATOM 3104 N N . ASP A 1 389 ? 2.389 -3.710 26.435 1.00 98.00 389 ASP A N 1
ATOM 3105 C CA . ASP A 1 389 ? 2.315 -3.913 27.885 1.00 98.00 389 ASP A CA 1
ATOM 3106 C C . ASP A 1 389 ? 1.966 -2.612 28.616 1.00 98.00 389 ASP A C 1
ATOM 3108 O O . ASP A 1 389 ? 1.055 -2.583 29.447 1.00 98.00 389 ASP A O 1
ATOM 3112 N N . PHE A 1 390 ? 2.640 -1.511 28.267 1.00 98.50 390 PHE A N 1
ATOM 3113 C CA . PHE A 1 390 ? 2.346 -0.189 28.817 1.00 98.50 390 PHE A CA 1
ATOM 3114 C C . PHE A 1 390 ? 0.901 0.232 28.530 1.00 98.50 390 PHE A C 1
ATOM 3116 O O . PHE A 1 390 ? 0.198 0.708 29.426 1.00 98.50 390 PHE A O 1
ATOM 3123 N N . ALA A 1 391 ? 0.435 0.037 27.296 1.00 98.44 391 ALA A N 1
ATOM 3124 C CA . ALA A 1 391 ? -0.918 0.385 26.904 1.00 98.44 391 ALA A CA 1
ATOM 3125 C C . ALA A 1 391 ? -1.959 -0.438 27.675 1.00 98.44 391 ALA A C 1
ATOM 3127 O O . ALA A 1 391 ? -2.871 0.141 28.270 1.00 98.44 391 ALA A O 1
ATOM 3128 N N . LYS A 1 392 ? -1.787 -1.763 27.761 1.00 98.06 392 LYS A N 1
ATOM 3129 C CA . LYS A 1 392 ? -2.683 -2.653 28.514 1.00 98.06 392 LYS A CA 1
ATOM 3130 C C . LYS A 1 392 ? -2.728 -2.303 29.999 1.00 98.06 392 LYS A C 1
ATOM 3132 O O . LYS A 1 392 ? -3.822 -2.164 30.542 1.00 98.06 392 LYS A O 1
ATOM 3137 N N . GLN A 1 393 ? -1.577 -2.086 30.641 1.00 98.19 393 GLN A N 1
ATOM 3138 C CA . GLN A 1 393 ? -1.499 -1.723 32.065 1.00 98.19 393 GLN A CA 1
ATOM 3139 C C . GLN A 1 393 ? -2.232 -0.414 32.393 1.00 98.19 393 GLN A C 1
ATOM 3141 O O . GLN A 1 393 ? -2.731 -0.248 33.504 1.00 98.19 393 GLN A O 1
ATOM 3146 N N . ASN A 1 394 ? -2.326 0.505 31.429 1.00 98.38 394 ASN A N 1
ATOM 3147 C CA . ASN A 1 394 ? -2.959 1.814 31.602 1.00 98.38 394 ASN A CA 1
ATOM 3148 C C . ASN A 1 394 ? -4.350 1.913 30.941 1.00 98.38 394 ASN A C 1
ATOM 3150 O O . ASN A 1 394 ? -4.975 2.978 30.947 1.00 98.38 394 ASN A O 1
ATOM 3154 N N . GLY A 1 395 ? -4.859 0.821 30.359 1.00 97.56 395 GLY A N 1
ATOM 3155 C CA . GLY A 1 395 ? -6.122 0.803 29.615 1.00 97.56 395 GLY A CA 1
ATOM 3156 C C . GLY A 1 395 ? -6.135 1.758 28.416 1.00 97.56 395 GLY A C 1
ATOM 3157 O O . GLY A 1 395 ? -7.150 2.401 28.159 1.00 97.56 395 GLY A O 1
ATOM 3158 N N . ILE A 1 396 ? -4.995 1.954 27.754 1.00 98.75 396 ILE A N 1
ATOM 3159 C CA . ILE A 1 396 ? -4.839 2.763 26.536 1.00 98.75 396 ILE A CA 1
ATOM 3160 C C . ILE A 1 396 ? -5.179 1.879 25.334 1.00 98.75 396 ILE A C 1
ATOM 3162 O O . ILE A 1 396 ? -4.715 0.743 25.261 1.00 98.75 396 ILE A O 1
ATOM 3166 N N . LEU A 1 397 ? -5.971 2.394 24.391 1.00 98.75 397 LEU A N 1
ATOM 3167 C CA . LEU A 1 397 ? -6.318 1.647 23.184 1.00 98.75 397 LEU A CA 1
ATOM 3168 C C . LEU A 1 397 ? -5.117 1.516 22.237 1.00 98.75 397 LEU A C 1
ATOM 3170 O O . LEU A 1 397 ? -4.261 2.392 22.156 1.00 98.75 397 LEU A O 1
ATOM 3174 N N . ILE A 1 398 ? -5.097 0.454 21.451 1.00 98.69 398 ILE A N 1
ATOM 3175 C CA . ILE A 1 398 ? -4.135 0.200 20.388 1.00 98.69 398 ILE A CA 1
ATOM 3176 C C . ILE A 1 398 ? -4.917 0.015 19.095 1.00 98.69 398 ILE A C 1
ATOM 3178 O O . ILE A 1 398 ? -5.730 -0.900 18.957 1.00 98.69 398 ILE A O 1
ATOM 3182 N N . CYS A 1 399 ? -4.652 0.895 18.139 1.00 98.75 399 CYS A N 1
ATOM 3183 C CA . CYS A 1 399 ? -5.174 0.820 16.789 1.00 98.75 399 CYS A CA 1
ATOM 3184 C C . CYS A 1 399 ? -4.040 0.471 15.827 1.00 98.75 399 CYS A C 1
ATOM 3186 O O . CYS A 1 399 ? -3.050 1.203 15.769 1.00 98.75 399 CYS A O 1
ATOM 3188 N N . PHE A 1 400 ? -4.208 -0.603 15.051 1.00 98.50 400 PHE A N 1
ATOM 3189 C CA . PHE A 1 400 ? -3.333 -0.884 13.913 1.00 98.50 400 PHE A CA 1
ATOM 3190 C C . PHE A 1 400 ? -4.015 -0.540 12.586 1.00 98.50 400 PHE A C 1
ATOM 3192 O O . PHE A 1 400 ? -5.097 -1.030 12.256 1.00 98.50 400 PHE A O 1
ATOM 3199 N N . ASP A 1 401 ? -3.338 0.289 11.801 1.00 98.25 401 ASP A N 1
ATOM 3200 C CA . ASP A 1 401 ? -3.566 0.474 10.379 1.00 98.25 401 ASP A CA 1
ATOM 3201 C C . ASP A 1 401 ? -2.874 -0.658 9.609 1.00 98.25 401 ASP A C 1
ATOM 3203 O O . ASP A 1 401 ? -1.658 -0.670 9.402 1.00 98.25 401 ASP A O 1
ATOM 3207 N N . GLU A 1 402 ? -3.685 -1.630 9.199 1.00 97.81 402 GLU A N 1
ATOM 3208 C CA . GLU A 1 402 ? -3.277 -2.841 8.489 1.00 97.81 402 GLU A CA 1
ATOM 3209 C C . GLU A 1 402 ? -3.475 -2.703 6.971 1.00 97.81 402 GLU A C 1
ATOM 3211 O O . GLU A 1 402 ? -3.462 -3.692 6.232 1.00 97.81 402 GLU A O 1
ATOM 3216 N N . MET A 1 403 ? -3.652 -1.475 6.462 1.00 96.75 403 MET A N 1
ATOM 3217 C CA . MET A 1 403 ? -3.974 -1.233 5.054 1.00 96.75 403 MET A CA 1
ATOM 3218 C C . MET A 1 403 ? -2.944 -1.819 4.096 1.00 96.75 403 MET A C 1
ATOM 3220 O O . MET A 1 403 ? -3.292 -2.136 2.965 1.00 96.75 403 MET A O 1
ATOM 3224 N N . GLN A 1 404 ? -1.672 -1.881 4.486 1.00 96.62 404 GLN A N 1
ATOM 3225 C CA . GLN A 1 404 ? -0.588 -2.398 3.647 1.00 96.62 404 GLN A CA 1
ATOM 3226 C C . GLN A 1 404 ? -0.078 -3.778 4.078 1.00 96.62 404 GLN A C 1
ATOM 3228 O O . GLN A 1 404 ? 0.532 -4.458 3.262 1.00 96.62 404 GLN A O 1
ATOM 3233 N N . SER A 1 405 ? -0.306 -4.187 5.323 1.00 96.62 405 SER A N 1
ATOM 3234 C CA . SER A 1 405 ? 0.219 -5.420 5.931 1.00 96.62 405 SER A CA 1
ATOM 3235 C C . SER A 1 405 ? -0.793 -6.561 6.000 1.00 96.62 405 SER A C 1
ATOM 3237 O O . SER A 1 405 ? -0.390 -7.721 6.116 1.00 96.62 405 SER A O 1
ATOM 3239 N N . GLY A 1 406 ? -2.085 -6.247 5.918 1.00 96.69 406 GLY A N 1
ATOM 3240 C CA . GLY A 1 406 ? -3.154 -7.220 6.048 1.00 96.69 406 GLY A CA 1
ATOM 3241 C C . GLY A 1 406 ? -3.243 -8.214 4.889 1.00 96.69 406 GLY A C 1
ATOM 3242 O O . GLY A 1 406 ? -2.615 -8.086 3.832 1.00 96.69 406 GLY A O 1
ATOM 3243 N N . PHE A 1 407 ? -4.093 -9.214 5.100 1.00 97.56 407 PHE A N 1
ATOM 3244 C CA . PHE A 1 407 ? -4.442 -10.263 4.147 1.00 97.56 407 PHE A CA 1
ATOM 3245 C C . PHE A 1 407 ? -3.224 -11.041 3.650 1.00 97.56 407 PHE A C 1
ATOM 3247 O O . PHE A 1 407 ? -2.996 -11.163 2.444 1.00 97.56 407 PHE A O 1
ATOM 3254 N N . TYR A 1 408 ? -2.456 -11.581 4.604 1.00 97.25 408 TYR A N 1
ATOM 3255 C CA . TYR A 1 408 ? -1.316 -12.476 4.371 1.00 97.25 408 TYR A CA 1
ATOM 3256 C C . TYR A 1 408 ? -0.118 -11.848 3.661 1.00 97.25 408 TYR A C 1
ATOM 3258 O O . TYR A 1 408 ? 0.807 -12.562 3.277 1.00 97.25 408 TYR A O 1
ATOM 3266 N N . ARG A 1 409 ? -0.077 -10.517 3.522 1.00 96.75 409 ARG A N 1
ATOM 3267 C CA . ARG A 1 409 ? 1.043 -9.810 2.887 1.00 96.75 409 ARG A CA 1
ATOM 3268 C C . ARG A 1 409 ? 2.377 -10.116 3.563 1.00 96.75 409 ARG A C 1
ATOM 3270 O O . ARG A 1 409 ? 3.376 -10.307 2.870 1.00 96.75 409 ARG A O 1
ATOM 3277 N N . ILE A 1 410 ? 2.387 -10.202 4.891 1.00 95.06 410 ILE A N 1
ATOM 3278 C CA . ILE A 1 410 ? 3.607 -10.449 5.669 1.00 95.06 410 ILE A CA 1
ATOM 3279 C C . ILE A 1 410 ? 3.673 -11.850 6.298 1.00 95.06 410 ILE A C 1
ATOM 3281 O O . ILE A 1 410 ? 4.445 -12.071 7.226 1.00 95.06 410 ILE A O 1
ATOM 3285 N N . GLY A 1 411 ? 2.883 -12.798 5.781 1.00 94.44 411 GLY A N 1
ATOM 3286 C CA . GLY A 1 411 ? 2.803 -14.179 6.265 1.00 94.44 411 GLY A CA 1
ATOM 3287 C C . GLY A 1 411 ? 1.468 -14.468 6.962 1.00 94.44 411 GLY A C 1
ATOM 3288 O O . GLY A 1 411 ? 0.608 -15.081 6.325 1.00 94.44 411 GLY A O 1
ATOM 3289 N N . PRO A 1 412 ? 1.257 -14.029 8.220 1.00 96.00 412 PRO A N 1
ATOM 3290 C CA . PRO A 1 412 ? -0.019 -14.172 8.931 1.00 96.00 412 PRO A CA 1
ATOM 3291 C C . PRO A 1 412 ? -1.148 -13.327 8.330 1.00 96.00 412 PRO A C 1
ATOM 3293 O O . PRO A 1 412 ? -0.898 -12.426 7.533 1.00 96.00 412 PRO A O 1
ATOM 3296 N N . LEU A 1 413 ? -2.397 -13.589 8.740 1.00 97.25 413 LEU A N 1
ATOM 3297 C CA . LEU A 1 413 ? -3.576 -12.879 8.224 1.00 97.25 413 LEU A CA 1
ATOM 3298 C C . LEU A 1 413 ? -3.450 -11.357 8.370 1.00 97.25 413 LEU A C 1
ATOM 3300 O O . LEU A 1 413 ? -3.703 -10.642 7.402 1.00 97.25 413 LEU A O 1
ATOM 3304 N N . TYR A 1 414 ? -3.037 -10.884 9.544 1.00 98.06 414 TYR A N 1
ATOM 3305 C CA . TYR A 1 414 ? -2.754 -9.479 9.825 1.00 98.06 414 TYR A CA 1
ATOM 3306 C C . TYR A 1 414 ? -1.313 -9.326 10.278 1.00 98.06 414 TYR A C 1
ATOM 3308 O O . TYR A 1 414 ? -0.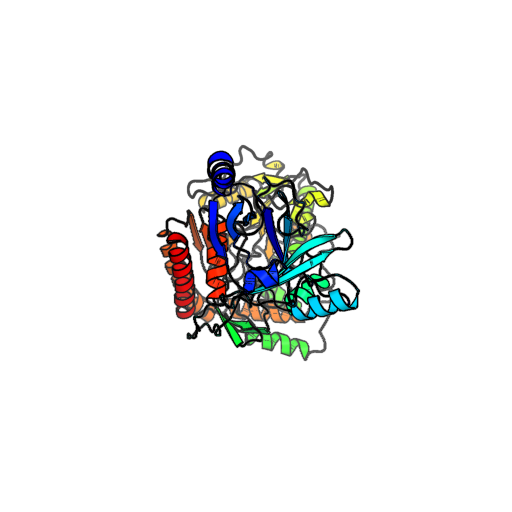710 -10.249 10.827 1.00 98.06 414 TYR A O 1
ATOM 3316 N N . GLY A 1 415 ? -0.737 -8.163 10.036 1.00 96.44 415 GLY A N 1
ATOM 3317 C CA . GLY A 1 415 ? 0.667 -7.945 10.267 1.00 96.44 415 GLY A CA 1
ATOM 3318 C C . GLY A 1 415 ? 1.064 -7.761 11.732 1.00 96.44 415 GLY A C 1
ATOM 3319 O O . GLY A 1 415 ? 2.166 -8.170 12.104 1.00 96.44 415 GLY A O 1
ATOM 3320 N N . TYR A 1 416 ? 0.183 -7.237 12.588 1.00 96.75 416 TYR A N 1
ATOM 3321 C CA . TYR A 1 416 ? 0.431 -7.122 14.030 1.00 96.75 416 TYR A CA 1
ATOM 3322 C C . TYR A 1 416 ? 0.760 -8.484 14.658 1.00 96.75 416 TYR A C 1
ATOM 3324 O O . TYR A 1 416 ? 1.544 -8.556 15.600 1.00 96.75 416 TYR A O 1
ATOM 3332 N N . MET A 1 417 ? 0.230 -9.573 14.085 1.00 96.62 417 MET A N 1
ATOM 3333 C CA . MET A 1 417 ? 0.479 -10.948 14.530 1.00 96.62 417 MET A CA 1
ATOM 3334 C C . MET A 1 417 ? 1.959 -11.349 14.414 1.00 96.62 417 MET A C 1
ATOM 3336 O O . MET A 1 417 ? 2.382 -12.330 15.015 1.00 96.62 417 MET A O 1
ATOM 3340 N N . THR A 1 418 ? 2.771 -10.602 13.656 1.00 95.25 418 THR A N 1
ATOM 3341 C CA . THR A 1 418 ? 4.223 -10.840 13.566 1.00 95.25 418 THR A CA 1
ATOM 3342 C C . THR A 1 418 ? 5.009 -10.338 14.780 1.00 95.25 418 THR A C 1
ATOM 3344 O O . THR A 1 418 ? 6.205 -10.608 14.874 1.00 95.25 418 THR A O 1
ATOM 3347 N N . TYR A 1 419 ? 4.363 -9.627 15.710 1.00 95.00 419 TYR A N 1
ATOM 3348 C CA . TYR A 1 419 ? 4.986 -9.061 16.910 1.00 95.00 419 TYR A CA 1
ATOM 3349 C C . TYR A 1 419 ? 4.649 -9.824 18.204 1.00 95.00 419 TYR A C 1
ATOM 3351 O O . TYR A 1 419 ? 4.963 -9.350 19.294 1.00 95.00 419 TYR A O 1
ATOM 3359 N N . GLY A 1 420 ? 4.059 -11.018 18.090 1.00 91.44 420 GLY A N 1
ATOM 3360 C CA . GLY A 1 420 ? 3.713 -11.883 19.220 1.00 91.44 420 GLY A CA 1
ATOM 3361 C C . GLY A 1 420 ? 2.228 -11.834 19.581 1.00 91.44 420 GLY A C 1
ATOM 3362 O O . GLY A 1 420 ? 1.375 -11.565 18.734 1.00 91.44 420 GLY A O 1
ATOM 3363 N N . GLU A 1 421 ? 1.919 -12.126 20.842 1.00 92.12 421 GLU A N 1
ATOM 3364 C CA . GLU A 1 421 ? 0.552 -12.207 21.371 1.00 92.12 421 GLU A CA 1
ATOM 3365 C C . GLU A 1 421 ? -0.012 -10.813 21.681 1.00 92.12 421 GLU A C 1
ATOM 3367 O O . GLU A 1 421 ? -0.118 -10.385 22.828 1.00 92.12 421 GLU A O 1
ATOM 3372 N N . ILE A 1 422 ? -0.345 -10.075 20.624 1.00 95.06 422 ILE A N 1
ATOM 3373 C CA . ILE A 1 422 ? -0.924 -8.733 20.714 1.00 95.06 422 ILE A CA 1
ATOM 3374 C C . ILE A 1 422 ? -2.395 -8.795 20.334 1.00 95.06 422 ILE A C 1
ATOM 3376 O O . ILE A 1 422 ? -2.752 -9.283 19.266 1.00 95.06 422 ILE A O 1
ATOM 3380 N N . GLU A 1 423 ? -3.248 -8.228 21.180 1.00 96.12 423 GLU A N 1
ATOM 3381 C CA . GLU A 1 423 ? -4.671 -8.052 20.910 1.00 96.12 423 GLU A CA 1
ATOM 3382 C C . GLU A 1 423 ? -4.992 -6.561 20.773 1.00 96.12 423 GLU A C 1
ATOM 3384 O O . GLU A 1 423 ? -5.269 -5.897 21.785 1.00 96.12 423 GLU A O 1
ATOM 3389 N N . PRO A 1 424 ? -4.923 -6.006 19.547 1.00 97.81 424 PRO A N 1
ATOM 3390 C CA . PRO A 1 424 ? -5.289 -4.621 19.322 1.00 97.81 424 PRO A CA 1
ATOM 3391 C C . PRO A 1 424 ? -6.788 -4.409 19.502 1.00 97.81 424 PRO A C 1
ATOM 3393 O O . PRO A 1 424 ? -7.603 -5.312 19.305 1.00 97.81 424 PRO A O 1
ATOM 3396 N N . ASP A 1 425 ? -7.141 -3.185 19.869 1.00 98.62 425 ASP A N 1
ATOM 3397 C CA . ASP A 1 425 ? -8.505 -2.774 20.168 1.00 98.62 425 ASP A CA 1
ATOM 3398 C C . ASP A 1 425 ? -9.280 -2.396 18.897 1.00 98.62 425 ASP A C 1
ATOM 3400 O O . ASP A 1 425 ? -10.496 -2.598 18.821 1.00 98.62 425 ASP A O 1
ATOM 3404 N N . ILE A 1 426 ? -8.579 -1.852 17.897 1.00 98.75 426 ILE A N 1
ATOM 3405 C CA . ILE A 1 426 ? -9.136 -1.412 16.613 1.00 98.75 426 ILE A CA 1
ATOM 3406 C C . ILE A 1 426 ? -8.189 -1.833 15.478 1.00 98.75 426 ILE A C 1
ATOM 3408 O O . ILE A 1 426 ? -6.974 -1.664 15.584 1.00 98.75 426 ILE A O 1
ATOM 3412 N N . LEU A 1 427 ? -8.736 -2.347 14.376 1.00 98.62 427 LEU A N 1
ATOM 3413 C CA . LEU A 1 427 ? -7.991 -2.606 13.139 1.00 98.62 427 LEU A CA 1
ATOM 3414 C C . LEU A 1 427 ? -8.620 -1.873 11.962 1.00 98.62 427 LEU A C 1
ATOM 3416 O O . LEU A 1 427 ? -9.822 -2.002 11.736 1.00 98.62 427 LEU A O 1
ATOM 3420 N N . CYS A 1 428 ? -7.799 -1.185 11.170 1.00 98.75 428 CYS A N 1
ATOM 3421 C CA . CYS A 1 428 ? -8.207 -0.624 9.883 1.00 98.75 428 CYS A CA 1
ATOM 3422 C C . CYS A 1 428 ? -7.757 -1.550 8.746 1.00 98.75 428 CYS A C 1
ATOM 3424 O O . CYS A 1 428 ? -6.565 -1.801 8.586 1.00 98.75 428 CYS A O 1
ATOM 3426 N N . LEU A 1 429 ? -8.693 -2.014 7.917 1.00 98.62 429 LEU A N 1
ATOM 3427 C CA . LEU A 1 429 ? -8.459 -2.952 6.814 1.00 98.62 429 LEU A CA 1
ATOM 3428 C C . LEU A 1 429 ? -8.900 -2.375 5.464 1.00 98.62 429 LEU A C 1
ATOM 3430 O O . LEU A 1 429 ? -9.868 -1.625 5.386 1.00 98.62 429 LEU A O 1
ATOM 3434 N N . GLY A 1 430 ? -8.250 -2.778 4.374 1.00 97.62 430 GLY A N 1
ATOM 3435 C CA . GLY A 1 430 ? -8.623 -2.386 3.011 1.00 97.62 430 GLY A CA 1
ATOM 3436 C C . GLY A 1 430 ? -7.752 -3.078 1.970 1.00 97.62 430 GLY A C 1
ATOM 3437 O O . GLY A 1 430 ? -7.361 -4.226 2.172 1.00 97.62 430 GLY A O 1
ATOM 3438 N N . LYS A 1 431 ? -7.432 -2.388 0.867 1.00 96.81 431 LYS A N 1
ATOM 3439 C CA . LYS A 1 431 ? -6.520 -2.846 -0.203 1.00 96.81 431 LYS A CA 1
ATOM 3440 C C . LYS A 1 431 ? -6.705 -4.327 -0.589 1.00 96.81 431 LYS A C 1
ATOM 3442 O O . LYS A 1 431 ? -7.653 -4.663 -1.295 1.00 96.81 431 LYS A O 1
ATOM 3447 N N . GLY A 1 432 ? -5.821 -5.205 -0.100 1.00 97.12 432 GLY A N 1
ATOM 3448 C CA . GLY A 1 432 ? -5.833 -6.650 -0.327 1.00 97.12 432 GLY A CA 1
ATOM 3449 C C . GLY A 1 432 ? -7.147 -7.355 0.016 1.00 97.12 432 GLY A C 1
ATOM 3450 O O . GLY A 1 432 ? -7.384 -8.446 -0.500 1.00 97.12 432 GLY A O 1
ATOM 3451 N N . MET A 1 433 ? -8.024 -6.733 0.816 1.00 97.88 433 MET A N 1
ATOM 3452 C CA . MET A 1 433 ? -9.289 -7.326 1.255 1.00 97.88 433 MET A CA 1
ATOM 3453 C C . MET A 1 433 ? -10.136 -7.839 0.090 1.00 97.88 433 MET A C 1
ATOM 3455 O O . MET A 1 433 ? -10.554 -8.992 0.111 1.00 97.88 433 MET A O 1
ATOM 3459 N N . ALA A 1 434 ? -10.348 -7.019 -0.944 1.00 97.50 434 ALA A N 1
ATOM 3460 C CA . ALA A 1 434 ? -11.092 -7.410 -2.145 1.00 97.50 434 ALA A CA 1
ATOM 3461 C C . ALA A 1 434 ? -10.194 -7.744 -3.343 1.00 97.50 434 ALA A C 1
ATOM 3463 O O . ALA A 1 434 ? -10.673 -8.282 -4.343 1.00 97.50 434 ALA A O 1
ATOM 3464 N N . SER A 1 435 ? -8.905 -7.398 -3.270 1.00 97.25 435 SER A N 1
ATOM 3465 C CA . SER A 1 435 ? -7.917 -7.582 -4.341 1.00 97.25 435 SER A CA 1
ATOM 3466 C C . SER A 1 435 ? -8.310 -7.026 -5.723 1.00 97.25 435 SER A C 1
ATOM 3468 O O . SER A 1 435 ? -7.711 -7.401 -6.728 1.00 97.25 435 SER A O 1
ATOM 3470 N N . SER A 1 436 ? -9.330 -6.161 -5.798 1.00 94.56 436 SER A N 1
ATOM 3471 C CA . SER A 1 436 ? -9.909 -5.692 -7.066 1.00 94.56 436 SER A CA 1
ATOM 3472 C C . SER A 1 436 ? -10.784 -4.442 -6.917 1.00 94.56 436 SER A C 1
ATOM 3474 O O . SER A 1 436 ? -10.511 -3.436 -7.563 1.00 94.56 436 SER A O 1
ATOM 3476 N N . LEU A 1 437 ? -11.826 -4.503 -6.080 1.00 97.50 437 LEU A N 1
ATOM 3477 C CA . LEU A 1 437 ? -12.841 -3.453 -5.929 1.00 97.50 437 LEU A CA 1
ATOM 3478 C C . LEU A 1 437 ? -12.654 -2.622 -4.644 1.00 97.50 437 LEU A C 1
ATOM 3480 O O . LEU A 1 437 ? -12.040 -3.114 -3.693 1.00 97.50 437 LEU A O 1
ATOM 3484 N N . PRO A 1 438 ? -13.192 -1.385 -4.580 1.00 97.62 438 PRO A N 1
ATOM 3485 C CA . PRO A 1 438 ? -13.151 -0.557 -3.375 1.00 97.62 438 PRO A CA 1
ATOM 3486 C C . PRO A 1 438 ? -13.889 -1.228 -2.218 1.00 97.62 438 PRO A C 1
ATOM 3488 O O . PRO A 1 438 ? -15.104 -1.430 -2.269 1.00 97.62 438 PRO A O 1
ATOM 3491 N N . LEU A 1 439 ? -13.142 -1.599 -1.184 1.00 98.06 439 LEU A N 1
ATOM 3492 C CA . LEU A 1 439 ? -13.680 -2.168 0.038 1.00 98.06 439 LEU A CA 1
ATOM 3493 C C . LEU A 1 439 ? -12.670 -1.972 1.173 1.00 98.06 439 LEU A C 1
ATOM 3495 O O . LEU A 1 439 ? -11.500 -2.352 1.063 1.00 98.06 439 LEU A O 1
ATOM 3499 N N . SER A 1 440 ? -13.138 -1.420 2.283 1.00 98.38 440 SER A N 1
ATOM 3500 C CA . SER A 1 440 ? -12.391 -1.283 3.531 1.00 98.38 440 SER A CA 1
ATOM 3501 C C . SER A 1 440 ? -13.258 -1.696 4.720 1.00 98.38 440 SER A C 1
ATOM 3503 O O . SER A 1 440 ? -14.466 -1.910 4.585 1.00 98.38 440 SER A O 1
ATOM 3505 N N . ALA A 1 441 ? -12.637 -1.894 5.878 1.00 98.44 441 ALA A N 1
ATOM 3506 C CA . ALA A 1 441 ? -13.339 -2.275 7.090 1.00 98.44 441 ALA A CA 1
ATOM 3507 C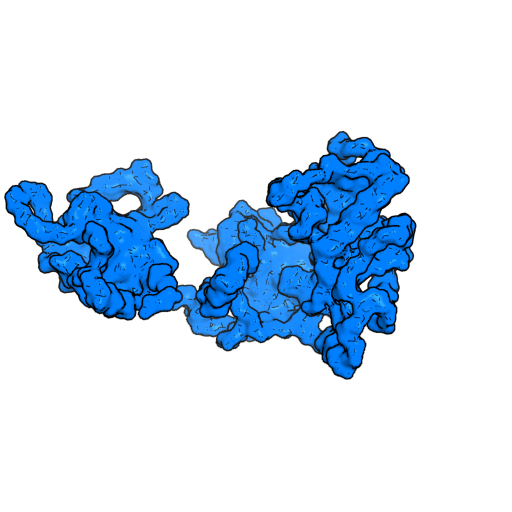 C . ALA A 1 441 ? -12.638 -1.754 8.346 1.00 98.44 441 ALA A C 1
ATOM 3509 O O . ALA A 1 441 ? -11.419 -1.587 8.357 1.00 98.44 441 ALA A O 1
ATOM 3510 N N . VAL A 1 442 ? -13.409 -1.563 9.413 1.00 98.69 442 VAL A N 1
ATOM 3511 C CA . VAL A 1 442 ? -12.897 -1.403 10.776 1.00 98.69 442 VAL A CA 1
ATOM 3512 C C . VAL A 1 442 ? -13.386 -2.569 11.622 1.00 98.69 442 VAL A C 1
ATOM 3514 O O . VAL A 1 442 ? -14.590 -2.827 11.672 1.00 98.69 442 VAL A O 1
ATOM 3517 N N . LEU A 1 443 ? -12.458 -3.271 12.272 1.00 98.62 443 LEU A N 1
ATOM 3518 C CA . LEU A 1 443 ? -12.758 -4.316 13.251 1.00 98.62 443 LEU A CA 1
ATOM 3519 C C . LEU A 1 443 ? -12.503 -3.770 14.648 1.00 98.62 443 LEU A C 1
ATOM 3521 O O . LEU A 1 443 ? -11.476 -3.139 14.897 1.00 98.62 443 LEU A O 1
ATOM 3525 N N . SER A 1 444 ? -13.429 -4.028 15.562 1.00 98.50 444 SER A N 1
ATOM 3526 C CA . SER A 1 444 ? -13.265 -3.708 16.977 1.00 98.50 444 SER A CA 1
ATOM 3527 C C . SER A 1 444 ? -14.185 -4.590 17.822 1.00 98.50 444 SER A C 1
ATOM 3529 O O . SER A 1 444 ? -15.002 -5.358 17.302 1.00 98.50 444 SER A O 1
ATOM 3531 N N . ARG A 1 445 ? -14.047 -4.482 19.138 1.00 96.88 445 ARG A N 1
ATOM 3532 C CA . ARG A 1 445 ? -15.036 -5.000 20.081 1.00 96.88 445 ARG A CA 1
ATOM 3533 C C . ARG A 1 445 ? -16.221 -4.045 20.190 1.00 96.88 445 ARG A C 1
ATOM 3535 O O . ARG A 1 445 ? -16.083 -2.829 20.038 1.00 96.88 445 ARG A O 1
ATOM 3542 N N . ASP A 1 446 ? -17.379 -4.614 20.474 1.00 95.62 446 ASP A N 1
ATOM 3543 C CA . ASP A 1 446 ? -18.656 -3.922 20.642 1.00 95.62 446 ASP A CA 1
ATOM 3544 C C . ASP A 1 446 ? -18.591 -2.753 21.634 1.00 95.62 446 ASP A C 1
ATOM 3546 O O . ASP A 1 446 ? -19.108 -1.681 21.333 1.00 95.62 446 ASP A O 1
ATOM 3550 N N . GLU A 1 447 ? -17.887 -2.890 22.761 1.00 96.00 447 GLU A N 1
ATOM 3551 C CA . GLU A 1 447 ? -17.798 -1.812 23.755 1.00 96.00 447 GLU A CA 1
ATOM 3552 C C . GLU A 1 447 ? -17.161 -0.510 23.242 1.00 96.00 447 GLU A C 1
ATOM 3554 O O . GLU A 1 447 ? -17.394 0.542 23.847 1.00 96.00 447 GLU A O 1
ATOM 3559 N N . ILE A 1 448 ? -16.378 -0.570 22.155 1.00 96.75 448 ILE A N 1
ATOM 3560 C CA . ILE A 1 448 ? -15.791 0.596 21.483 1.00 96.75 448 ILE A CA 1
ATOM 3561 C C . ILE A 1 448 ? -16.684 1.038 20.328 1.00 96.75 448 ILE A C 1
ATOM 3563 O O . ILE A 1 448 ? -17.090 2.198 20.277 1.00 96.75 448 ILE A O 1
ATOM 3567 N N . ILE A 1 449 ? -16.965 0.137 19.382 1.00 96.00 449 ILE A N 1
ATOM 3568 C CA . ILE A 1 449 ? -17.601 0.525 18.116 1.00 96.00 449 ILE A CA 1
ATOM 3569 C C . ILE A 1 449 ? -19.096 0.819 18.264 1.00 96.00 449 ILE A C 1
ATOM 3571 O O . ILE A 1 449 ? -19.589 1.728 17.606 1.00 96.00 449 ILE A O 1
ATOM 3575 N N . ASP A 1 450 ? -19.793 0.147 19.186 1.00 94.69 450 ASP A N 1
ATOM 3576 C CA . ASP A 1 450 ? -21.216 0.382 19.474 1.00 94.69 450 ASP A CA 1
ATOM 3577 C C . ASP A 1 450 ? -21.416 1.407 20.617 1.00 94.69 450 ASP A C 1
ATOM 3579 O O . ASP A 1 450 ? -22.545 1.627 21.068 1.00 94.69 450 ASP A O 1
ATOM 3583 N N . TYR A 1 451 ? -20.338 2.038 21.115 1.00 91.88 451 TYR A N 1
ATOM 3584 C CA . TYR A 1 451 ? -20.404 2.958 22.258 1.00 91.88 451 TYR A CA 1
ATOM 3585 C C . TYR A 1 451 ? -21.331 4.151 21.993 1.00 91.88 451 TYR A C 1
ATOM 3587 O O . TYR A 1 451 ? -22.252 4.424 22.769 1.00 91.88 451 TYR A O 1
ATOM 3595 N N . ASP A 1 452 ? -21.084 4.868 20.896 1.00 87.75 452 ASP A N 1
ATOM 3596 C CA . ASP A 1 452 ? -21.914 5.996 20.498 1.00 87.75 452 ASP A CA 1
ATOM 3597 C C . ASP A 1 452 ? -23.057 5.500 19.615 1.00 87.75 452 ASP A C 1
ATOM 3599 O O . ASP A 1 452 ? -22.946 5.414 18.395 1.00 87.75 452 ASP A O 1
ATOM 3603 N N . LYS A 1 453 ? -24.196 5.215 20.249 1.00 83.38 453 LYS A N 1
ATOM 3604 C CA . LYS A 1 453 ? -25.418 4.761 19.568 1.00 83.38 453 LYS A CA 1
ATOM 3605 C C . LYS A 1 453 ? -25.982 5.770 18.561 1.00 83.38 453 LYS A C 1
ATOM 3607 O O . LYS A 1 453 ? -26.909 5.431 17.832 1.00 83.38 453 LYS A O 1
ATOM 3612 N N . LYS A 1 454 ? -25.489 7.014 18.562 1.00 80.69 454 LYS A N 1
ATOM 3613 C CA . LYS A 1 454 ? -25.875 8.058 17.606 1.00 80.69 454 LYS A CA 1
ATOM 3614 C C . LYS A 1 454 ? -24.854 8.221 16.482 1.00 80.69 454 LYS A C 1
ATOM 3616 O O . LYS A 1 454 ? -25.119 8.978 15.549 1.00 80.69 454 LYS A O 1
ATOM 3621 N N . ALA A 1 455 ? -23.699 7.562 16.561 1.00 78.62 455 ALA A N 1
ATOM 3622 C CA . ALA A 1 455 ? -22.685 7.668 15.534 1.00 78.62 455 ALA A CA 1
ATOM 3623 C C . ALA A 1 455 ? -23.149 6.960 14.260 1.00 78.62 455 ALA A C 1
ATOM 3625 O O . ALA A 1 455 ? -23.395 5.758 14.250 1.00 78.62 455 ALA A O 1
ATOM 3626 N N . ASP A 1 456 ? -23.205 7.712 13.164 1.00 81.94 456 ASP A N 1
ATOM 3627 C CA . ASP A 1 456 ? -23.277 7.119 11.835 1.00 81.94 456 ASP A CA 1
ATOM 3628 C C . ASP A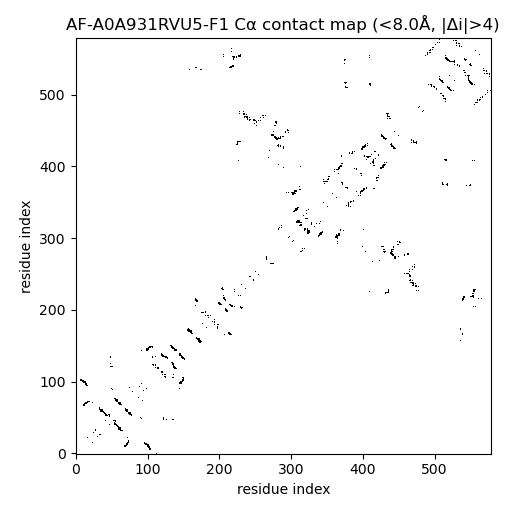 1 456 ? -21.906 6.518 11.479 1.00 81.94 456 ASP A C 1
ATOM 3630 O O . ASP A 1 456 ? -20.887 7.226 11.508 1.00 81.94 456 ASP A O 1
ATOM 3634 N N . LEU A 1 457 ? -21.885 5.203 11.245 1.00 88.62 457 LEU A N 1
ATOM 3635 C CA . LEU A 1 457 ? -20.698 4.405 10.921 1.00 88.62 457 LEU A CA 1
ATOM 3636 C C . LEU A 1 457 ? -20.777 3.800 9.506 1.00 88.62 457 LEU A C 1
ATOM 3638 O O . LEU A 1 457 ? -20.058 2.845 9.208 1.00 88.62 457 LEU A O 1
ATOM 3642 N N . HIS A 1 458 ? -21.669 4.306 8.647 1.00 85.56 458 HIS A N 1
ATOM 3643 C CA . HIS A 1 458 ? -21.845 3.828 7.277 1.00 85.56 458 HIS A CA 1
ATOM 3644 C C . HIS A 1 458 ? -21.632 4.932 6.235 1.00 85.56 458 HIS A C 1
ATOM 3646 O O . HIS A 1 458 ? -21.732 6.122 6.514 1.00 85.56 458 HIS A O 1
ATOM 3652 N N . GLY A 1 459 ? -21.418 4.527 4.987 1.00 89.19 459 GLY A N 1
ATOM 3653 C CA . GLY A 1 459 ? -21.472 5.388 3.809 1.00 89.19 459 GLY A CA 1
ATOM 3654 C C . GLY A 1 459 ? -22.451 4.850 2.767 1.00 89.19 459 GLY A C 1
ATOM 3655 O O . GLY A 1 459 ? -22.882 3.700 2.830 1.00 89.19 459 GLY A O 1
ATOM 3656 N N . THR A 1 460 ? -22.781 5.663 1.763 1.00 95.25 460 THR A N 1
ATOM 3657 C CA . THR A 1 460 ? -23.752 5.299 0.713 1.00 95.25 460 THR A CA 1
ATOM 3658 C C . THR A 1 460 ? -23.421 3.994 -0.008 1.00 95.25 460 THR A C 1
ATOM 3660 O O . THR A 1 460 ? -24.316 3.196 -0.280 1.00 95.25 460 THR A O 1
ATOM 3663 N N . HIS A 1 461 ? -22.139 3.758 -0.285 1.00 96.31 461 HIS A N 1
ATOM 3664 C CA . HIS A 1 461 ? -21.659 2.558 -0.975 1.00 96.31 461 HIS A CA 1
ATOM 3665 C C . HIS A 1 461 ? -21.062 1.498 -0.035 1.00 96.31 461 HIS A C 1
ATOM 3667 O O . HIS A 1 461 ? -20.653 0.432 -0.499 1.00 96.31 461 HIS A O 1
ATOM 3673 N N . SER A 1 462 ? -21.058 1.749 1.280 1.00 94.38 462 SER A N 1
ATOM 3674 C CA . SER A 1 462 ? -20.504 0.832 2.276 1.00 94.38 462 SER A CA 1
ATOM 3675 C C . SER A 1 462 ? -21.132 -0.551 2.188 1.00 94.38 462 SER A C 1
ATOM 3677 O O . SER A 1 462 ? -22.349 -0.706 2.268 1.00 94.38 462 SER A O 1
ATOM 3679 N N . GLY A 1 463 ? -20.292 -1.580 2.066 1.00 93.94 463 GLY A N 1
ATOM 3680 C CA . GLY A 1 463 ? -20.771 -2.958 1.971 1.00 93.94 463 GLY A CA 1
ATOM 3681 C C . GLY A 1 463 ? -21.617 -3.224 0.723 1.00 93.94 463 GLY A C 1
ATOM 3682 O O . GLY A 1 463 ? -22.487 -4.094 0.764 1.00 93.94 463 GLY A O 1
ATOM 3683 N N . ASN A 1 464 ? -21.373 -2.492 -0.375 1.00 97.31 464 ASN A N 1
ATOM 3684 C CA . ASN A 1 464 ? -21.996 -2.742 -1.673 1.00 97.31 464 ASN A CA 1
ATOM 3685 C C . ASN A 1 464 ? -21.970 -4.254 -2.017 1.00 97.31 464 ASN A C 1
ATOM 3687 O O . ASN A 1 464 ? -20.933 -4.894 -1.799 1.00 97.31 464 ASN A O 1
ATOM 3691 N N . PRO A 1 465 ? -23.067 -4.843 -2.540 1.00 98.00 465 PRO A N 1
ATOM 3692 C CA . PRO A 1 465 ? -23.131 -6.275 -2.846 1.00 98.00 465 PRO A CA 1
ATOM 3693 C C . PRO A 1 465 ? -22.001 -6.778 -3.754 1.00 98.00 465 PRO A C 1
ATOM 3695 O O . PRO A 1 465 ? -21.393 -7.806 -3.460 1.00 98.00 465 PRO A O 1
ATOM 3698 N N . LEU A 1 466 ? -21.648 -6.017 -4.795 1.00 97.69 466 LEU A N 1
ATOM 3699 C CA . LEU A 1 466 ? -20.577 -6.350 -5.737 1.00 97.69 466 LEU A CA 1
ATOM 3700 C C . LEU A 1 466 ? -19.199 -6.350 -5.068 1.00 97.69 466 LEU A C 1
ATOM 3702 O O . LEU A 1 466 ? -18.442 -7.316 -5.193 1.00 97.69 466 LEU A O 1
ATOM 3706 N N . CYS A 1 467 ? -18.895 -5.304 -4.296 1.00 98.00 467 CYS A N 1
ATOM 3707 C CA . CYS A 1 467 ? -17.659 -5.241 -3.515 1.00 98.00 467 CYS A CA 1
ATOM 3708 C C . CYS A 1 467 ? -17.610 -6.348 -2.451 1.00 98.00 467 CYS A C 1
ATOM 3710 O O . CYS A 1 467 ? -16.552 -6.935 -2.224 1.00 98.00 467 CYS A O 1
ATOM 3712 N N . SER A 1 468 ? -18.751 -6.678 -1.838 1.00 98.44 468 SER A N 1
ATOM 3713 C CA . SER A 1 468 ? -18.854 -7.739 -0.832 1.00 98.44 468 SER A CA 1
ATOM 3714 C C . SER A 1 468 ? -18.597 -9.123 -1.428 1.00 98.44 468 SER A C 1
ATOM 3716 O O . SER A 1 468 ? -17.871 -9.915 -0.830 1.00 98.44 468 SER A O 1
ATOM 3718 N N . ALA A 1 469 ? -19.118 -9.397 -2.628 1.00 98.56 469 ALA A N 1
ATOM 3719 C CA . ALA A 1 469 ? -18.850 -10.631 -3.363 1.00 98.56 469 ALA A CA 1
ATOM 3720 C C . ALA A 1 469 ? -17.362 -10.780 -3.713 1.00 98.56 469 ALA A C 1
ATOM 3722 O O . ALA A 1 469 ? -16.775 -11.842 -3.485 1.00 98.56 469 ALA A O 1
ATOM 3723 N N . ALA A 1 470 ? -16.730 -9.706 -4.199 1.00 98.69 470 ALA A N 1
ATOM 3724 C CA . ALA A 1 470 ? -15.295 -9.687 -4.476 1.00 98.69 470 ALA A CA 1
ATOM 3725 C C . ALA A 1 470 ? -14.456 -9.894 -3.202 1.00 98.69 470 ALA A C 1
ATOM 3727 O O . ALA A 1 470 ? -13.541 -10.719 -3.191 1.00 98.69 470 ALA A O 1
ATOM 3728 N N . GLY A 1 471 ? -14.805 -9.192 -2.118 1.00 98.62 471 GLY A N 1
ATOM 3729 C CA . GLY A 1 471 ? -14.196 -9.336 -0.795 1.00 98.62 471 GLY A CA 1
ATOM 3730 C C . GLY A 1 471 ? -14.266 -10.766 -0.278 1.00 98.62 471 GLY A C 1
ATOM 3731 O O . GLY A 1 471 ? -13.242 -11.361 0.046 1.00 98.62 471 GLY A O 1
ATOM 3732 N N . LEU A 1 472 ? -15.458 -11.362 -0.269 1.00 98.88 472 LEU A N 1
ATOM 3733 C CA . LEU A 1 472 ? -15.659 -12.726 0.213 1.00 98.88 472 LEU A CA 1
ATOM 3734 C C . LEU A 1 472 ? -14.848 -13.745 -0.603 1.00 98.88 472 LEU A C 1
ATOM 3736 O O . LEU A 1 472 ? -14.190 -14.614 -0.028 1.00 98.88 472 LEU A O 1
ATOM 3740 N N . ALA A 1 473 ? -14.846 -13.620 -1.932 1.00 98.88 473 ALA A N 1
ATOM 3741 C CA . ALA A 1 473 ? -14.059 -14.489 -2.804 1.00 98.88 473 ALA A CA 1
ATOM 3742 C C . ALA A 1 473 ? -12.546 -14.334 -2.576 1.00 98.88 473 ALA A C 1
ATOM 3744 O O . ALA A 1 473 ? -11.832 -15.336 -2.516 1.00 98.88 473 ALA A O 1
ATOM 3745 N N . SER A 1 474 ? -12.069 -13.100 -2.397 1.00 98.69 474 SER A N 1
ATOM 3746 C CA . SER A 1 474 ? -10.671 -12.790 -2.079 1.00 98.69 474 SER A CA 1
ATOM 3747 C C . SER A 1 474 ? -10.246 -13.414 -0.746 1.00 98.69 474 SER A C 1
ATOM 3749 O O . SER A 1 474 ? -9.256 -14.143 -0.700 1.00 98.69 474 SER A O 1
ATOM 3751 N N . LEU A 1 475 ? -11.031 -13.228 0.321 1.00 98.56 475 LEU A N 1
ATOM 3752 C CA . LEU A 1 475 ? -10.759 -13.831 1.631 1.00 98.56 475 LEU A CA 1
ATOM 3753 C C . LEU A 1 475 ? -10.740 -15.360 1.565 1.00 98.56 475 LEU A C 1
ATOM 3755 O O . LEU A 1 475 ? -9.853 -15.993 2.130 1.00 98.56 475 LEU A O 1
ATOM 3759 N N . ASN A 1 476 ? -11.692 -15.969 0.860 1.00 98.56 476 ASN A N 1
ATOM 3760 C CA . ASN A 1 476 ? -11.733 -17.422 0.706 1.00 98.56 476 ASN A CA 1
ATOM 3761 C C . ASN A 1 476 ? -10.508 -17.952 -0.044 1.00 98.56 476 ASN A C 1
ATOM 3763 O O . ASN A 1 476 ? -9.920 -18.939 0.389 1.00 98.56 476 ASN A O 1
ATOM 3767 N N . PHE A 1 477 ? -10.100 -17.280 -1.123 1.00 98.56 477 PHE A N 1
ATOM 3768 C CA . PHE A 1 477 ? -8.907 -17.645 -1.880 1.00 98.56 477 PHE A CA 1
ATOM 3769 C C . PHE A 1 477 ? -7.633 -17.507 -1.036 1.00 98.56 477 PHE A C 1
ATOM 3771 O O . PHE A 1 477 ? -6.824 -18.428 -0.972 1.00 98.56 477 PHE A O 1
ATOM 3778 N N . LEU A 1 478 ? -7.452 -16.373 -0.356 1.00 97.88 478 LEU A N 1
ATOM 3779 C CA . LEU A 1 478 ? -6.242 -16.098 0.421 1.00 97.88 478 LEU A CA 1
ATOM 3780 C C . LEU A 1 478 ? -6.114 -16.989 1.670 1.00 97.88 478 LEU A C 1
ATOM 3782 O O . LEU A 1 478 ? -4.998 -17.335 2.071 1.00 97.88 478 LEU A O 1
ATOM 3786 N N . SER A 1 479 ? -7.238 -17.387 2.268 1.00 97.62 479 SER A N 1
ATOM 3787 C CA . SER A 1 479 ? -7.276 -18.263 3.445 1.00 97.62 479 SER A CA 1
ATOM 3788 C C . SER A 1 479 ? -7.276 -19.762 3.125 1.00 97.62 479 SER A C 1
ATOM 3790 O O . SER A 1 479 ? -7.291 -20.561 4.058 1.00 97.62 479 SER A O 1
ATOM 3792 N N . ASP A 1 480 ? -7.267 -20.171 1.853 1.00 97.50 480 ASP A N 1
ATOM 3793 C CA . ASP A 1 480 ? -7.152 -21.587 1.474 1.00 97.50 480 ASP A CA 1
ATOM 3794 C C . ASP A 1 480 ? -5.776 -22.139 1.907 1.00 97.50 480 ASP A C 1
ATOM 3796 O O . ASP A 1 480 ? -4.756 -21.621 1.437 1.00 97.50 480 ASP A O 1
ATOM 3800 N N . PRO A 1 481 ? -5.717 -23.197 2.750 1.00 95.69 481 PRO A N 1
ATOM 3801 C CA . PRO A 1 481 ? -4.475 -23.835 3.195 1.00 95.69 481 PRO A CA 1
ATOM 3802 C C . PRO A 1 481 ? -3.476 -24.127 2.071 1.00 95.69 481 PRO A C 1
ATOM 3804 O O . PRO A 1 481 ? -2.282 -23.886 2.242 1.00 95.69 481 PRO A O 1
ATOM 3807 N N . LYS A 1 482 ? -3.951 -24.551 0.892 1.00 94.94 482 LYS A N 1
ATOM 3808 C CA . LYS A 1 482 ? -3.082 -24.828 -0.264 1.00 94.94 482 LYS A CA 1
ATOM 3809 C C . LYS A 1 482 ? -2.434 -23.560 -0.812 1.00 94.94 482 LYS A C 1
ATOM 3811 O O . LYS A 1 482 ? -1.281 -23.579 -1.240 1.00 94.94 482 LYS A O 1
ATOM 3816 N N . GLN A 1 483 ? -3.163 -22.443 -0.799 1.00 94.81 483 GLN A N 1
ATOM 3817 C CA . GLN A 1 483 ? -2.603 -21.144 -1.172 1.00 94.81 483 GLN A CA 1
ATOM 3818 C C . GLN A 1 483 ? -1.635 -20.630 -0.103 1.00 94.81 483 GLN A C 1
ATOM 3820 O O . GLN A 1 483 ? -0.707 -19.899 -0.447 1.00 94.81 483 GLN A O 1
ATOM 3825 N N . ILE A 1 484 ? -1.832 -20.983 1.176 1.00 94.25 484 ILE A N 1
ATOM 3826 C CA . ILE A 1 484 ? -0.918 -20.624 2.276 1.00 94.25 484 ILE A CA 1
ATOM 3827 C C . ILE A 1 484 ? 0.416 -21.341 2.130 1.00 94.25 484 ILE A C 1
ATOM 3829 O O . ILE A 1 484 ? 1.463 -20.696 2.164 1.00 94.25 484 ILE A O 1
ATOM 3833 N N . GLU A 1 485 ? 0.379 -22.649 1.915 1.00 93.88 485 GLU A N 1
ATOM 3834 C CA . GLU A 1 485 ? 1.574 -23.464 1.716 1.00 93.88 485 GLU A CA 1
ATOM 3835 C C . GLU A 1 485 ? 2.391 -22.946 0.525 1.00 93.88 485 GLU A C 1
ATOM 3837 O O . GLU A 1 485 ? 3.530 -22.507 0.693 1.00 93.88 485 GLU A O 1
ATOM 3842 N N . LYS A 1 486 ? 1.755 -22.840 -0.650 1.00 92.94 486 LYS A N 1
ATOM 3843 C CA . LYS A 1 486 ? 2.410 -22.376 -1.879 1.00 92.94 486 LYS A CA 1
ATOM 3844 C C . LYS A 1 486 ? 3.047 -20.992 -1.733 1.00 92.94 486 LYS A C 1
ATOM 3846 O O . LYS A 1 486 ? 4.169 -20.779 -2.189 1.00 92.94 486 LYS A O 1
ATOM 3851 N N . ARG A 1 487 ? 2.349 -20.022 -1.128 1.00 94.75 487 ARG A N 1
ATOM 3852 C CA . ARG A 1 487 ? 2.913 -18.669 -0.974 1.00 94.75 487 ARG A CA 1
ATOM 3853 C C . ARG A 1 487 ? 4.031 -18.619 0.064 1.00 94.75 487 ARG A C 1
ATOM 3855 O O . ARG A 1 487 ? 4.910 -17.779 -0.073 1.00 94.75 487 ARG A O 1
ATOM 3862 N N . THR A 1 488 ? 4.013 -19.487 1.079 1.00 95.38 488 THR A N 1
ATOM 3863 C CA . THR A 1 488 ? 5.050 -19.515 2.124 1.00 95.38 488 THR A CA 1
ATOM 3864 C C . THR A 1 488 ? 6.404 -19.897 1.528 1.00 95.38 488 THR A C 1
ATOM 3866 O O . THR A 1 488 ? 7.415 -19.263 1.825 1.00 95.38 488 THR A O 1
ATOM 3869 N N . GLU A 1 489 ? 6.425 -20.863 0.608 1.00 94.81 489 GLU A N 1
ATOM 3870 C CA . GLU A 1 489 ? 7.636 -21.221 -0.138 1.00 94.81 489 GLU A CA 1
ATOM 3871 C C . GLU A 1 489 ? 8.186 -20.030 -0.937 1.00 94.81 489 GLU A C 1
ATOM 3873 O O . GLU A 1 489 ? 9.369 -19.696 -0.842 1.00 94.81 489 GLU A O 1
ATOM 3878 N N . VAL A 1 490 ? 7.319 -19.333 -1.680 1.00 97.81 490 VAL A N 1
ATOM 3879 C CA . VAL A 1 490 ? 7.715 -18.169 -2.488 1.00 97.81 490 VAL A CA 1
ATOM 3880 C C . VAL A 1 490 ? 8.140 -16.982 -1.614 1.00 97.81 490 VAL A C 1
ATOM 3882 O O . VAL A 1 490 ? 9.087 -16.282 -1.968 1.00 97.81 490 VAL A O 1
ATOM 3885 N N . MET A 1 491 ? 7.510 -16.776 -0.454 1.00 97.50 491 MET A N 1
ATOM 3886 C CA . MET A 1 491 ? 7.913 -15.769 0.538 1.00 97.50 491 MET A CA 1
ATOM 3887 C C . MET A 1 491 ? 9.347 -15.969 1.013 1.00 97.50 491 MET A C 1
ATOM 3889 O O . MET A 1 491 ? 10.085 -14.993 1.162 1.00 97.50 491 MET A O 1
ATOM 3893 N N . ASN A 1 492 ? 9.756 -17.215 1.247 1.00 96.56 492 ASN A N 1
ATOM 3894 C CA . ASN A 1 492 ? 11.124 -17.517 1.661 1.00 96.56 492 ASN A CA 1
ATOM 3895 C C . ASN A 1 492 ? 12.123 -17.178 0.549 1.00 96.56 492 ASN A C 1
ATOM 3897 O O . ASN A 1 492 ? 13.153 -16.561 0.819 1.00 96.56 492 ASN A O 1
ATOM 3901 N N . VAL A 1 493 ? 11.787 -17.498 -0.705 1.00 98.25 493 VAL A N 1
ATOM 3902 C CA . VAL A 1 493 ? 12.601 -17.121 -1.873 1.00 98.25 493 VAL A CA 1
ATOM 3903 C C . VAL A 1 493 ? 12.701 -15.601 -2.006 1.00 98.25 493 VAL A C 1
ATOM 3905 O O . VAL A 1 493 ? 13.799 -15.071 -2.139 1.00 98.25 493 VAL A O 1
ATOM 3908 N N . PHE A 1 494 ? 11.577 -14.887 -1.920 1.00 98.56 494 PHE A N 1
ATOM 3909 C CA . PHE A 1 494 ? 11.531 -13.428 -2.032 1.00 98.56 494 PHE A CA 1
ATOM 3910 C C . PHE A 1 494 ? 12.413 -12.739 -0.988 1.00 98.56 494 PHE A C 1
ATOM 3912 O O . PHE A 1 494 ? 13.236 -11.894 -1.338 1.00 98.56 494 PHE A O 1
ATOM 3919 N N . GLN A 1 495 ? 12.299 -13.139 0.279 1.00 97.75 495 GLN A N 1
ATOM 3920 C CA . GLN A 1 495 ? 13.118 -12.582 1.357 1.00 97.75 495 GLN A CA 1
ATOM 3921 C C . GLN A 1 495 ? 14.601 -12.934 1.185 1.00 97.75 495 GLN A C 1
ATOM 3923 O O . GLN A 1 495 ? 15.454 -12.060 1.323 1.00 97.75 495 GLN A O 1
ATOM 3928 N N . SER A 1 496 ? 14.911 -14.191 0.849 1.00 97.62 496 SER A N 1
ATOM 3929 C CA . SER A 1 496 ? 16.294 -14.653 0.694 1.00 97.62 496 SER A CA 1
ATOM 3930 C C . SER A 1 496 ? 17.012 -14.023 -0.499 1.00 97.62 496 SER A C 1
ATOM 3932 O O . SER A 1 496 ? 18.211 -13.772 -0.416 1.00 97.62 496 SER A O 1
ATOM 3934 N N . GLU A 1 497 ? 16.323 -13.773 -1.612 1.00 98.31 497 GLU A N 1
ATOM 3935 C CA . GLU A 1 497 ? 16.942 -13.138 -2.778 1.00 98.31 497 GLU A CA 1
ATOM 3936 C C . GLU A 1 497 ? 17.141 -11.636 -2.586 1.00 98.31 497 GLU A C 1
ATOM 3938 O O . GLU A 1 497 ? 18.163 -11.100 -3.015 1.00 98.31 497 GLU A O 1
ATOM 3943 N N . LEU A 1 498 ? 16.199 -10.957 -1.926 1.00 98.19 498 LEU A N 1
ATOM 3944 C CA . LEU A 1 498 ? 16.322 -9.526 -1.659 1.00 98.19 498 LEU A CA 1
ATOM 3945 C C . LEU A 1 498 ? 17.371 -9.218 -0.597 1.00 98.19 498 LEU A C 1
ATOM 3947 O O . LEU A 1 498 ? 18.075 -8.223 -0.745 1.00 98.19 498 LEU A O 1
ATOM 3951 N N . SER A 1 499 ? 17.526 -10.061 0.430 1.00 96.81 499 SER A N 1
ATOM 3952 C CA . SER A 1 499 ? 18.549 -9.842 1.459 1.00 96.81 499 SER A CA 1
ATOM 3953 C C . SER A 1 499 ? 19.961 -9.802 0.876 1.00 96.81 499 SER A C 1
ATOM 3955 O O . SER A 1 499 ? 20.783 -9.025 1.343 1.00 96.81 499 SER A O 1
ATOM 3957 N N . LYS A 1 500 ? 20.228 -10.546 -0.205 1.00 97.69 500 LYS A N 1
ATOM 3958 C CA . LYS A 1 500 ? 21.519 -10.516 -0.914 1.00 97.69 500 LYS A CA 1
ATOM 3959 C C . LYS A 1 500 ? 21.856 -9.136 -1.477 1.00 97.69 500 LYS A C 1
ATOM 3961 O O . LYS A 1 500 ? 23.027 -8.818 -1.611 1.00 97.69 500 LYS A O 1
ATOM 3966 N N . LEU A 1 501 ? 20.858 -8.296 -1.766 1.00 98.00 501 LEU A N 1
ATOM 3967 C CA . LEU A 1 501 ? 21.089 -6.944 -2.282 1.00 98.00 501 LEU A CA 1
ATOM 3968 C C . LEU A 1 501 ? 21.761 -6.018 -1.255 1.00 98.00 501 LEU A C 1
ATOM 3970 O O . LEU A 1 501 ? 22.243 -4.958 -1.637 1.00 98.00 501 LEU A O 1
ATOM 3974 N N . SER A 1 502 ? 21.852 -6.402 0.023 1.00 96.69 502 SER A N 1
ATOM 3975 C CA . SER A 1 502 ? 22.631 -5.644 1.010 1.00 96.69 502 SER A CA 1
ATOM 3976 C C . SER A 1 502 ? 24.142 -5.656 0.739 1.00 96.69 502 SER A C 1
ATOM 3978 O O . SER A 1 502 ? 24.881 -4.974 1.438 1.00 96.69 502 SER A O 1
ATOM 3980 N N . GLU A 1 503 ? 24.623 -6.453 -0.224 1.00 96.00 503 GLU A N 1
ATOM 3981 C CA . GLU A 1 503 ? 26.032 -6.474 -0.642 1.00 96.00 503 GLU A CA 1
ATOM 3982 C C . GLU A 1 503 ? 26.459 -5.219 -1.424 1.00 96.00 503 GLU A C 1
ATOM 3984 O O . GLU A 1 503 ? 27.651 -4.926 -1.510 1.00 96.00 503 GLU A O 1
ATOM 3989 N N . PHE A 1 504 ? 25.501 -4.477 -1.989 1.00 97.38 504 PHE A N 1
ATOM 3990 C CA . PHE A 1 504 ? 25.766 -3.277 -2.781 1.00 97.38 504 PHE A CA 1
ATOM 3991 C C . PHE A 1 504 ? 26.011 -2.064 -1.886 1.00 97.38 504 PHE A C 1
ATOM 3993 O O . PHE A 1 504 ? 25.205 -1.746 -1.014 1.00 97.38 504 PHE A O 1
ATOM 4000 N N . SER A 1 505 ? 27.096 -1.336 -2.153 1.00 96.38 505 SER A N 1
ATOM 4001 C CA . SER A 1 505 ? 27.509 -0.167 -1.365 1.00 96.38 505 SER A CA 1
ATOM 4002 C C . SER A 1 505 ? 26.510 0.996 -1.406 1.00 96.38 505 SER A C 1
ATOM 4004 O O . SER A 1 505 ? 26.427 1.780 -0.462 1.00 96.38 505 SER A O 1
ATOM 4006 N N . SER A 1 506 ? 25.735 1.099 -2.486 1.00 96.31 506 SER A N 1
ATOM 4007 C CA . SER A 1 506 ? 24.674 2.089 -2.694 1.00 96.31 506 SER A CA 1
ATOM 4008 C C . SER A 1 506 ? 23.413 1.823 -1.863 1.00 96.31 506 SER A C 1
ATOM 4010 O O . SER A 1 506 ? 22.597 2.737 -1.699 1.00 96.31 506 SER A O 1
ATOM 4012 N N . ILE A 1 507 ? 23.249 0.610 -1.321 1.00 97.50 507 ILE A N 1
ATOM 4013 C CA . ILE A 1 507 ? 22.124 0.225 -0.468 1.00 97.50 507 ILE A CA 1
ATOM 4014 C C . ILE A 1 507 ? 22.496 0.443 1.000 1.00 97.50 507 ILE A C 1
ATOM 4016 O O . ILE A 1 507 ? 23.409 -0.170 1.540 1.00 97.50 507 ILE A O 1
ATOM 4020 N N . LYS A 1 508 ? 21.722 1.297 1.669 1.00 96.50 508 LYS A N 1
ATOM 4021 C CA . LYS A 1 508 ? 21.817 1.564 3.105 1.00 96.50 508 LYS A CA 1
ATOM 4022 C C . LYS A 1 508 ? 21.211 0.439 3.938 1.00 96.50 508 LYS A C 1
ATOM 4024 O O . LYS A 1 508 ? 21.742 0.093 4.986 1.00 96.50 508 LYS A O 1
ATOM 4029 N N . GLN A 1 509 ? 20.051 -0.061 3.517 1.00 96.44 509 GLN A N 1
ATOM 4030 C CA . GLN A 1 509 ? 19.280 -1.051 4.264 1.00 96.44 509 GLN A CA 1
ATOM 4031 C C . GLN A 1 509 ? 18.351 -1.816 3.320 1.00 96.44 509 GLN A C 1
ATOM 4033 O O . GLN A 1 509 ? 17.672 -1.220 2.482 1.00 96.44 509 GLN A O 1
ATOM 4038 N N . VAL A 1 510 ? 18.260 -3.133 3.508 1.00 97.50 510 VAL A N 1
ATOM 4039 C CA . VAL A 1 510 ? 17.201 -3.957 2.917 1.00 97.50 510 VAL A CA 1
ATOM 4040 C C . VAL A 1 510 ? 16.226 -4.346 4.015 1.00 97.50 510 VAL A C 1
ATOM 4042 O O . VAL A 1 510 ? 16.557 -5.123 4.907 1.00 97.50 510 VAL A O 1
ATOM 4045 N N . ASN A 1 511 ? 15.004 -3.837 3.926 1.00 95.88 511 ASN A N 1
ATOM 4046 C CA . ASN A 1 511 ? 13.909 -4.271 4.778 1.00 95.88 511 ASN A CA 1
ATOM 4047 C C . ASN A 1 511 ? 13.076 -5.283 4.000 1.00 95.88 511 ASN A C 1
ATOM 4049 O O . ASN A 1 511 ? 12.520 -4.924 2.968 1.00 95.88 511 ASN A O 1
ATOM 4053 N N . ALA A 1 512 ? 12.968 -6.527 4.462 1.00 95.44 512 ALA A N 1
ATOM 4054 C CA . ALA A 1 512 ? 12.130 -7.542 3.823 1.00 95.44 512 ALA A CA 1
ATOM 4055 C C . ALA A 1 512 ? 11.483 -8.455 4.871 1.00 95.44 512 ALA A C 1
ATOM 4057 O O . ALA A 1 512 ? 12.171 -8.993 5.737 1.00 95.44 512 ALA A O 1
ATOM 4058 N N . ARG A 1 513 ? 10.161 -8.639 4.787 1.00 94.94 513 ARG A N 1
ATOM 4059 C CA . ARG A 1 513 ? 9.404 -9.582 5.628 1.00 94.94 513 ARG A CA 1
ATOM 4060 C C . ARG A 1 513 ? 8.168 -10.064 4.874 1.00 94.94 513 ARG A C 1
ATOM 4062 O O . ARG A 1 513 ? 7.391 -9.254 4.383 1.00 94.94 513 ARG A O 1
ATOM 4069 N N . GLY A 1 514 ? 7.961 -11.375 4.775 1.00 95.50 514 GLY A N 1
ATOM 4070 C CA . GLY A 1 514 ? 6.903 -11.944 3.927 1.00 95.50 514 GLY A CA 1
ATOM 4071 C C . GLY A 1 514 ? 7.039 -11.504 2.462 1.00 95.50 514 GLY A C 1
ATOM 4072 O O . GLY A 1 514 ? 8.133 -11.567 1.916 1.00 95.50 514 GLY A O 1
ATOM 4073 N N . MET A 1 515 ? 5.958 -11.044 1.819 1.00 96.88 515 MET A N 1
ATOM 4074 C CA . MET A 1 515 ? 5.971 -10.528 0.434 1.00 96.88 515 MET A CA 1
ATOM 4075 C C . MET A 1 515 ? 5.975 -8.995 0.377 1.00 96.88 515 MET A C 1
ATOM 4077 O O . MET A 1 515 ? 5.274 -8.403 -0.451 1.00 96.88 515 MET A O 1
ATOM 4081 N N . ILE A 1 516 ? 6.708 -8.334 1.270 1.00 96.75 516 ILE A N 1
ATOM 4082 C CA . ILE A 1 516 ? 6.998 -6.905 1.155 1.00 96.75 516 ILE A CA 1
ATOM 4083 C C . ILE A 1 516 ? 8.481 -6.640 1.392 1.00 96.75 516 ILE A C 1
ATOM 4085 O O . ILE A 1 516 ? 9.107 -7.264 2.252 1.00 96.75 516 ILE A O 1
ATOM 4089 N N . ALA A 1 517 ? 9.025 -5.691 0.637 1.00 97.62 517 ALA A N 1
ATOM 4090 C CA . ALA A 1 517 ? 10.338 -5.147 0.894 1.00 97.62 517 ALA A CA 1
ATOM 4091 C C . ALA A 1 517 ? 10.444 -3.649 0.595 1.00 97.62 517 ALA A C 1
ATOM 4093 O O . ALA A 1 517 ? 9.717 -3.103 -0.239 1.00 97.62 517 ALA A O 1
ATOM 4094 N N . GLY A 1 518 ? 11.388 -3.012 1.275 1.00 97.81 518 GLY A N 1
ATOM 4095 C CA . GLY A 1 518 ? 11.898 -1.679 1.005 1.00 97.81 518 GLY A CA 1
ATOM 4096 C C . GLY A 1 518 ? 13.407 -1.759 0.811 1.00 97.81 518 GLY A C 1
ATOM 4097 O O . GLY A 1 518 ? 14.127 -2.199 1.705 1.00 97.81 518 GLY A O 1
ATOM 4098 N N . LEU A 1 519 ? 13.878 -1.353 -0.363 1.00 98.25 519 LEU A N 1
ATOM 4099 C CA . LEU A 1 519 ? 15.298 -1.176 -0.649 1.00 98.25 519 LEU A CA 1
ATOM 4100 C C . LEU A 1 519 ? 15.627 0.287 -0.386 1.00 98.25 519 LEU A C 1
ATOM 4102 O O . LEU A 1 519 ? 15.140 1.148 -1.116 1.00 98.25 519 LEU A O 1
ATOM 4106 N N . ILE A 1 520 ? 16.382 0.560 0.674 1.00 97.62 520 ILE A N 1
ATOM 4107 C CA . ILE A 1 520 ? 16.769 1.910 1.081 1.00 97.62 520 ILE A CA 1
ATOM 4108 C C . ILE A 1 520 ? 18.165 2.179 0.540 1.00 97.62 520 ILE A C 1
ATOM 4110 O O . ILE A 1 520 ? 19.110 1.470 0.878 1.00 97.62 520 ILE A O 1
ATOM 4114 N N . PHE A 1 521 ? 18.294 3.204 -0.284 1.00 97.56 521 PHE A N 1
ATOM 4115 C CA . PHE A 1 521 ? 19.542 3.656 -0.878 1.00 97.56 521 PHE A CA 1
ATOM 4116 C C . PHE A 1 521 ? 20.158 4.782 -0.046 1.00 97.56 521 PHE A C 1
ATOM 4118 O O . PHE A 1 521 ? 19.489 5.416 0.770 1.00 97.56 521 PHE A O 1
ATOM 4125 N N . ASN A 1 522 ? 21.447 5.044 -0.255 1.00 96.25 522 ASN A N 1
ATOM 4126 C CA . ASN A 1 522 ? 22.113 6.199 0.351 1.00 96.25 522 ASN A CA 1
ATOM 4127 C C . ASN A 1 522 ? 21.621 7.530 -0.243 1.00 96.25 522 ASN A C 1
ATOM 4129 O O . ASN A 1 522 ? 21.594 8.539 0.456 1.00 96.25 522 ASN A O 1
ATOM 4133 N N . GLU A 1 523 ? 21.210 7.519 -1.516 1.00 94.56 523 GLU A N 1
ATOM 4134 C CA . GLU A 1 523 ? 20.800 8.705 -2.270 1.00 94.56 523 GLU A CA 1
ATOM 4135 C C . GLU A 1 523 ? 19.491 8.468 -3.037 1.00 94.56 523 GLU A C 1
ATOM 4137 O O . GLU A 1 523 ? 19.317 7.446 -3.711 1.00 94.56 523 GLU A O 1
ATOM 4142 N N . SER A 1 524 ? 18.585 9.448 -2.988 1.00 92.69 524 SER A N 1
ATOM 4143 C CA . SER A 1 524 ? 17.278 9.415 -3.666 1.00 92.69 524 SER A CA 1
ATOM 4144 C C . SER A 1 524 ? 17.377 9.323 -5.190 1.00 92.69 524 SER A C 1
ATOM 4146 O O . SER A 1 524 ? 16.590 8.618 -5.830 1.00 92.69 524 SER A O 1
ATOM 4148 N N . ASP A 1 525 ? 18.366 9.989 -5.784 1.00 92.69 525 ASP A N 1
ATOM 4149 C CA . ASP A 1 525 ? 18.581 9.963 -7.233 1.00 92.69 525 ASP A CA 1
ATOM 4150 C C . ASP A 1 525 ? 18.993 8.569 -7.705 1.00 92.69 525 ASP A C 1
ATOM 4152 O O . ASP A 1 525 ? 18.526 8.095 -8.743 1.00 92.69 525 ASP A O 1
ATOM 4156 N N . THR A 1 526 ? 19.809 7.873 -6.911 1.00 94.38 526 THR A N 1
ATOM 4157 C CA . THR A 1 526 ? 20.217 6.492 -7.181 1.00 94.38 526 THR A CA 1
ATOM 4158 C C . THR A 1 526 ? 19.022 5.543 -7.108 1.00 94.38 526 THR A C 1
ATOM 4160 O O . THR A 1 526 ? 18.800 4.777 -8.048 1.00 94.38 526 THR A O 1
ATOM 4163 N N . ALA A 1 527 ? 18.180 5.652 -6.072 1.00 95.25 527 ALA A N 1
ATOM 4164 C CA . ALA A 1 527 ? 16.936 4.881 -5.981 1.00 95.25 527 ALA A CA 1
ATOM 4165 C C . ALA A 1 527 ? 16.025 5.112 -7.202 1.00 95.25 527 ALA A C 1
ATOM 4167 O O . ALA A 1 527 ? 15.500 4.164 -7.790 1.00 95.25 527 ALA A O 1
ATOM 4168 N N . THR A 1 528 ? 15.880 6.370 -7.625 1.00 93.44 528 THR A N 1
ATOM 4169 C CA . THR A 1 528 ? 15.055 6.743 -8.782 1.00 93.44 528 THR A CA 1
ATOM 4170 C C . THR A 1 528 ? 15.617 6.160 -10.082 1.00 93.44 528 THR A C 1
ATOM 4172 O O . THR A 1 528 ? 14.878 5.522 -10.835 1.00 93.44 528 THR A O 1
ATOM 4175 N N . LYS A 1 529 ? 16.926 6.294 -10.334 1.00 93.62 529 LYS A N 1
ATOM 4176 C CA . LYS A 1 529 ? 17.598 5.711 -11.511 1.00 93.62 529 LYS A CA 1
ATOM 4177 C C . LYS A 1 529 ? 17.425 4.193 -11.567 1.00 93.62 529 LYS A C 1
ATOM 4179 O O . LYS A 1 529 ? 17.056 3.661 -12.615 1.00 93.62 529 LYS A O 1
ATOM 4184 N N . VAL A 1 530 ? 17.619 3.500 -10.442 1.00 96.75 530 VAL A N 1
ATOM 4185 C CA . VAL A 1 530 ? 17.433 2.044 -10.353 1.00 96.75 530 VAL A CA 1
ATOM 4186 C C . VAL A 1 530 ? 15.980 1.661 -10.634 1.00 96.75 530 VAL A C 1
ATOM 4188 O O . VAL A 1 530 ? 15.739 0.748 -11.426 1.00 96.75 530 VAL A O 1
ATOM 4191 N N . ALA A 1 531 ? 15.004 2.365 -10.052 1.00 96.38 531 ALA A N 1
ATOM 4192 C CA . ALA A 1 531 ? 13.587 2.090 -10.275 1.00 96.38 531 ALA A CA 1
ATOM 4193 C C . ALA A 1 531 ? 13.196 2.243 -11.753 1.00 96.38 531 ALA A C 1
ATOM 4195 O O . ALA A 1 531 ? 12.598 1.334 -12.335 1.00 96.38 531 ALA A O 1
ATOM 4196 N N . LEU A 1 532 ? 13.586 3.354 -12.386 1.00 93.31 532 LEU A N 1
ATOM 4197 C CA . LEU A 1 532 ? 13.335 3.597 -13.809 1.00 93.31 532 LEU A CA 1
ATOM 4198 C C . LEU A 1 532 ? 14.069 2.580 -14.697 1.00 93.31 532 LEU A C 1
ATOM 4200 O O . LEU A 1 532 ? 13.520 2.134 -15.706 1.00 93.31 532 LEU A O 1
ATOM 4204 N N . GLY A 1 533 ? 15.277 2.160 -14.315 1.00 94.25 533 GLY A N 1
ATOM 4205 C CA . GLY A 1 533 ? 16.020 1.090 -14.982 1.00 94.25 533 GLY A CA 1
ATOM 4206 C C . GLY A 1 533 ? 15.294 -0.258 -14.930 1.00 94.25 533 GLY A C 1
ATOM 4207 O O . GLY A 1 533 ? 15.185 -0.940 -15.953 1.00 94.25 533 GLY A O 1
ATOM 4208 N N . CYS A 1 534 ? 14.727 -0.618 -13.774 1.00 97.00 534 CYS A N 1
ATOM 4209 C CA . CYS A 1 534 ? 13.924 -1.834 -13.610 1.00 97.00 534 CYS A CA 1
ATOM 4210 C C . CYS A 1 534 ? 12.695 -1.809 -14.522 1.00 97.00 534 CYS A C 1
ATOM 4212 O O . CYS A 1 534 ? 12.433 -2.771 -15.249 1.00 97.00 534 CYS A O 1
ATOM 4214 N N . ILE A 1 535 ? 11.989 -0.677 -14.534 1.00 95.44 535 ILE A N 1
ATOM 4215 C CA . ILE A 1 535 ? 10.783 -0.473 -15.335 1.00 95.44 535 ILE A CA 1
ATOM 4216 C C . ILE A 1 535 ? 11.101 -0.587 -16.833 1.00 95.44 535 ILE A C 1
ATOM 4218 O O . ILE A 1 535 ? 10.433 -1.342 -17.542 1.00 95.44 535 ILE A O 1
ATOM 4222 N N . ASN A 1 536 ? 12.171 0.063 -17.303 1.00 93.56 536 ASN A N 1
ATOM 4223 C CA . ASN A 1 536 ? 12.656 -0.060 -18.685 1.00 93.56 536 ASN A CA 1
ATOM 4224 C C . ASN A 1 536 ? 13.042 -1.499 -19.063 1.00 93.56 536 ASN A C 1
ATOM 4226 O O . ASN A 1 536 ? 12.980 -1.882 -20.229 1.00 93.56 536 ASN A O 1
ATOM 4230 N N . ARG A 1 537 ? 13.432 -2.318 -18.081 1.00 95.00 537 ARG A N 1
ATOM 4231 C CA . ARG A 1 537 ? 13.796 -3.728 -18.268 1.00 95.00 537 ARG A CA 1
ATOM 4232 C C . ARG A 1 537 ? 12.642 -4.691 -17.981 1.00 95.00 537 ARG A C 1
ATOM 4234 O O . ARG A 1 537 ? 12.879 -5.897 -17.925 1.00 95.00 537 ARG A O 1
ATOM 4241 N N . GLY A 1 538 ? 11.406 -4.218 -17.845 1.00 96.75 538 GLY A N 1
ATOM 4242 C CA . GLY A 1 538 ? 10.237 -5.090 -17.718 1.00 96.75 538 GLY A CA 1
ATOM 4243 C C . GLY A 1 538 ? 9.909 -5.550 -16.297 1.00 96.75 538 GLY A C 1
ATOM 4244 O O . GLY A 1 538 ? 9.260 -6.584 -16.137 1.00 96.75 538 GLY A O 1
ATOM 4245 N N . VAL A 1 539 ? 10.340 -4.816 -15.269 1.00 98.38 539 VAL A N 1
ATOM 4246 C CA . VAL A 1 539 ? 9.983 -5.071 -13.863 1.00 98.38 539 VAL A CA 1
ATOM 4247 C C . VAL A 1 539 ? 9.405 -3.802 -13.246 1.00 98.38 539 VAL A C 1
ATOM 4249 O O . VAL A 1 539 ? 10.110 -2.809 -13.079 1.00 98.38 539 VAL A O 1
ATOM 4252 N N . LEU A 1 540 ? 8.115 -3.824 -12.905 1.00 97.81 540 LEU A N 1
ATOM 4253 C CA . LEU A 1 540 ? 7.464 -2.702 -12.232 1.00 97.81 540 LEU A CA 1
ATOM 4254 C C . LEU A 1 540 ? 7.785 -2.738 -10.746 1.00 97.81 540 LEU A C 1
ATOM 4256 O O . LEU A 1 540 ? 7.494 -3.722 -10.071 1.00 97.81 540 LEU A O 1
ATOM 4260 N N . VAL A 1 541 ? 8.333 -1.639 -10.241 1.00 97.31 541 VAL A N 1
ATOM 4261 C CA . VAL A 1 541 ? 8.622 -1.413 -8.823 1.00 97.31 541 VAL A CA 1
ATOM 4262 C C . VAL A 1 541 ? 7.979 -0.102 -8.384 1.00 97.31 541 VAL A C 1
ATOM 4264 O O . VAL A 1 541 ? 7.715 0.773 -9.211 1.00 97.31 541 VAL A O 1
ATOM 4267 N N . VAL A 1 542 ? 7.720 0.063 -7.088 1.00 95.62 542 VAL A N 1
ATOM 4268 C CA . VAL A 1 542 ? 7.189 1.331 -6.578 1.00 95.62 542 VAL A CA 1
ATOM 4269 C C . VAL A 1 542 ? 8.355 2.293 -6.369 1.00 95.62 542 VAL A C 1
ATOM 4271 O O . VAL A 1 542 ? 9.098 2.175 -5.392 1.00 95.62 542 VAL A O 1
ATOM 4274 N N . CYS A 1 543 ? 8.501 3.248 -7.286 1.00 92.12 543 CYS A N 1
ATOM 4275 C CA . CYS A 1 543 ? 9.389 4.393 -7.116 1.00 92.12 543 CYS A CA 1
ATOM 4276 C C . CYS A 1 543 ? 8.754 5.366 -6.118 1.00 92.12 543 CYS A C 1
ATOM 4278 O O . CYS A 1 543 ? 7.703 5.941 -6.400 1.00 92.12 543 CYS A O 1
ATOM 4280 N N . THR A 1 544 ? 9.360 5.540 -4.943 1.00 89.25 544 THR A N 1
ATOM 4281 C CA . THR A 1 544 ? 8.819 6.464 -3.931 1.00 89.25 544 THR A CA 1
ATOM 4282 C C . THR A 1 544 ? 9.213 7.918 -4.178 1.00 89.25 544 THR A C 1
ATOM 4284 O O . THR A 1 544 ? 8.692 8.799 -3.495 1.00 89.25 544 THR A O 1
ATOM 4287 N N . PHE A 1 545 ? 10.129 8.160 -5.129 1.00 86.94 545 PHE A N 1
ATOM 4288 C CA . PHE A 1 545 ? 10.811 9.444 -5.346 1.00 86.94 545 PHE A CA 1
ATOM 4289 C C . PHE A 1 545 ? 11.509 9.974 -4.083 1.00 86.94 545 PHE A C 1
ATOM 4291 O O . PHE A 1 545 ? 11.703 11.173 -3.900 1.00 86.94 545 PHE A O 1
ATOM 4298 N N . ARG A 1 546 ? 11.870 9.046 -3.197 1.00 89.50 546 ARG A N 1
ATOM 4299 C CA . ARG A 1 546 ? 12.731 9.234 -2.035 1.00 89.50 546 ARG A CA 1
ATOM 4300 C C . ARG A 1 546 ? 13.929 8.298 -2.180 1.00 89.50 546 ARG A C 1
ATOM 4302 O O . ARG A 1 546 ? 14.174 7.751 -3.253 1.00 89.50 546 ARG A O 1
ATOM 4309 N N . GLU A 1 547 ? 14.629 8.041 -1.090 1.00 93.56 547 GLU A N 1
ATOM 4310 C CA . GLU A 1 547 ? 15.718 7.076 -1.023 1.00 93.56 547 GLU A CA 1
ATOM 4311 C C . GLU A 1 547 ? 15.267 5.609 -1.113 1.00 93.56 547 GLU A C 1
ATOM 4313 O O . GLU A 1 547 ? 16.107 4.725 -0.999 1.00 93.56 547 GLU A O 1
ATOM 4318 N N . SER A 1 548 ? 13.974 5.304 -1.293 1.00 95.62 548 SER A N 1
ATOM 4319 C CA . SER A 1 548 ? 13.475 3.925 -1.256 1.00 95.62 548 SER A CA 1
ATOM 4320 C C . SER A 1 548 ? 12.789 3.439 -2.535 1.00 95.62 548 SER A C 1
ATOM 4322 O O . SER A 1 548 ? 12.026 4.154 -3.189 1.00 95.62 548 SER A O 1
ATOM 4324 N N . ILE A 1 549 ? 12.982 2.155 -2.837 1.00 97.44 549 ILE A N 1
ATOM 4325 C CA . ILE A 1 549 ? 12.141 1.379 -3.757 1.00 97.44 549 ILE A CA 1
ATOM 4326 C C . ILE A 1 549 ? 11.314 0.403 -2.929 1.00 97.44 549 ILE A C 1
ATOM 4328 O O . ILE A 1 549 ? 11.874 -0.339 -2.122 1.00 97.44 549 ILE A O 1
ATOM 4332 N N . LYS A 1 550 ? 9.995 0.353 -3.149 1.00 96.81 550 LYS A N 1
ATOM 4333 C CA . LYS A 1 550 ? 9.142 -0.653 -2.499 1.00 96.81 550 LYS A CA 1
ATOM 4334 C C . LYS A 1 550 ? 8.739 -1.767 -3.451 1.00 96.81 550 LYS A C 1
ATOM 4336 O O . LYS A 1 550 ? 8.433 -1.534 -4.622 1.00 96.81 550 LYS A O 1
ATOM 4341 N N . LEU A 1 551 ? 8.666 -2.968 -2.893 1.00 98.19 551 LEU A N 1
ATOM 4342 C CA . LEU A 1 551 ? 8.299 -4.196 -3.581 1.00 98.19 551 LEU A CA 1
ATOM 4343 C C . LEU A 1 551 ? 7.212 -4.911 -2.781 1.00 98.19 551 LEU A C 1
ATOM 4345 O O . LEU A 1 551 ? 7.373 -5.154 -1.591 1.00 98.19 551 LEU A O 1
ATOM 4349 N N . ALA A 1 552 ? 6.117 -5.260 -3.437 1.00 97.50 552 ALA A N 1
ATOM 4350 C CA . ALA A 1 552 ? 5.072 -6.135 -2.933 1.00 97.50 552 ALA A CA 1
ATOM 4351 C C . ALA A 1 552 ? 4.332 -6.756 -4.132 1.00 97.50 552 ALA A C 1
ATOM 4353 O O . ALA A 1 552 ? 3.263 -6.272 -4.512 1.00 97.50 552 ALA A O 1
ATOM 4354 N N . PRO A 1 553 ? 4.886 -7.792 -4.783 1.00 98.31 553 PRO A N 1
ATOM 4355 C CA . PRO A 1 553 ? 4.200 -8.467 -5.889 1.00 98.31 553 PRO A CA 1
ATOM 4356 C C . PRO A 1 553 ? 2.898 -9.128 -5.411 1.00 98.31 553 PRO A C 1
ATOM 4358 O O . PRO A 1 553 ? 2.726 -9.343 -4.208 1.00 98.31 553 PRO A O 1
ATOM 4361 N N . PRO A 1 554 ? 1.964 -9.503 -6.295 1.00 98.38 554 PRO A N 1
ATOM 4362 C CA . PRO A 1 554 ? 0.864 -10.384 -5.911 1.00 98.38 554 PRO A CA 1
ATOM 4363 C C . PRO A 1 554 ? 1.352 -11.648 -5.191 1.00 98.38 554 PRO A C 1
ATOM 4365 O O . PRO A 1 554 ? 2.399 -12.192 -5.536 1.00 98.38 554 PRO A O 1
ATOM 4368 N N . LEU A 1 555 ? 0.602 -12.139 -4.199 1.00 98.19 555 LEU A N 1
ATOM 4369 C CA . LEU A 1 555 ? 1.002 -13.305 -3.388 1.00 98.19 555 LEU A CA 1
ATOM 4370 C C . LEU A 1 555 ? 1.008 -14.614 -4.190 1.00 98.19 555 LEU A C 1
ATOM 4372 O O . LEU A 1 555 ? 1.503 -15.636 -3.725 1.00 98.19 555 LEU A O 1
ATOM 4376 N N . THR A 1 556 ? 0.449 -14.573 -5.394 1.00 97.88 556 THR A N 1
ATOM 4377 C CA . THR A 1 556 ? 0.387 -15.650 -6.379 1.00 97.88 556 THR A CA 1
ATOM 4378 C C . THR A 1 556 ? 1.604 -15.706 -7.308 1.00 97.88 556 THR A C 1
ATOM 4380 O O . THR A 1 556 ? 1.699 -16.650 -8.097 1.00 97.88 556 THR A O 1
ATOM 4383 N N . ILE A 1 557 ? 2.537 -14.741 -7.216 1.00 98.62 557 ILE A N 1
ATOM 4384 C CA . ILE A 1 557 ? 3.796 -14.753 -7.977 1.00 98.62 557 ILE A CA 1
ATOM 4385 C C . ILE A 1 557 ? 4.559 -16.063 -7.767 1.00 98.62 557 ILE A C 1
ATOM 4387 O O . ILE A 1 557 ? 4.494 -16.686 -6.710 1.00 98.62 557 ILE A O 1
ATOM 4391 N N . THR A 1 558 ? 5.280 -16.507 -8.791 1.00 98.38 558 THR A N 1
ATOM 4392 C CA . THR A 1 558 ? 6.063 -17.743 -8.743 1.00 98.38 558 THR A CA 1
ATOM 4393 C C . THR A 1 558 ? 7.521 -17.471 -8.373 1.00 98.38 558 THR A C 1
ATOM 4395 O O . THR A 1 558 ? 8.056 -16.400 -8.661 1.00 98.38 558 THR A O 1
ATOM 4398 N N . ALA A 1 559 ? 8.200 -18.455 -7.775 1.00 98.31 559 ALA A N 1
ATOM 4399 C CA . ALA A 1 559 ? 9.608 -18.327 -7.388 1.00 98.31 559 ALA A CA 1
ATOM 4400 C C . ALA A 1 559 ? 10.522 -17.976 -8.578 1.00 98.31 559 ALA A C 1
ATOM 4402 O O . ALA A 1 559 ? 11.404 -17.134 -8.454 1.00 98.31 559 ALA A O 1
ATOM 4403 N N . ASP A 1 560 ? 10.280 -18.547 -9.761 1.00 98.25 560 ASP A N 1
ATOM 4404 C CA . ASP A 1 560 ? 11.042 -18.232 -10.974 1.00 98.25 560 ASP A CA 1
ATOM 4405 C C . ASP A 1 560 ? 10.811 -16.801 -11.486 1.00 98.25 560 ASP A C 1
ATOM 4407 O O . ASP A 1 560 ? 11.748 -16.184 -11.988 1.00 98.25 560 ASP A O 1
ATOM 4411 N N . ALA A 1 561 ? 9.610 -16.240 -11.309 1.00 98.62 561 ALA A N 1
ATOM 4412 C CA . ALA A 1 561 ? 9.358 -14.827 -11.595 1.00 98.62 561 ALA A CA 1
ATOM 4413 C C . ALA A 1 561 ? 10.048 -13.909 -10.572 1.00 98.62 561 ALA A C 1
ATOM 4415 O O . ALA A 1 561 ? 10.565 -12.859 -10.952 1.00 98.62 561 ALA A O 1
ATOM 4416 N N . VAL A 1 562 ? 10.113 -14.317 -9.298 1.00 98.75 562 VAL A N 1
ATOM 4417 C CA . VAL A 1 562 ? 10.875 -13.606 -8.259 1.00 98.75 562 VAL A CA 1
ATOM 4418 C C . VAL A 1 562 ? 12.368 -13.593 -8.590 1.00 98.75 562 VAL A C 1
ATOM 4420 O O . VAL A 1 562 ? 12.960 -12.516 -8.602 1.00 98.75 562 VAL A O 1
ATOM 4423 N N . TYR A 1 563 ? 12.969 -14.742 -8.920 1.00 98.75 563 TYR A N 1
ATOM 4424 C CA . TYR A 1 563 ? 14.379 -14.808 -9.327 1.00 98.75 563 TYR A CA 1
ATOM 4425 C C . TYR A 1 563 ? 14.668 -13.892 -10.516 1.00 98.75 563 TYR A C 1
ATOM 4427 O O . TYR A 1 563 ? 15.654 -13.156 -10.512 1.00 98.75 563 TYR A O 1
ATOM 4435 N N . GLU A 1 564 ? 13.792 -13.905 -11.522 1.00 98.62 564 GLU A N 1
ATOM 4436 C CA . GLU A 1 564 ? 13.946 -13.047 -12.690 1.00 98.62 564 GLU A CA 1
ATOM 4437 C C . GLU A 1 564 ? 13.853 -11.554 -12.330 1.00 98.62 564 GLU A C 1
ATOM 4439 O O . GLU A 1 564 ? 14.704 -10.766 -12.749 1.00 98.62 564 GLU A O 1
ATOM 4444 N N . ALA A 1 565 ? 12.857 -11.159 -11.532 1.00 98.75 565 ALA A N 1
ATOM 4445 C CA . ALA A 1 565 ? 12.671 -9.769 -11.127 1.00 98.75 565 ALA A CA 1
ATOM 4446 C C . ALA A 1 565 ? 13.832 -9.254 -10.266 1.00 98.75 565 ALA A C 1
ATOM 4448 O O . ALA A 1 565 ? 14.368 -8.179 -10.536 1.00 98.75 565 ALA A O 1
ATOM 4449 N N . VAL A 1 566 ? 14.261 -10.029 -9.263 1.00 98.69 566 VAL A N 1
ATOM 4450 C CA . VAL A 1 566 ? 15.389 -9.657 -8.397 1.00 98.69 566 VAL A CA 1
ATOM 4451 C C . VAL A 1 566 ? 16.698 -9.619 -9.183 1.00 98.69 566 VAL A C 1
ATOM 4453 O O . VAL A 1 566 ? 17.506 -8.724 -8.954 1.00 98.69 566 VAL A O 1
ATOM 4456 N N . GLY A 1 567 ? 16.888 -10.507 -10.164 1.00 98.50 567 GLY A N 1
ATOM 4457 C CA . GLY A 1 567 ? 18.027 -10.442 -11.082 1.00 98.50 567 GLY A CA 1
ATOM 4458 C C . GLY A 1 567 ? 18.086 -9.121 -11.855 1.00 98.50 567 GLY A C 1
ATOM 4459 O O . GLY A 1 567 ? 19.133 -8.483 -11.905 1.00 98.50 567 GLY A O 1
ATOM 4460 N N . VAL A 1 568 ? 16.951 -8.649 -12.384 1.00 98.44 568 VAL A N 1
ATOM 4461 C CA . VAL A 1 568 ? 16.880 -7.338 -13.056 1.00 98.44 568 VAL A CA 1
ATOM 4462 C C . VAL A 1 568 ? 17.176 -6.190 -12.089 1.00 98.44 568 VAL A C 1
ATOM 4464 O O . VAL A 1 568 ? 17.895 -5.265 -12.465 1.00 98.44 568 VAL A O 1
ATOM 4467 N N . ILE A 1 569 ? 16.652 -6.242 -10.862 1.00 98.69 569 ILE A N 1
ATOM 4468 C CA . ILE A 1 569 ? 16.921 -5.227 -9.833 1.00 98.69 569 ILE A CA 1
ATOM 4469 C C . ILE A 1 569 ? 18.422 -5.180 -9.518 1.00 98.69 569 ILE A C 1
ATOM 4471 O O . ILE A 1 569 ? 19.019 -4.106 -9.569 1.00 98.69 569 ILE A O 1
ATOM 4475 N N . ARG A 1 570 ? 19.043 -6.343 -9.285 1.00 98.44 570 ARG A N 1
ATOM 4476 C CA . ARG A 1 570 ? 20.486 -6.492 -9.044 1.00 98.44 570 ARG A CA 1
ATOM 4477 C C . ARG A 1 570 ? 21.314 -5.878 -10.173 1.00 98.44 570 ARG A C 1
ATOM 4479 O O . ARG A 1 570 ? 22.203 -5.076 -9.904 1.00 98.44 570 ARG A O 1
ATOM 4486 N N . ASP A 1 571 ? 20.988 -6.196 -11.427 1.00 97.19 571 ASP A N 1
ATOM 4487 C CA . ASP A 1 571 ? 21.666 -5.623 -12.596 1.00 97.19 571 ASP A CA 1
ATOM 4488 C C . ASP A 1 571 ? 21.558 -4.092 -12.634 1.00 97.19 571 ASP A C 1
ATOM 4490 O O . ASP A 1 571 ? 22.520 -3.407 -12.977 1.00 97.19 571 ASP A O 1
ATOM 4494 N N . CYS A 1 572 ? 20.383 -3.537 -12.317 1.00 97.12 572 CYS A N 1
ATOM 4495 C CA . CYS A 1 572 ? 20.170 -2.088 -12.333 1.00 97.12 572 CYS A CA 1
ATOM 4496 C C . CYS A 1 572 ? 20.989 -1.379 -11.252 1.00 97.12 572 CYS A C 1
ATOM 4498 O O . CYS A 1 572 ? 21.569 -0.330 -11.531 1.00 97.12 572 CYS A O 1
ATOM 4500 N N . ILE A 1 573 ? 21.070 -1.961 -10.054 1.00 97.25 573 ILE A N 1
ATOM 4501 C CA . ILE A 1 573 ? 21.910 -1.444 -8.967 1.00 97.25 573 ILE A CA 1
ATOM 4502 C C . ILE A 1 573 ? 23.381 -1.478 -9.402 1.00 97.25 573 ILE A C 1
ATOM 4504 O O . ILE A 1 573 ? 24.035 -0.439 -9.434 1.00 97.25 573 ILE A O 1
ATOM 4508 N N . ALA A 1 574 ? 23.866 -2.638 -9.858 1.00 94.25 574 ALA A N 1
ATOM 4509 C CA . ALA A 1 574 ? 25.253 -2.827 -10.282 1.00 94.25 574 ALA A CA 1
ATOM 4510 C C . ALA A 1 574 ? 25.680 -1.890 -11.426 1.00 94.25 574 ALA A C 1
ATOM 4512 O O . ALA A 1 574 ? 26.825 -1.449 -11.474 1.00 94.25 574 ALA A O 1
ATOM 4513 N N . ASN A 1 575 ? 24.781 -1.596 -12.368 1.00 90.19 575 ASN A N 1
ATOM 4514 C CA . ASN A 1 575 ? 25.066 -0.660 -13.458 1.00 90.19 575 ASN A CA 1
ATOM 4515 C C . ASN A 1 575 ? 25.107 0.794 -12.984 1.00 90.19 575 ASN A C 1
ATOM 4517 O O . ASN A 1 575 ? 25.857 1.581 -13.550 1.00 90.19 575 ASN A O 1
ATOM 4521 N N . THR A 1 576 ? 24.319 1.142 -11.965 1.00 89.25 576 THR A N 1
ATOM 4522 C CA . THR A 1 576 ? 24.288 2.505 -11.419 1.00 89.25 576 THR A CA 1
ATOM 4523 C C . THR A 1 576 ? 25.531 2.800 -10.578 1.00 89.25 576 THR A C 1
ATOM 4525 O O . THR A 1 576 ? 25.997 3.926 -10.601 1.00 89.25 576 THR A O 1
ATOM 4528 N N . GLU A 1 577 ? 26.117 1.806 -9.901 1.00 84.50 577 GLU A N 1
ATOM 4529 C CA . GLU A 1 577 ? 27.381 1.976 -9.156 1.00 84.50 577 GLU A CA 1
ATOM 4530 C C . GLU A 1 577 ? 28.630 2.085 -10.048 1.00 84.50 577 GLU A C 1
ATOM 4532 O O . GLU A 1 577 ? 29.670 2.562 -9.602 1.00 84.50 577 GLU A O 1
ATOM 4537 N N . LYS A 1 578 ? 28.560 1.601 -11.295 1.00 70.81 578 LYS A N 1
ATOM 4538 C CA . LYS A 1 578 ? 29.674 1.652 -12.260 1.00 70.81 578 LYS A CA 1
ATOM 4539 C C . LYS A 1 578 ? 29.719 2.942 -13.081 1.00 70.81 578 LYS A C 1
ATOM 4541 O O . LYS A 1 578 ? 30.723 3.170 -13.755 1.00 70.81 578 LYS A O 1
ATOM 4546 N N . ALA A 1 579 ? 28.617 3.687 -13.107 1.00 53.44 579 ALA A N 1
ATOM 4547 C CA . ALA A 1 579 ? 28.446 4.931 -13.852 1.00 53.44 579 ALA A CA 1
ATOM 4548 C C . ALA A 1 579 ? 28.801 6.122 -12.963 1.00 53.44 579 ALA A C 1
ATOM 4550 O O . ALA A 1 579 ? 29.389 7.081 -13.510 1.00 53.44 579 ALA A O 1
#

Mean predicted aligned error: 12.5 Å

pLDDT: mean 90.24, std 12.01, range [36.44, 98.88]

Solvent-accessible surface area (backbone atoms only — not comparable to full-atom values): 30657 Å² total; per-residue (Å²): 137,84,90,68,80,52,67,74,44,84,56,36,40,36,31,32,42,95,48,54,71,63,50,46,49,46,43,33,75,74,67,66,32,44,83,72,48,71,55,74,51,65,47,71,66,56,12,49,55,66,66,36,85,74,32,32,37,38,38,37,34,28,41,41,90,96,61,62,36,42,31,41,34,26,73,76,56,66,79,69,96,84,55,96,65,84,67,91,73,56,65,82,75,41,80,38,86,33,29,52,29,33,30,34,76,54,52,63,67,48,48,58,49,38,51,74,72,71,39,55,58,62,43,73,75,39,64,42,98,84,66,53,35,33,42,32,35,35,39,50,98,87,65,49,45,34,39,41,30,23,61,56,79,74,76,75,15,49,84,59,62,40,78,60,97,64,28,26,33,54,69,57,52,58,90,46,77,50,71,70,55,52,55,45,46,76,75,41,61,70,88,74,57,79,63,77,56,67,66,78,69,46,59,47,44,36,35,36,24,34,87,85,70,33,26,21,34,34,25,26,20,81,81,40,18,16,34,66,10,27,75,31,67,66,31,49,50,35,34,50,56,37,66,77,40,92,64,60,70,49,51,88,60,89,47,70,50,37,51,53,30,51,52,50,54,44,74,74,44,65,80,74,40,72,41,74,42,44,28,45,40,54,36,56,18,40,38,50,52,52,52,45,48,52,53,49,9,65,74,66,72,18,63,26,36,41,25,34,44,66,37,81,46,60,79,45,69,64,17,21,62,61,19,34,44,87,72,59,30,58,91,72,78,62,84,64,93,38,56,43,70,44,79,66,52,86,46,77,84,41,63,62,75,68,89,86,53,75,61,60,79,39,37,33,29,40,50,38,59,58,39,39,75,78,46,40,45,59,65,24,52,64,20,53,46,47,45,48,52,55,26,61,79,56,71,26,40,37,32,37,43,27,47,76,31,30,66,38,34,46,60,50,60,42,38,60,60,78,54,50,100,69,82,67,51,33,38,25,35,16,43,26,44,18,23,78,48,66,30,13,26,30,38,21,30,51,85,57,71,60,57,55,84,81,61,85,72,72,49,77,64,19,50,28,36,46,38,20,32,18,22,39,35,30,49,54,54,65,68,32,67,70,51,45,54,58,31,51,58,31,24,53,49,50,36,59,59,51,56,59,54,56,77,40,87,62,38,71,46,64,30,63,51,34,49,35,31,8,45,30,30,76,42,36,68,59,28,40,52,30,37,54,46,19,42,71,69,22,28,40,55,39,66,65,82,36,32,20,36,33,37,24,39,14,56,69,51,50,57,71,52,46,53,53,46,52,49,46,46,50,53,29,48,58,54,59,76,74,106

Nearest PDB structures (foldseek):
  4zwm-assembly1_A  TM=9.127E-01  e=2.504E-32  Toxoplasma gondii ME49
  7lom-assembly1_A  TM=9.070E-01  e=2.504E-32  Homo sapiens
  7lk1-assembly1_A  TM=9.042E-01  e=4.706E-32  Homo sapiens
  5eqc-assembly1_A  TM=8.989E-01  e=4.706E-32  Toxoplasma gondii
  5eqc-assembly1_B  TM=8.947E-01  e=6.640E-32  Toxoplasma gondii